Protein AF-0000000072578237 (afdb_homodimer)

Foldseek 3Di:
DDDDPDDDDDDDDDDDPPVVVVVVVVVVCVLCVPADAFLAFALDDDDPVLLVVLLVQLLVFDFFVSPSFKDKQKDQDLVLLVLLLVVLLVLQCCVQVVCVPPPVVNVVCVLFVDGSHRCVSNRFRMKMWMWGFQWDADPVGDTHGGPPRVVSNVRSVVSSQSSLSVVQKHKHFDCRPPPVVVCVSSVPDPRIHTDTMIRIHHRDPPTDGRPDDDDDPVVVDDDDDD/DDDDPDDDDDDDDDDDPPVVVVVVVVVVCVLCVPADAFLAFALDDDDPVLLVVLLVQLQVFDFFVSPSFKDKDKDQDLVLLVLLLVVLLVLQCCQQVVCVPPPVVNVVCVLFVDGSHSCVSNRFRMKMWMWGFQWDADPVGDTHGGPPRVVSNVRSVVSSQSSLSVVQKHKHFDCRPPPVVVCVSSVPDPRIHTDTMIRIHHRDPPTDGRPDDDDDPVVVDDDDDD

InterPro domains:
  IPR000415 Nitroreductase-like [G3DSA:3.40.109.10] (3-223)
  IPR000415 Nitroreductase-like [SSF55469] (27-223)
  IPR029479 Nitroreductase [PF00881] (33-202)
  IPR050627 Nitroreductase/BluB [PTHR23026] (18-221)

Sequence (452 aa):
MRQHTHPFVPYRPDRYDEAEMIRRGRDFVSFVDRRRSVRFFSDEPVPRECLDLAVAAANTAPSGAHFQPWKFAVIGDAATKHRIRVAAEEEERVNYEGGRIPPEWRAALARLETDSDKGFLDVVPWIVVCFAEKSTALPDGSLRKNYYVNESVGIACGLFITALHAMGLSTLTHTPNPMAFLTRICARPGNERPYILFPVGYAAPDCEVPDLARKPLAEAITEPPRMRQHTHPFVPYRPDRYDEAEMIRRGRDFVSFVDRRRSVRFFSDEPVPRECLDLAVAAANTAPSGAHFQPWKFAVIGDAATKHRIRVAAEEEERVNYEGGRIPPEWRAALARLETDSDKGFLDVVPWIVVCFAEKSTALPDGSLRKNYYVNESVGIACGLFITALHAMGLSTLTHTPNPMAFLTRICARPGNERPYILFPVGYAAPDCEVPDLARKPLAEAITEPPR

Organism: Streptomyces coelicolor (strain ATCC BAA-471 / A3(2) / M145) (NCBI:txid100226)

Structure (mmCIF, N/CA/C/O backbone):
data_AF-0000000072578237-model_v1
#
loop_
_entity.id
_entity.type
_entity.pdbx_description
1 polymer Oxidoreductase
#
loop_
_atom_site.group_PDB
_atom_site.id
_atom_site.type_symbol
_atom_site.label_atom_id
_atom_site.label_alt_id
_atom_site.label_comp_id
_atom_site.label_asym_id
_atom_site.label_entity_id
_atom_site.label_seq_id
_atom_site.pdbx_PDB_ins_code
_atom_site.Cartn_x
_atom_site.Cartn_y
_atom_site.Cartn_z
_atom_site.occupancy
_atom_site.B_iso_or_equiv
_atom_site.auth_seq_id
_atom_site.auth_comp_id
_atom_site.auth_asym_id
_atom_site.auth_atom_id
_atom_site.pdbx_PDB_model_num
ATOM 1 N N . MET A 1 1 ? 9.617 34.625 2.188 1 58.12 1 MET A N 1
ATOM 2 C CA . MET A 1 1 ? 10.305 33.375 1.835 1 58.12 1 MET A CA 1
ATOM 3 C C . MET A 1 1 ? 10.641 32.562 3.082 1 58.12 1 MET A C 1
ATOM 5 O O . MET A 1 1 ? 11.102 33.125 4.082 1 58.12 1 MET A O 1
ATOM 9 N N . ARG A 1 2 ? 10.125 31.297 3.109 1 78.94 2 ARG A N 1
ATOM 10 C CA . ARG A 1 2 ? 10.398 30.484 4.289 1 78.94 2 ARG A CA 1
ATOM 11 C C . ARG A 1 2 ? 11.883 30.125 4.375 1 78.94 2 ARG A C 1
ATOM 13 O O . ARG A 1 2 ? 12.531 29.922 3.35 1 78.94 2 ARG A O 1
ATOM 20 N N . GLN A 1 3 ? 12.43 30.281 5.523 1 88.75 3 GLN A N 1
ATOM 21 C CA . GLN A 1 3 ? 13.836 29.938 5.723 1 88.75 3 GLN A CA 1
ATOM 22 C C . GLN A 1 3 ? 13.984 28.453 6.047 1 88.75 3 GLN A C 1
ATOM 24 O O . GLN A 1 3 ? 13.273 27.922 6.902 1 88.75 3 GLN A O 1
ATOM 29 N N . HIS A 1 4 ? 14.75 27.75 5.211 1 92.62 4 HIS A N 1
ATOM 30 C CA . HIS A 1 4 ? 15.055 26.328 5.402 1 92.62 4 HIS A CA 1
ATOM 31 C C . HIS A 1 4 ? 16.531 26.125 5.68 1 92.62 4 HIS A C 1
ATOM 33 O O . HIS A 1 4 ? 17.375 26.859 5.168 1 92.62 4 HIS A O 1
ATOM 39 N N . THR A 1 5 ? 16.781 25.188 6.543 1 94.06 5 THR A N 1
ATOM 40 C CA . THR A 1 5 ? 18.156 24.812 6.816 1 94.06 5 THR A CA 1
ATOM 41 C C . THR A 1 5 ? 18.625 23.734 5.84 1 94.06 5 THR A C 1
ATOM 43 O O . THR A 1 5 ? 19.828 23.5 5.688 1 94.06 5 THR A O 1
ATOM 46 N N . HIS A 1 6 ? 17.688 23.109 5.281 1 95.25 6 HIS A N 1
ATOM 47 C CA . HIS A 1 6 ? 17.922 22.125 4.242 1 95.25 6 HIS A CA 1
ATOM 48 C C . HIS A 1 6 ? 17.25 22.531 2.932 1 95.25 6 HIS A C 1
ATOM 50 O O . HIS A 1 6 ? 16.375 23.391 2.918 1 95.25 6 HIS A O 1
ATOM 56 N N . PRO A 1 7 ? 17.703 21.922 1.865 1 96.19 7 PRO A N 1
ATOM 57 C CA . PRO A 1 7 ? 17.125 22.328 0.579 1 96.19 7 PRO A CA 1
ATOM 58 C C . PRO A 1 7 ? 15.641 21.969 0.466 1 96.19 7 PRO A C 1
ATOM 60 O O . PRO A 1 7 ? 15.242 20.844 0.77 1 96.19 7 PRO A O 1
ATOM 63 N N . PHE A 1 8 ? 14.859 22.844 0.064 1 97.75 8 PHE A N 1
ATOM 64 C CA . PHE A 1 8 ? 13.453 22.719 -0.28 1 97.75 8 PHE A CA 1
ATOM 65 C C . PHE A 1 8 ? 13.18 23.266 -1.678 1 97.75 8 PHE A C 1
ATOM 67 O O . PHE A 1 8 ? 13.945 24.078 -2.186 1 97.75 8 PHE A O 1
ATOM 74 N N . VAL A 1 9 ? 12.18 22.797 -2.299 1 97.75 9 VAL A N 1
ATOM 75 C CA . VAL A 1 9 ? 11.773 23.281 -3.613 1 97.75 9 VAL A CA 1
ATOM 76 C C . VAL A 1 9 ? 10.281 23.594 -3.611 1 97.75 9 VAL A C 1
ATOM 78 O O . VAL A 1 9 ? 9.516 22.984 -2.859 1 97.75 9 VAL A O 1
ATOM 81 N N . PRO A 1 10 ? 9.867 24.562 -4.41 1 97.69 10 PRO A N 1
ATOM 82 C CA . PRO A 1 10 ? 8.43 24.781 -4.555 1 97.69 10 PRO A CA 1
ATOM 83 C C . PRO A 1 10 ? 7.695 23.547 -5.082 1 97.69 10 PRO A C 1
ATOM 85 O O . PRO A 1 10 ? 8.227 22.828 -5.926 1 97.69 10 PRO A O 1
ATOM 88 N N . TYR A 1 11 ? 6.555 23.297 -4.586 1 98 11 TYR A N 1
ATOM 89 C CA . TYR A 1 11 ? 5.691 22.219 -5.035 1 98 11 TYR A CA 1
ATOM 90 C C . TYR A 1 11 ? 4.328 22.75 -5.465 1 98 11 TYR A C 1
ATOM 92 O O . TYR A 1 11 ? 3.594 23.312 -4.66 1 98 11 TYR A O 1
ATOM 100 N N . ARG A 1 12 ? 4.008 22.594 -6.758 1 96.5 12 ARG A N 1
ATOM 101 C CA . ARG A 1 12 ? 2.771 23.062 -7.375 1 96.5 12 ARG A CA 1
ATOM 102 C C . ARG A 1 12 ? 2.082 21.953 -8.148 1 96.5 12 ARG A C 1
ATOM 104 O O . ARG A 1 12 ? 2.137 21.906 -9.375 1 96.5 12 ARG A O 1
ATOM 111 N N . PRO A 1 13 ? 1.408 21.109 -7.434 1 96.5 13 PRO A N 1
ATOM 112 C CA . PRO A 1 13 ? 0.753 19.984 -8.125 1 96.5 13 PRO A CA 1
ATOM 113 C C . PRO A 1 13 ? -0.437 20.438 -8.969 1 96.5 13 PRO A C 1
ATOM 115 O O . PRO A 1 13 ? -0.955 21.547 -8.781 1 96.5 13 PRO A O 1
ATOM 118 N N . ASP A 1 14 ? -0.826 19.562 -9.883 1 94.44 14 ASP A N 1
ATOM 119 C CA . ASP A 1 14 ? -2.002 19.828 -10.703 1 94.44 14 ASP A CA 1
ATOM 120 C C . ASP A 1 14 ? -3.244 20.016 -9.836 1 94.44 14 ASP A C 1
ATOM 122 O O . ASP A 1 14 ? -3.424 19.328 -8.836 1 94.44 14 ASP A O 1
ATOM 126 N N . ARG A 1 15 ? -3.99 20.938 -10.219 1 95.81 15 ARG A N 1
ATOM 127 C CA . ARG A 1 15 ? -5.289 21.172 -9.594 1 95.81 15 ARG A CA 1
ATOM 128 C C . ARG A 1 15 ? -6.418 21.031 -10.609 1 95.81 15 ARG A C 1
ATOM 130 O O . ARG A 1 15 ? -6.242 21.344 -11.789 1 95.81 15 ARG A O 1
ATOM 137 N N . TYR A 1 16 ? -7.512 20.578 -10.094 1 97.94 16 TYR A N 1
ATOM 138 C CA . TYR A 1 16 ? -8.703 20.391 -10.914 1 97.94 16 TYR A CA 1
ATOM 139 C C . TYR A 1 16 ? -9.914 21.047 -10.25 1 97.94 16 TYR A C 1
ATOM 141 O O . TYR A 1 16 ? -9.961 21.203 -9.031 1 97.94 16 TYR A O 1
ATOM 149 N N . ASP A 1 17 ? -10.828 21.484 -11.086 1 97.38 17 ASP A N 1
ATOM 150 C CA . ASP A 1 17 ? -12.094 21.875 -10.484 1 97.38 17 ASP A CA 1
ATOM 151 C C . ASP A 1 17 ? -12.844 20.672 -9.914 1 97.38 17 ASP A C 1
ATOM 153 O O . ASP A 1 17 ? -12.477 19.531 -10.188 1 97.38 17 ASP A O 1
ATOM 157 N N . GLU A 1 18 ? -13.805 20.922 -9.141 1 97.56 18 GLU A N 1
ATOM 158 C CA . GLU A 1 18 ? -14.492 19.891 -8.391 1 97.56 18 GLU A CA 1
ATOM 159 C C . GLU A 1 18 ? -15.008 18.781 -9.312 1 97.56 18 GLU A C 1
ATOM 161 O O . GLU A 1 18 ? -14.828 17.594 -9.023 1 97.56 18 GLU A O 1
ATOM 166 N N . ALA A 1 19 ? -15.648 19.141 -10.398 1 98.38 19 ALA A N 1
ATOM 167 C CA . ALA A 1 19 ? -16.219 18.156 -11.32 1 98.38 19 ALA A CA 1
ATOM 168 C C . ALA A 1 19 ? -15.141 17.234 -11.883 1 98.38 19 ALA A C 1
ATOM 170 O O . ALA A 1 19 ? -15.328 16.016 -11.961 1 98.38 19 ALA A O 1
ATOM 171 N N . GLU A 1 20 ? -14.016 17.828 -12.32 1 98.56 20 GLU A N 1
ATOM 172 C CA . GLU A 1 20 ? -12.914 17.047 -12.867 1 98.56 20 GLU A CA 1
ATOM 173 C C . GLU A 1 20 ? -12.273 16.172 -11.797 1 98.56 20 GLU A C 1
ATOM 175 O O . GLU A 1 20 ? -11.891 15.031 -12.07 1 98.56 20 GLU A O 1
ATOM 180 N N . MET A 1 21 ? -12.164 16.672 -10.594 1 98.25 21 MET A N 1
ATOM 181 C CA . MET A 1 21 ? -11.641 15.906 -9.469 1 98.25 21 MET A CA 1
ATOM 182 C C . MET A 1 21 ? -12.461 14.641 -9.242 1 98.25 21 MET A C 1
ATOM 184 O O . MET A 1 21 ? -11.906 13.547 -9.125 1 98.25 21 MET A O 1
ATOM 188 N N . ILE A 1 22 ? -13.719 14.812 -9.219 1 98.69 22 ILE A N 1
ATOM 189 C CA . ILE A 1 22 ? -14.641 13.711 -8.953 1 98.69 22 ILE A CA 1
ATOM 190 C C . ILE A 1 22 ? -14.586 12.711 -10.109 1 98.69 22 ILE A C 1
ATOM 192 O O . ILE A 1 22 ? -14.555 11.5 -9.891 1 98.69 22 ILE A O 1
ATOM 196 N N . ARG A 1 23 ? -14.555 13.219 -11.328 1 98.88 23 ARG A N 1
ATOM 197 C CA . ARG A 1 23 ? -14.453 12.344 -12.484 1 98.88 23 ARG A CA 1
ATOM 198 C C . ARG A 1 23 ? -13.18 11.5 -12.43 1 98.88 23 ARG A C 1
ATOM 200 O O . ARG A 1 23 ? -13.211 10.297 -12.664 1 98.88 23 ARG A O 1
ATOM 207 N N . ARG A 1 24 ? -12.078 12.133 -12.133 1 98.81 24 ARG A N 1
ATOM 208 C CA . ARG A 1 24 ? -10.797 11.438 -12.039 1 98.81 24 ARG A CA 1
ATOM 209 C C . ARG A 1 24 ? -10.828 10.391 -10.93 1 98.81 24 ARG A C 1
ATOM 211 O O . ARG A 1 24 ? -10.297 9.289 -11.094 1 98.81 24 ARG A O 1
ATOM 218 N N . GLY A 1 25 ? -11.453 10.75 -9.773 1 98.88 25 GLY A N 1
ATOM 219 C CA . GLY A 1 25 ? -11.617 9.789 -8.703 1 98.88 25 GLY A CA 1
ATOM 220 C C . GLY A 1 25 ? -12.453 8.586 -9.102 1 98.88 25 GLY A C 1
ATOM 221 O O . GLY A 1 25 ? -12.078 7.441 -8.82 1 98.88 25 GLY A O 1
ATOM 222 N N . ARG A 1 26 ? -13.531 8.828 -9.766 1 98.88 26 ARG A N 1
ATOM 223 C CA . ARG A 1 26 ? -14.406 7.75 -10.227 1 98.88 26 ARG A CA 1
ATOM 224 C C . ARG A 1 26 ? -13.688 6.863 -11.242 1 98.88 26 ARG A C 1
ATOM 226 O O . ARG A 1 26 ? -13.82 5.637 -11.203 1 98.88 26 ARG A O 1
ATOM 233 N N . ASP A 1 27 ? -12.984 7.484 -12.141 1 98.88 27 ASP A N 1
ATOM 234 C CA . ASP A 1 27 ? -12.219 6.73 -13.133 1 98.88 27 ASP A CA 1
ATOM 235 C C . ASP A 1 27 ? -11.18 5.836 -12.461 1 98.88 27 ASP A C 1
ATOM 237 O O . ASP A 1 27 ? -10.992 4.688 -12.859 1 98.88 27 ASP A O 1
ATOM 241 N N . PHE A 1 28 ? -10.508 6.379 -11.477 1 98.94 28 PHE A N 1
ATOM 242 C CA . PHE A 1 28 ? -9.484 5.598 -10.789 1 98.94 28 PHE A CA 1
ATOM 243 C C . PHE A 1 28 ? -10.109 4.434 -10.031 1 98.94 28 PHE A C 1
ATOM 245 O O . PHE A 1 28 ? -9.594 3.314 -10.07 1 98.94 28 PHE A O 1
ATOM 252 N N . VAL A 1 29 ? -11.203 4.648 -9.344 1 98.88 29 VAL A N 1
ATOM 253 C CA . VAL A 1 29 ? -11.906 3.586 -8.633 1 98.88 29 VAL A CA 1
ATOM 254 C C . VAL A 1 29 ? -12.32 2.492 -9.617 1 98.88 29 VAL A C 1
ATOM 256 O O . VAL A 1 29 ? -12.102 1.306 -9.367 1 98.88 29 VAL A O 1
ATOM 259 N N . SER A 1 30 ? -12.922 2.904 -10.711 1 98.75 30 SER A N 1
ATOM 260 C CA . SER A 1 30 ? -13.328 1.948 -11.734 1 98.75 30 SER A CA 1
ATOM 261 C C . SER A 1 30 ? -12.148 1.128 -12.234 1 98.75 30 SER A C 1
ATOM 263 O O . SER A 1 30 ? -12.258 -0.083 -12.438 1 98.75 30 SER A O 1
ATOM 265 N N . PHE A 1 31 ? -11.039 1.777 -12.414 1 98.75 31 PHE A N 1
ATOM 266 C CA . PHE A 1 31 ? -9.82 1.155 -12.906 1 98.75 31 PHE A CA 1
ATOM 267 C C . PHE A 1 31 ? -9.32 0.09 -11.945 1 98.75 31 PHE A C 1
ATOM 269 O O . PHE A 1 31 ? -9.109 -1.062 -12.328 1 98.75 31 PHE A O 1
ATOM 276 N N . VAL A 1 32 ? -9.203 0.411 -10.672 1 98.69 32 VAL A N 1
ATOM 277 C CA . VAL A 1 32 ? -8.609 -0.528 -9.719 1 98.69 32 VAL A CA 1
ATOM 278 C C . VAL A 1 32 ? -9.656 -1.564 -9.305 1 98.69 32 VAL A C 1
ATOM 280 O O . VAL A 1 32 ? -9.305 -2.658 -8.852 1 98.69 32 VAL A O 1
ATOM 283 N N . ASP A 1 33 ? -10.906 -1.264 -9.461 1 98.25 33 ASP A N 1
ATOM 284 C CA . ASP A 1 33 ? -11.969 -2.195 -9.102 1 98.25 33 ASP A CA 1
ATOM 285 C C . ASP A 1 33 ? -11.992 -3.396 -10.047 1 98.25 33 ASP A C 1
ATOM 287 O O . ASP A 1 33 ? -12.562 -4.438 -9.719 1 98.25 33 ASP A O 1
ATOM 291 N N . ARG A 1 34 ? -11.367 -3.287 -11.188 1 97.94 34 ARG A N 1
ATOM 292 C CA . ARG A 1 34 ? -11.328 -4.379 -12.156 1 97.94 34 ARG A CA 1
ATOM 293 C C . ARG A 1 34 ? -10.211 -5.363 -11.828 1 97.94 34 ARG A C 1
ATOM 295 O O . ARG A 1 34 ? -10.164 -6.457 -12.391 1 97.94 34 ARG A O 1
ATOM 302 N N . ARG A 1 35 ? -9.359 -4.977 -10.969 1 98.38 35 ARG A N 1
ATOM 303 C CA . ARG A 1 35 ? -8.227 -5.84 -10.641 1 98.38 35 ARG A CA 1
ATOM 304 C C . ARG A 1 35 ? -8.68 -7.031 -9.797 1 98.38 35 ARG A C 1
ATOM 306 O O . ARG A 1 35 ? -9.461 -6.875 -8.859 1 98.38 35 ARG A O 1
ATOM 313 N N . ARG A 1 36 ? -8.188 -8.219 -10.102 1 98.25 36 ARG A N 1
ATOM 314 C CA . ARG A 1 36 ? -8.383 -9.438 -9.32 1 98.25 36 ARG A CA 1
ATOM 315 C C . ARG A 1 36 ? -7.051 -10.141 -9.078 1 98.25 36 ARG A C 1
ATOM 317 O O . ARG A 1 36 ? -6.148 -10.078 -9.914 1 98.25 36 ARG A O 1
ATOM 324 N N . SER A 1 37 ? -6.934 -10.797 -7.895 1 98.38 37 SER A N 1
ATOM 325 C CA . SER A 1 37 ? -5.828 -11.727 -7.703 1 98.38 37 SER A CA 1
ATOM 326 C C . SER A 1 37 ? -5.988 -12.961 -8.594 1 98.38 37 SER A C 1
ATOM 328 O O . SER A 1 37 ? -7.078 -13.531 -8.688 1 98.38 37 SER A O 1
ATOM 330 N N . VAL A 1 38 ? -4.941 -13.344 -9.227 1 98.12 38 VAL A N 1
ATOM 331 C CA . VAL A 1 38 ? -4.996 -14.391 -10.242 1 98.12 38 VAL A CA 1
ATOM 332 C C . VAL A 1 38 ? -4.105 -15.562 -9.828 1 98.12 38 VAL A C 1
ATOM 334 O O . VAL A 1 38 ? -2.994 -15.359 -9.336 1 98.12 38 VAL A O 1
ATOM 337 N N . ARG A 1 39 ? -4.59 -16.766 -10.039 1 97.38 39 ARG A N 1
ATOM 338 C CA . ARG A 1 39 ? -3.795 -17.969 -9.797 1 97.38 39 ARG A CA 1
ATOM 339 C C . ARG A 1 39 ? -3.682 -18.812 -11.062 1 97.38 39 ARG A C 1
ATOM 341 O O . ARG A 1 39 ? -2.951 -19.812 -11.094 1 97.38 39 ARG A O 1
ATOM 348 N N . PHE A 1 40 ? -4.438 -18.438 -12.086 1 97.62 40 PHE A N 1
ATOM 349 C CA . PHE A 1 40 ? -4.359 -19.047 -13.406 1 97.62 40 PHE A CA 1
ATOM 350 C C . PHE A 1 40 ? -3.623 -18.141 -14.383 1 97.62 40 PHE A C 1
ATOM 352 O O . PHE A 1 40 ? -4.203 -17.203 -14.922 1 97.62 40 PHE A O 1
ATOM 359 N N . PHE A 1 41 ? -2.412 -18.547 -14.695 1 98.44 41 PHE A N 1
ATOM 360 C CA . PHE A 1 41 ? -1.565 -17.656 -15.492 1 98.44 41 PHE A CA 1
ATOM 361 C C . PHE A 1 41 ? -1.263 -18.281 -16.844 1 98.44 41 PHE A C 1
ATOM 363 O O . PHE A 1 41 ? -1.309 -19.5 -17 1 98.44 41 PHE A O 1
ATOM 370 N N . SER A 1 42 ? -1.039 -17.406 -17.75 1 98.31 42 SER A N 1
ATOM 371 C CA . SER A 1 42 ? -0.414 -17.766 -19.016 1 98.31 42 SER A CA 1
ATOM 372 C C . SER A 1 42 ? 1.106 -17.797 -18.891 1 98.31 42 SER A C 1
ATOM 374 O O . SER A 1 42 ? 1.685 -17.031 -18.125 1 98.31 42 SER A O 1
ATOM 376 N N . ASP A 1 43 ? 1.75 -18.609 -19.688 1 98.19 43 ASP A N 1
ATOM 377 C CA . ASP A 1 43 ? 3.209 -18.641 -19.688 1 98.19 43 ASP A CA 1
ATOM 378 C C . ASP A 1 43 ? 3.773 -17.672 -20.719 1 98.19 43 ASP A C 1
ATOM 380 O O . ASP A 1 43 ? 4.98 -17.641 -20.969 1 98.19 43 ASP A O 1
ATOM 384 N N . GLU A 1 44 ? 2.922 -16.875 -21.359 1 98.06 44 GLU A N 1
ATOM 385 C CA . GLU A 1 44 ? 3.381 -15.891 -22.328 1 98.06 44 GLU A CA 1
ATOM 386 C C . GLU A 1 44 ? 4.414 -14.953 -21.719 1 98.06 44 GLU A C 1
ATOM 388 O O . GLU A 1 44 ? 4.262 -14.508 -20.578 1 98.06 44 GLU A O 1
ATOM 393 N N . PRO A 1 45 ? 5.484 -14.672 -22.469 1 98.12 45 PRO A N 1
ATOM 394 C CA . PRO A 1 45 ? 6.531 -13.812 -21.906 1 98.12 45 PRO A CA 1
ATOM 395 C C . PRO A 1 45 ? 6.043 -12.391 -21.641 1 98.12 45 PRO A C 1
ATOM 397 O O . PRO A 1 45 ? 5.148 -11.898 -22.328 1 98.12 45 PRO A O 1
ATOM 400 N N . VAL A 1 46 ? 6.539 -11.789 -20.672 1 98.62 46 VAL A N 1
ATOM 401 C CA . VAL A 1 46 ? 6.363 -10.391 -20.312 1 98.62 46 VAL A CA 1
ATOM 402 C C . VAL A 1 46 ? 7.711 -9.672 -20.344 1 98.62 46 VAL A C 1
ATOM 404 O O . VAL A 1 46 ? 8.695 -10.164 -19.766 1 98.62 46 VAL A O 1
ATOM 407 N N . PRO A 1 47 ? 7.77 -8.539 -21.016 1 98.44 47 PRO A N 1
ATOM 408 C CA . PRO A 1 47 ? 9.047 -7.82 -21.062 1 98.44 47 PRO A CA 1
ATOM 409 C C . PRO A 1 47 ? 9.594 -7.48 -19.672 1 98.44 47 PRO A C 1
ATOM 411 O O . PRO A 1 47 ? 8.844 -7 -18.812 1 98.44 47 PRO A O 1
ATOM 414 N N . ARG A 1 48 ? 10.875 -7.719 -19.516 1 98.38 48 ARG A N 1
ATOM 415 C CA . ARG A 1 48 ? 11.547 -7.406 -18.266 1 98.38 48 ARG A CA 1
ATOM 416 C C . ARG A 1 48 ? 11.336 -5.945 -17.875 1 98.38 48 ARG A C 1
ATOM 418 O O . ARG A 1 48 ? 11.242 -5.617 -16.688 1 98.38 48 ARG A O 1
ATOM 425 N N . GLU A 1 49 ? 11.25 -5.074 -18.828 1 98.75 49 GLU A N 1
ATOM 426 C CA . GLU A 1 49 ? 11.07 -3.645 -18.594 1 98.75 49 GLU A CA 1
ATOM 427 C C . GLU A 1 49 ? 9.805 -3.373 -17.797 1 98.75 49 GLU A C 1
ATOM 429 O O . GLU A 1 49 ? 9.734 -2.408 -17.031 1 98.75 49 GLU A O 1
ATOM 434 N N . CYS A 1 50 ? 8.758 -4.18 -17.969 1 98.88 50 CYS A N 1
ATOM 435 C CA . CYS A 1 50 ? 7.512 -4.012 -17.219 1 98.88 50 CYS A CA 1
ATOM 436 C C . CYS A 1 50 ? 7.75 -4.148 -15.727 1 98.88 50 CYS A C 1
ATOM 438 O O . CYS A 1 50 ? 7.148 -3.428 -14.93 1 98.88 50 CYS A O 1
ATOM 440 N N . LEU A 1 51 ? 8.648 -5.059 -15.352 1 98.94 51 LEU A N 1
ATOM 441 C CA . LEU A 1 51 ? 8.977 -5.234 -13.945 1 98.94 51 LEU A CA 1
ATOM 442 C C . LEU A 1 51 ? 9.758 -4.039 -13.414 1 98.94 51 LEU A C 1
ATOM 444 O O . LEU A 1 51 ? 9.531 -3.588 -12.289 1 98.94 51 LEU A O 1
ATOM 448 N N . ASP A 1 52 ? 10.656 -3.541 -14.234 1 98.88 52 ASP A N 1
ATOM 449 C CA . ASP A 1 52 ? 11.398 -2.342 -13.852 1 98.88 52 ASP A CA 1
ATOM 450 C C . ASP A 1 52 ? 10.453 -1.173 -13.594 1 98.88 52 ASP A C 1
ATOM 452 O O . ASP A 1 52 ? 10.609 -0.445 -12.609 1 98.88 52 ASP A O 1
ATOM 456 N N . LEU A 1 53 ? 9.5 -1.021 -14.484 1 98.94 53 LEU A N 1
ATOM 457 C CA . LEU A 1 53 ? 8.547 0.073 -14.367 1 98.94 53 LEU A CA 1
ATOM 458 C C . LEU A 1 53 ? 7.672 -0.101 -13.125 1 98.94 53 LEU A C 1
ATOM 460 O O . LEU A 1 53 ? 7.371 0.872 -12.43 1 98.94 53 LEU A O 1
ATOM 464 N N . ALA A 1 54 ? 7.246 -1.325 -12.867 1 98.94 54 ALA A N 1
ATOM 465 C CA . ALA A 1 54 ? 6.445 -1.572 -11.664 1 98.94 54 ALA A CA 1
ATOM 466 C C . ALA A 1 54 ? 7.23 -1.238 -10.406 1 98.94 54 ALA A C 1
ATOM 468 O O . ALA A 1 54 ? 6.695 -0.624 -9.477 1 98.94 54 ALA A O 1
ATOM 469 N N . VAL A 1 55 ? 8.508 -1.619 -10.344 1 98.94 55 VAL A N 1
ATOM 470 C CA . VAL A 1 55 ? 9.344 -1.319 -9.188 1 98.94 55 VAL A CA 1
ATOM 471 C C . VAL A 1 55 ? 9.609 0.183 -9.117 1 98.94 55 VAL A C 1
ATOM 473 O O . VAL A 1 55 ? 9.672 0.759 -8.031 1 98.94 55 VAL A O 1
ATOM 476 N N . ALA A 1 56 ? 9.82 0.807 -10.266 1 98.94 56 ALA A N 1
ATOM 477 C CA . ALA A 1 56 ? 9.992 2.258 -10.289 1 98.94 56 ALA A CA 1
ATOM 478 C C . ALA A 1 56 ? 8.789 2.957 -9.656 1 98.94 56 ALA A C 1
ATOM 480 O O . ALA A 1 56 ? 8.945 3.926 -8.914 1 98.94 56 ALA A O 1
ATOM 481 N N . ALA A 1 57 ? 7.586 2.48 -9.961 1 98.94 57 ALA A N 1
ATOM 482 C CA . ALA A 1 57 ? 6.383 3.035 -9.344 1 98.94 57 ALA A CA 1
ATOM 483 C C . ALA A 1 57 ? 6.391 2.816 -7.828 1 98.94 57 ALA A C 1
ATOM 485 O O . ALA A 1 57 ? 6.145 3.748 -7.059 1 98.94 57 ALA A O 1
ATOM 486 N N . ALA A 1 58 ? 6.699 1.598 -7.422 1 98.94 58 ALA A N 1
ATOM 487 C CA . ALA A 1 58 ? 6.789 1.286 -5.996 1 98.94 58 ALA A CA 1
ATOM 488 C C . ALA A 1 58 ? 7.797 2.197 -5.301 1 98.94 58 ALA A C 1
ATOM 490 O O . ALA A 1 58 ? 7.574 2.625 -4.164 1 98.94 58 ALA A O 1
ATOM 491 N N . ASN A 1 59 ? 8.812 2.541 -5.988 1 98.69 59 ASN A N 1
ATOM 492 C CA . ASN A 1 59 ? 9.945 3.309 -5.484 1 98.69 59 ASN A CA 1
ATOM 493 C C . ASN A 1 59 ? 9.562 4.762 -5.211 1 98.69 59 ASN A C 1
ATOM 495 O O . ASN A 1 59 ? 10.367 5.527 -4.672 1 98.69 59 ASN A O 1
ATOM 499 N N . THR A 1 60 ? 8.367 5.176 -5.562 1 98.75 60 THR A N 1
ATOM 500 C CA . THR A 1 60 ? 7.906 6.539 -5.316 1 98.75 60 THR A CA 1
ATOM 501 C C . THR A 1 60 ? 7.109 6.613 -4.016 1 98.75 60 THR A C 1
ATOM 503 O O . THR A 1 60 ? 6.703 7.699 -3.596 1 98.75 60 THR A O 1
ATOM 506 N N . ALA A 1 61 ? 6.898 5.477 -3.354 1 98.81 61 ALA A N 1
ATOM 507 C CA . ALA A 1 61 ? 6.078 5.43 -2.145 1 98.81 61 ALA A CA 1
ATOM 508 C C . ALA A 1 61 ? 6.684 6.293 -1.04 1 98.81 61 ALA A C 1
ATOM 510 O O . ALA A 1 61 ? 7.906 6.41 -0.936 1 98.81 61 ALA A O 1
ATOM 511 N N . PRO A 1 62 ? 5.82 6.992 -0.248 1 98.56 62 PRO A N 1
ATOM 512 C CA . PRO A 1 62 ? 6.363 7.594 0.973 1 98.56 62 PRO A CA 1
ATOM 513 C C . PRO A 1 62 ? 6.938 6.555 1.936 1 98.56 62 PRO A C 1
ATOM 515 O O . PRO A 1 62 ? 6.516 5.395 1.921 1 98.56 62 PRO A O 1
ATOM 518 N N . SER A 1 63 ? 7.906 6.941 2.719 1 98.19 63 SER A N 1
ATOM 519 C CA . SER A 1 63 ? 8.523 6.051 3.697 1 98.19 63 SER A CA 1
ATOM 520 C C . SER A 1 63 ? 9.078 6.832 4.883 1 98.19 63 SER A C 1
ATOM 522 O O . SER A 1 63 ? 9.305 8.039 4.789 1 98.19 63 SER A O 1
ATOM 524 N N . GLY A 1 64 ? 9.188 6.125 5.984 1 96.44 64 GLY A N 1
ATOM 525 C CA . GLY A 1 64 ? 9.805 6.75 7.145 1 96.44 64 GLY A CA 1
ATOM 526 C C . GLY A 1 64 ? 11.141 7.395 6.832 1 96.44 64 GLY A C 1
ATOM 527 O O . GLY A 1 64 ? 12.055 6.73 6.344 1 96.44 64 GLY A O 1
ATOM 528 N N . ALA A 1 65 ? 11.195 8.742 7.109 1 94.75 65 ALA A N 1
ATOM 529 C CA . ALA A 1 65 ? 12.398 9.539 6.926 1 94.75 65 ALA A CA 1
ATOM 530 C C . ALA A 1 65 ? 12.922 9.43 5.496 1 94.75 65 ALA A C 1
ATOM 532 O O . ALA A 1 65 ? 14.102 9.695 5.234 1 94.75 65 ALA A O 1
ATOM 533 N N . HIS A 1 66 ? 12.062 8.875 4.539 1 96.75 66 HIS A N 1
ATOM 534 C CA . HIS A 1 66 ? 12.43 8.688 3.141 1 96.75 66 HIS A CA 1
ATOM 535 C C . HIS A 1 66 ? 13.594 7.703 3.006 1 96.75 66 HIS A C 1
ATOM 537 O O . HIS A 1 66 ? 14.445 7.859 2.129 1 96.75 66 HIS A O 1
ATOM 543 N N . PHE A 1 67 ? 13.586 6.711 3.914 1 97 67 PHE A N 1
ATOM 544 C CA . PHE A 1 67 ? 14.656 5.727 3.875 1 97 67 PHE A CA 1
ATOM 545 C C . PHE A 1 67 ? 14.375 4.652 2.828 1 97 67 PHE A C 1
ATOM 547 O O . PHE A 1 67 ? 15.266 3.883 2.463 1 97 67 PHE A O 1
ATOM 554 N N . GLN A 1 68 ? 13.164 4.523 2.305 1 98.12 68 GLN A N 1
ATOM 555 C CA . GLN A 1 68 ? 12.812 3.643 1.196 1 98.12 68 GLN A CA 1
ATOM 556 C C . GLN A 1 68 ? 13.25 2.209 1.476 1 98.12 68 GLN A C 1
ATOM 558 O O . GLN A 1 68 ? 14.008 1.624 0.699 1 98.12 68 GLN A O 1
ATOM 563 N N . PRO A 1 69 ? 12.633 1.613 2.576 1 98.62 69 PRO A N 1
ATOM 564 C CA . PRO A 1 69 ? 13.125 0.346 3.125 1 98.62 69 PRO A CA 1
ATOM 565 C C . PRO A 1 69 ? 12.602 -0.869 2.361 1 98.62 69 PRO A C 1
ATOM 567 O O . PRO A 1 69 ? 12.039 -1.785 2.965 1 98.62 69 PRO A O 1
ATOM 570 N N . TRP A 1 70 ? 12.883 -0.996 1.094 1 98.81 70 TRP A N 1
ATOM 571 C CA . TRP A 1 70 ? 12.391 -2.105 0.288 1 98.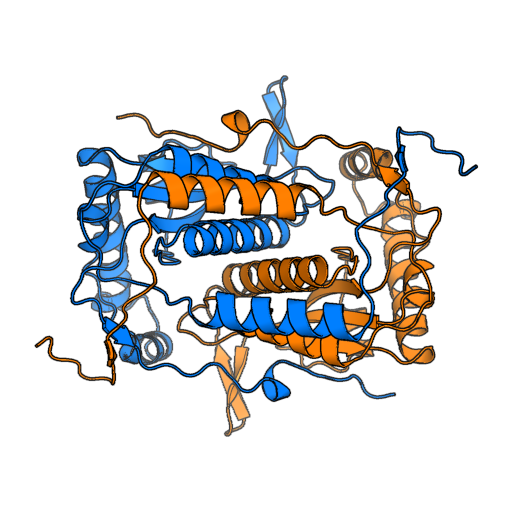81 70 TRP A CA 1
ATOM 572 C C . TRP A 1 70 ? 13.438 -2.568 -0.712 1 98.81 70 TRP A C 1
ATOM 574 O O . TRP A 1 70 ? 14.273 -1.773 -1.16 1 98.81 70 TRP A O 1
ATOM 584 N N . LYS A 1 71 ? 13.398 -3.855 -1.002 1 98.69 71 LYS A N 1
ATOM 585 C CA . LYS A 1 71 ? 14.062 -4.504 -2.131 1 98.69 71 LYS A CA 1
ATOM 586 C C . LYS A 1 71 ? 13.086 -5.398 -2.896 1 98.69 71 LYS A C 1
ATOM 588 O O . LYS A 1 71 ? 12.258 -6.082 -2.293 1 98.69 71 LYS A O 1
ATOM 593 N N . PHE A 1 72 ? 13.227 -5.383 -4.164 1 98.88 72 PHE A N 1
ATOM 594 C CA . PHE A 1 72 ? 12.438 -6.266 -5.016 1 98.88 72 PHE A CA 1
ATOM 595 C C . PHE A 1 72 ? 13.336 -7.223 -5.785 1 98.88 72 PHE A C 1
ATOM 597 O O . PHE A 1 72 ? 14.086 -6.805 -6.672 1 98.88 72 PHE A O 1
ATOM 604 N N . ALA A 1 73 ? 13.273 -8.477 -5.418 1 98.88 73 ALA A N 1
ATOM 605 C CA . ALA A 1 73 ? 13.984 -9.5 -6.18 1 98.88 73 ALA A CA 1
ATOM 606 C C . ALA A 1 73 ? 13.18 -9.93 -7.402 1 98.88 73 ALA A C 1
ATOM 608 O O . ALA A 1 73 ? 12.047 -10.391 -7.277 1 98.88 73 ALA A O 1
A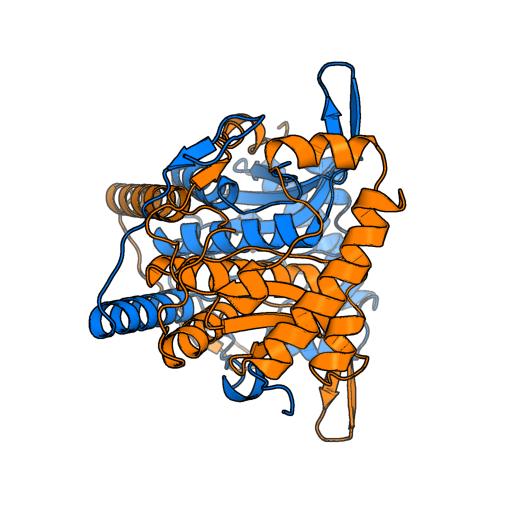TOM 609 N N . VAL A 1 74 ? 13.742 -9.789 -8.523 1 98.81 74 VAL A N 1
ATOM 610 C CA . VAL A 1 74 ? 13.07 -10.133 -9.773 1 98.81 74 VAL A CA 1
ATOM 611 C C . VAL A 1 74 ? 13.648 -11.438 -10.328 1 98.81 74 VAL A C 1
ATOM 613 O O . VAL A 1 74 ? 14.844 -11.531 -10.594 1 98.81 74 VAL A O 1
ATOM 616 N N . ILE A 1 75 ? 12.758 -12.406 -10.508 1 98.75 75 ILE A N 1
ATOM 617 C CA . ILE A 1 75 ? 13.18 -13.758 -10.859 1 98.75 75 ILE A CA 1
ATOM 618 C C . ILE A 1 75 ? 12.492 -14.195 -12.156 1 98.75 75 ILE A C 1
ATOM 620 O O . ILE A 1 75 ? 11.266 -14.266 -12.219 1 98.75 75 ILE A O 1
ATOM 624 N N . GLY A 1 76 ? 13.266 -14.594 -13.164 1 97.94 76 GLY A N 1
ATOM 625 C CA . GLY A 1 76 ? 12.695 -15.008 -14.43 1 97.94 76 GLY A CA 1
ATOM 626 C C . GLY A 1 76 ? 13.195 -16.359 -14.898 1 97.94 76 GLY A C 1
ATOM 627 O O . GLY A 1 76 ? 12.633 -16.969 -15.812 1 97.94 76 GLY A O 1
ATOM 628 N N . ASP A 1 77 ? 14.266 -16.859 -14.258 1 97.06 77 ASP A N 1
ATOM 629 C CA . ASP A 1 77 ? 14.828 -18.125 -14.719 1 97.06 77 ASP A CA 1
ATOM 630 C C . ASP A 1 77 ? 14.039 -19.297 -14.164 1 97.06 77 ASP A C 1
ATOM 632 O O . ASP A 1 77 ? 13.617 -19.281 -13.008 1 97.06 77 ASP A O 1
ATOM 636 N N . ALA A 1 78 ? 13.812 -20.328 -14.992 1 97.81 78 ALA A N 1
ATOM 637 C CA . ALA A 1 78 ? 12.922 -21.453 -14.711 1 97.81 78 ALA A CA 1
ATOM 638 C C . ALA A 1 78 ? 13.391 -22.234 -13.492 1 97.81 78 ALA A C 1
ATOM 640 O O . ALA A 1 78 ? 12.578 -22.688 -12.688 1 97.81 78 ALA A O 1
ATOM 641 N N . ALA A 1 79 ? 14.633 -22.422 -13.352 1 98.12 79 ALA A N 1
ATOM 642 C CA . ALA A 1 79 ? 15.172 -23.234 -12.258 1 98.12 79 ALA A CA 1
ATOM 643 C C . ALA A 1 79 ? 14.883 -22.594 -10.906 1 98.12 79 ALA A C 1
ATOM 645 O O . ALA A 1 79 ? 14.438 -23.266 -9.977 1 98.12 79 ALA A O 1
ATOM 646 N N . THR A 1 80 ? 15.188 -21.281 -10.742 1 98.44 80 THR A N 1
ATOM 647 C CA . THR A 1 80 ? 14.93 -20.578 -9.492 1 98.44 80 THR A CA 1
ATOM 648 C C . THR A 1 80 ? 13.438 -20.531 -9.188 1 98.44 80 THR A C 1
ATOM 650 O O . THR A 1 80 ? 13.016 -20.734 -8.047 1 98.44 80 THR A O 1
ATOM 653 N N . LYS A 1 81 ? 12.625 -20.234 -10.203 1 98.56 81 LYS A N 1
ATOM 654 C CA . LYS A 1 81 ? 11.172 -20.25 -10.008 1 98.56 81 LYS A CA 1
ATOM 655 C C . LYS A 1 81 ? 10.703 -21.609 -9.492 1 98.56 81 LYS A C 1
ATOM 657 O O . LYS A 1 81 ? 9.867 -21.688 -8.594 1 98.56 81 LYS A O 1
ATOM 662 N N . HIS A 1 82 ? 11.234 -22.656 -10.039 1 98.62 82 HIS A N 1
ATOM 663 C CA . HIS A 1 82 ? 10.875 -24 -9.609 1 98.62 82 HIS A CA 1
ATOM 664 C C . HIS A 1 82 ? 11.289 -24.25 -8.164 1 98.62 82 HIS A C 1
ATOM 666 O O . HIS A 1 82 ? 10.547 -24.859 -7.395 1 98.62 82 HIS A O 1
ATOM 672 N N . ARG A 1 83 ? 12.477 -23.828 -7.805 1 98.31 83 ARG A N 1
ATOM 673 C CA . ARG A 1 83 ? 12.922 -23.953 -6.422 1 98.31 83 ARG A CA 1
ATOM 674 C C . ARG A 1 83 ? 11.969 -23.234 -5.473 1 98.31 83 ARG A C 1
ATOM 676 O O . ARG A 1 83 ? 11.664 -23.75 -4.391 1 98.31 83 ARG A O 1
ATOM 683 N N . ILE A 1 84 ? 11.531 -22.047 -5.855 1 98.5 84 ILE A N 1
ATOM 684 C CA . ILE A 1 84 ? 10.586 -21.297 -5.047 1 98.5 84 ILE A CA 1
ATOM 685 C C . ILE A 1 84 ? 9.281 -22.062 -4.922 1 98.5 84 ILE A C 1
ATOM 687 O O . ILE A 1 84 ? 8.727 -22.188 -3.826 1 98.5 84 ILE A O 1
ATOM 691 N N . ARG A 1 85 ? 8.797 -22.625 -6.02 1 98.56 85 ARG A N 1
ATOM 692 C CA . ARG A 1 85 ? 7.562 -23.391 -5.992 1 98.56 85 ARG A CA 1
ATOM 693 C C . ARG A 1 85 ? 7.668 -24.562 -5.008 1 98.56 85 ARG A C 1
ATOM 695 O O . ARG A 1 85 ? 6.801 -24.734 -4.148 1 98.56 85 ARG A O 1
ATOM 702 N N . VAL A 1 86 ? 8.688 -25.297 -5.172 1 98.38 86 VAL A N 1
ATOM 703 C CA . VAL A 1 86 ? 8.875 -26.5 -4.355 1 98.38 86 VAL A CA 1
ATOM 704 C C . VAL A 1 86 ? 8.898 -26.109 -2.875 1 98.38 86 VAL A C 1
ATOM 706 O O . VAL A 1 86 ? 8.211 -26.734 -2.059 1 98.38 86 VAL A O 1
ATOM 709 N N . ALA A 1 87 ? 9.672 -25.156 -2.555 1 98.12 87 ALA A N 1
ATOM 710 C CA . ALA A 1 87 ? 9.781 -24.719 -1.165 1 98.12 87 ALA A CA 1
ATOM 711 C C . ALA A 1 87 ? 8.453 -24.188 -0.644 1 98.12 87 ALA A C 1
ATOM 713 O O . ALA A 1 87 ? 8.055 -24.484 0.486 1 98.12 87 ALA A O 1
ATOM 714 N N . ALA A 1 88 ? 7.805 -23.344 -1.47 1 97.5 88 ALA A N 1
ATOM 715 C CA . ALA A 1 88 ? 6.504 -22.812 -1.084 1 97.5 88 ALA A CA 1
ATOM 716 C C . ALA A 1 88 ? 5.5 -23.938 -0.822 1 97.5 88 ALA A C 1
ATOM 718 O O . ALA A 1 88 ? 4.762 -23.891 0.165 1 97.5 88 ALA A O 1
ATOM 719 N N . GLU A 1 89 ? 5.457 -24.906 -1.687 1 97.12 89 GLU A N 1
ATOM 720 C CA . GLU A 1 89 ? 4.512 -26.016 -1.56 1 97.12 89 GLU A CA 1
ATOM 721 C C . GLU A 1 89 ? 4.805 -26.844 -0.321 1 97.12 89 GLU A C 1
ATOM 723 O O . GLU A 1 89 ? 3.889 -27.375 0.312 1 97.12 89 GLU A O 1
ATOM 728 N N . GLU A 1 90 ? 6.055 -27.016 -0.028 1 95.69 90 GLU A N 1
ATOM 729 C CA . GLU A 1 90 ? 6.414 -27.719 1.2 1 95.69 90 GLU A CA 1
ATOM 730 C C . GLU A 1 90 ? 5.809 -27.047 2.424 1 95.69 90 GLU A C 1
ATOM 732 O O . GLU A 1 90 ? 5.191 -27.703 3.266 1 95.69 90 GLU A O 1
ATOM 737 N N . GLU A 1 91 ? 6 -25.719 2.463 1 92.75 91 GLU A N 1
ATOM 738 C CA . GLU A 1 91 ? 5.426 -24.969 3.576 1 92.75 91 GLU A CA 1
ATOM 739 C C . GLU A 1 91 ? 3.902 -25.062 3.572 1 92.75 91 GLU A C 1
ATOM 741 O O . GLU A 1 91 ? 3.283 -25.219 4.625 1 92.75 91 GLU A O 1
ATOM 746 N N . GLU A 1 92 ? 3.307 -24.953 2.387 1 91.94 92 GLU A N 1
ATOM 747 C CA . GLU A 1 92 ? 1.851 -24.953 2.264 1 91.94 92 GLU A CA 1
ATOM 748 C C . GLU A 1 92 ? 1.274 -26.328 2.625 1 91.94 92 GLU A C 1
ATOM 750 O O . GLU A 1 92 ? 0.169 -26.422 3.164 1 91.94 92 GLU A O 1
ATOM 755 N N . ARG A 1 93 ? 1.979 -27.391 2.314 1 92.12 93 ARG A N 1
ATOM 756 C CA . ARG A 1 93 ? 1.54 -28.719 2.723 1 92.12 93 ARG A CA 1
ATOM 757 C C . ARG A 1 93 ? 1.471 -28.828 4.242 1 92.12 93 ARG A C 1
ATOM 759 O O . ARG A 1 93 ? 0.517 -29.391 4.785 1 92.12 93 ARG A O 1
ATOM 766 N N . VAL A 1 94 ? 2.439 -28.312 4.887 1 89.69 94 VAL A N 1
ATOM 767 C CA . VAL A 1 94 ? 2.43 -28.297 6.348 1 89.69 94 VAL A CA 1
ATOM 768 C C . VAL A 1 94 ? 1.264 -27.438 6.848 1 89.69 94 VAL A C 1
ATOM 770 O O . VAL A 1 94 ? 0.59 -27.812 7.812 1 89.69 94 VAL A O 1
ATOM 773 N N . ASN A 1 95 ? 1.021 -26.312 6.203 1 86.44 95 ASN A N 1
ATOM 774 C CA . ASN A 1 95 ? -0.054 -25.391 6.582 1 86.44 95 ASN A CA 1
ATOM 775 C C . ASN A 1 95 ? -1.427 -26.031 6.371 1 86.44 95 ASN A C 1
ATOM 777 O O . ASN A 1 95 ? -2.246 -26.062 7.293 1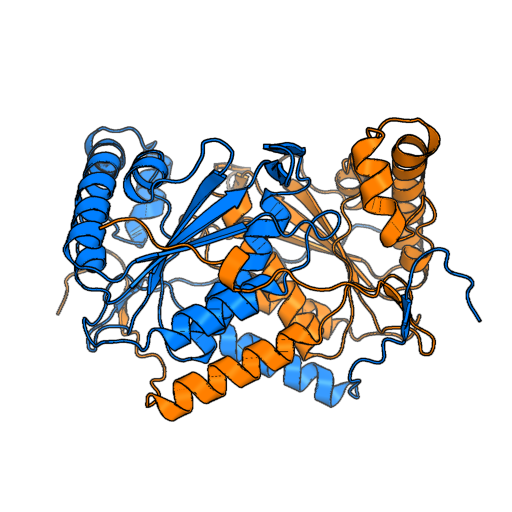 86.44 95 ASN A O 1
ATOM 781 N N . TYR A 1 96 ? -1.673 -26.562 5.211 1 82.44 96 TYR A N 1
ATOM 782 C CA . TYR A 1 96 ? -2.994 -27.031 4.812 1 82.44 96 TYR A CA 1
ATOM 783 C C . TYR A 1 96 ? -3.223 -28.469 5.266 1 82.44 96 TYR A C 1
ATOM 785 O O . TYR A 1 96 ? -4.305 -28.812 5.742 1 82.44 96 TYR A O 1
ATOM 793 N N . GLU A 1 97 ? -2.23 -29.25 5.156 1 81.88 97 GLU A N 1
ATOM 794 C CA . GLU A 1 97 ? -2.383 -30.688 5.41 1 81.88 97 GLU A CA 1
ATOM 795 C C . GLU A 1 97 ? -1.861 -31.062 6.793 1 81.88 97 GLU A C 1
ATOM 797 O O . GLU A 1 97 ? -2.34 -32.031 7.402 1 81.88 97 GLU A O 1
ATOM 802 N N . GLY A 1 98 ? -0.9 -30.359 7.289 1 82.06 98 GLY A N 1
ATOM 803 C CA . GLY A 1 98 ? -0.289 -30.656 8.57 1 82.06 98 GLY A CA 1
ATOM 804 C C . GLY A 1 98 ? -0.991 -30 9.742 1 82.06 98 GLY A C 1
ATOM 805 O O . GLY A 1 98 ? -0.653 -30.25 10.898 1 82.06 98 GLY A O 1
ATOM 806 N N . GLY A 1 99 ? -1.9 -29.109 9.453 1 76.38 99 GLY A N 1
ATOM 807 C CA . GLY A 1 99 ? -2.738 -28.516 10.492 1 76.38 99 GLY A CA 1
ATOM 808 C C . GLY A 1 99 ? -2.139 -27.281 11.117 1 76.38 99 GLY A C 1
ATOM 809 O O . GLY A 1 99 ? -2.486 -26.906 12.242 1 76.38 99 GLY A O 1
ATOM 810 N N . ARG A 1 100 ? -1.198 -26.734 10.492 1 81.44 100 ARG A N 1
ATOM 811 C CA . ARG A 1 100 ? -0.613 -25.516 11.047 1 81.44 100 ARG A CA 1
ATOM 812 C C . ARG A 1 100 ? -1.606 -24.359 10.992 1 81.44 100 ARG A C 1
ATOM 814 O O . ARG A 1 100 ? -1.672 -23.562 11.922 1 81.44 100 ARG A O 1
ATOM 821 N N . ILE A 1 101 ? -2.395 -24.312 9.953 1 83.31 101 ILE A N 1
ATOM 822 C CA . ILE A 1 101 ? -3.424 -23.281 9.859 1 83.31 101 ILE A CA 1
ATOM 823 C C . ILE A 1 101 ? -4.629 -23.672 10.711 1 83.31 101 ILE A C 1
ATOM 825 O O . ILE A 1 101 ? -5.137 -24.797 10.602 1 83.31 101 ILE A O 1
ATOM 829 N N . PRO A 1 102 ? -5.039 -22.797 11.617 1 84.44 102 PRO A N 1
ATOM 830 C CA . PRO A 1 102 ? -6.234 -23.094 12.406 1 84.44 102 PRO A CA 1
ATOM 831 C C . PRO A 1 102 ? -7.461 -23.375 11.547 1 84.44 102 PRO A C 1
ATOM 833 O O . PRO A 1 102 ? -7.562 -22.844 10.43 1 84.44 102 PRO A O 1
ATOM 836 N N . PRO A 1 103 ? -8.297 -24.172 12.062 1 84.88 103 PRO A N 1
ATOM 837 C CA . PRO A 1 103 ? -9.492 -24.562 11.305 1 84.88 103 PRO A CA 1
ATOM 838 C C . PRO A 1 103 ? -10.281 -23.359 10.797 1 84.88 103 PRO A C 1
ATOM 840 O O . PRO A 1 103 ? -10.797 -23.391 9.672 1 84.88 103 PRO A O 1
ATOM 843 N N . GLU A 1 104 ? -10.359 -22.375 11.562 1 83.25 104 GLU A N 1
ATOM 844 C CA . GLU A 1 104 ? -11.125 -21.203 11.172 1 83.25 104 GLU A CA 1
ATOM 845 C C . GLU A 1 104 ? -10.5 -20.516 9.961 1 83.25 104 GLU A C 1
ATOM 847 O O . GLU A 1 104 ? -11.219 -20.047 9.062 1 83.25 104 GLU A O 1
ATOM 852 N N . TRP A 1 105 ? -9.25 -20.453 9.961 1 83.38 105 TRP A N 1
ATOM 853 C CA . TRP A 1 105 ? -8.555 -19.844 8.828 1 83.38 105 TRP A CA 1
ATOM 854 C C . TRP A 1 105 ? -8.703 -20.703 7.578 1 83.38 105 TRP A C 1
ATOM 856 O O . TRP A 1 105 ? -8.914 -20.188 6.48 1 83.38 105 TRP A O 1
ATOM 866 N N . ARG A 1 106 ? -8.594 -21.922 7.805 1 85.06 106 ARG A N 1
ATOM 867 C CA . ARG A 1 106 ? -8.758 -22.844 6.684 1 85.06 106 ARG A CA 1
ATOM 868 C C . ARG A 1 106 ? -10.133 -22.703 6.051 1 85.06 106 ARG A C 1
ATOM 870 O O . ARG A 1 106 ? -10.266 -22.719 4.824 1 85.06 106 ARG A O 1
ATOM 877 N N . ALA A 1 107 ? -11.078 -22.625 6.871 1 86.56 107 ALA A N 1
ATOM 878 C CA . ALA A 1 107 ? -12.445 -22.469 6.383 1 86.56 107 ALA A CA 1
ATOM 879 C C . ALA A 1 107 ? -12.594 -21.172 5.59 1 86.56 107 ALA A C 1
ATOM 881 O O . ALA A 1 107 ? -13.297 -21.141 4.578 1 86.56 107 ALA A O 1
ATOM 882 N N . ALA A 1 108 ? -11.898 -20.188 6.066 1 86.25 108 ALA A N 1
ATOM 883 C CA . ALA A 1 108 ? -11.953 -18.875 5.414 1 86.25 108 ALA A CA 1
ATOM 884 C C . ALA A 1 108 ? -11.312 -18.922 4.031 1 86.25 108 ALA A C 1
ATOM 886 O O . ALA A 1 108 ? -11.734 -18.219 3.113 1 86.25 108 ALA A O 1
ATOM 887 N N . LEU A 1 109 ? -10.375 -19.812 3.9 1 90.75 109 LEU A N 1
ATOM 888 C CA . LEU A 1 109 ? -9.625 -19.922 2.654 1 90.75 109 LEU A CA 1
ATOM 889 C C . LEU A 1 109 ? -10.367 -20.812 1.653 1 90.75 109 LEU A C 1
ATOM 891 O O . LEU A 1 109 ? -10.055 -20.797 0.46 1 90.75 109 LEU A O 1
ATOM 895 N N . ALA A 1 110 ? -11.352 -21.531 2.105 1 90.06 110 ALA A N 1
ATOM 896 C CA . ALA A 1 110 ? -12.055 -22.5 1.282 1 90.06 110 ALA A CA 1
ATOM 897 C C . ALA A 1 110 ? -12.664 -21.844 0.047 1 90.06 110 ALA A C 1
ATOM 899 O O . ALA A 1 110 ? -12.594 -22.391 -1.055 1 90.06 110 ALA A O 1
ATOM 900 N N . ARG A 1 111 ? -13.227 -20.656 0.19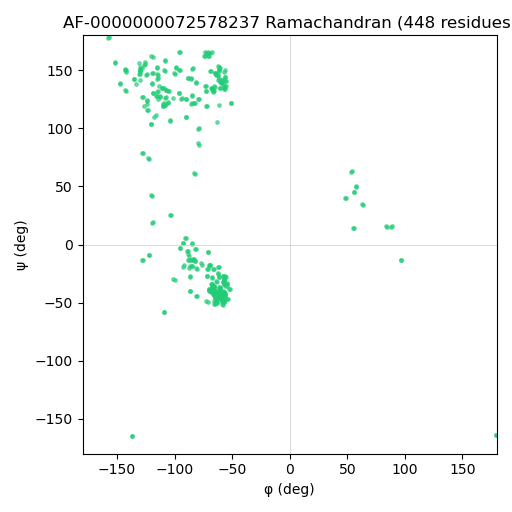4 1 92.25 111 ARG A N 1
ATOM 901 C CA . ARG A 1 111 ? -13.914 -20 -0.906 1 92.25 111 ARG A CA 1
ATOM 902 C C . ARG A 1 111 ? -12.93 -19.547 -1.979 1 92.25 111 ARG A C 1
ATOM 904 O O . ARG A 1 111 ? -13.328 -19.219 -3.098 1 92.25 111 ARG A O 1
ATOM 911 N N . LEU A 1 112 ? -11.648 -19.469 -1.592 1 94 112 LEU A N 1
ATOM 912 C CA . LEU A 1 112 ? -10.609 -19.094 -2.543 1 94 112 LEU A CA 1
ATOM 913 C C . LEU A 1 112 ? -10.078 -20.312 -3.281 1 94 112 LEU A C 1
ATOM 915 O O . LEU A 1 112 ? -9.383 -20.172 -4.289 1 94 112 LEU A O 1
ATOM 919 N N . GLU A 1 113 ? -10.406 -21.5 -2.773 1 92.44 113 GLU A N 1
ATOM 920 C CA . GLU A 1 113 ? -10.016 -22.797 -3.305 1 92.44 113 GLU A CA 1
ATOM 921 C C . GLU A 1 113 ? -8.523 -22.859 -3.598 1 92.44 113 GLU A C 1
ATOM 923 O O . GLU A 1 113 ? -8.109 -23.297 -4.668 1 92.44 113 GLU A O 1
ATOM 928 N N . THR A 1 114 ? -7.777 -22.25 -2.676 1 89.12 114 THR A N 1
ATOM 929 C CA . THR A 1 114 ? -6.324 -22.375 -2.744 1 89.12 114 THR A CA 1
ATOM 930 C C . THR A 1 114 ? -5.859 -23.609 -1.975 1 89.12 114 THR A C 1
ATOM 932 O O . THR A 1 114 ? -6.496 -24.016 -1.002 1 89.12 114 THR A O 1
ATOM 935 N N . ASP A 1 115 ? -4.906 -24.266 -2.434 1 89.31 115 ASP A N 1
ATOM 936 C CA . ASP A 1 115 ? -4.324 -25.453 -1.791 1 89.31 115 ASP A CA 1
ATOM 937 C C . ASP A 1 115 ? -2.799 -25.406 -1.862 1 89.31 115 ASP A C 1
ATOM 939 O O . ASP A 1 115 ? -2.205 -24.344 -2.031 1 89.31 115 ASP A O 1
ATOM 943 N N . SER A 1 116 ? -2.191 -26.516 -1.609 1 92.19 116 SER A N 1
ATOM 944 C CA . SER A 1 116 ? -0.736 -26.562 -1.523 1 92.19 116 SER A CA 1
ATOM 945 C C . SER A 1 116 ? -0.099 -26.516 -2.908 1 92.19 116 SER A C 1
ATOM 947 O O . SER A 1 116 ? 1.105 -26.297 -3.037 1 92.19 116 SER A O 1
ATOM 949 N N . ASP A 1 117 ? -0.89 -26.797 -3.863 1 93.5 117 ASP A N 1
ATOM 950 C CA . ASP A 1 117 ? -0.369 -26.719 -5.227 1 93.5 117 ASP A CA 1
ATOM 951 C C . ASP A 1 117 ? -0.153 -25.281 -5.656 1 93.5 117 ASP A C 1
ATOM 953 O O . ASP A 1 117 ? -1.094 -24.484 -5.668 1 93.5 117 ASP A O 1
ATOM 957 N N . LYS A 1 118 ? 1.084 -24.922 -5.973 1 97.06 118 LYS A N 1
ATOM 958 C CA . LYS A 1 118 ? 1.444 -23.594 -6.445 1 97.06 118 LYS A CA 1
ATOM 959 C C . LYS A 1 118 ? 2.07 -23.656 -7.836 1 97.06 118 LYS A C 1
ATOM 961 O O . LYS A 1 118 ? 3.09 -23.016 -8.094 1 97.06 118 LYS A O 1
ATOM 966 N N . GLY A 1 119 ? 1.479 -24.469 -8.672 1 97.56 119 GLY A N 1
ATOM 967 C CA . GLY A 1 119 ? 2.006 -24.703 -10.008 1 97.56 119 GLY A CA 1
ATOM 968 C C . GLY A 1 119 ? 2.16 -23.438 -10.82 1 97.56 119 GLY A C 1
ATOM 969 O O . GLY A 1 119 ? 3.021 -23.359 -11.695 1 97.56 119 GLY A O 1
ATOM 970 N N . PHE A 1 120 ? 1.352 -22.422 -10.523 1 97.75 120 PHE A N 1
ATOM 971 C CA . PHE A 1 120 ? 1.41 -21.172 -11.266 1 97.75 120 PHE A CA 1
ATOM 972 C C . PHE A 1 120 ? 2.775 -20.516 -11.109 1 97.75 120 PHE A C 1
ATOM 974 O O . PHE A 1 120 ? 3.162 -19.672 -11.93 1 97.75 120 PHE A O 1
ATOM 981 N N . LEU A 1 121 ? 3.57 -20.859 -10.102 1 98.62 121 LEU A N 1
ATOM 982 C CA . LEU A 1 121 ? 4.891 -20.281 -9.891 1 98.62 121 LEU A CA 1
ATOM 983 C C . LEU A 1 121 ? 5.875 -20.781 -10.945 1 98.62 121 LEU A C 1
ATOM 985 O O . LEU A 1 121 ? 6.898 -20.141 -11.195 1 98.62 121 LEU A O 1
ATOM 989 N N . ASP A 1 122 ? 5.531 -21.922 -11.562 1 98.62 122 ASP A N 1
ATOM 990 C CA . ASP A 1 122 ? 6.328 -22.406 -12.688 1 98.62 122 ASP A CA 1
ATOM 991 C C . ASP A 1 122 ? 5.855 -21.781 -14.008 1 98.62 122 ASP A C 1
ATOM 993 O O . ASP A 1 122 ? 6.629 -21.688 -14.961 1 98.62 122 ASP A O 1
ATOM 997 N N . VAL A 1 123 ? 4.629 -21.438 -14.055 1 98.69 123 VAL A N 1
ATOM 998 C CA . VAL A 1 123 ? 3.977 -21.016 -15.289 1 98.69 123 VAL A CA 1
ATOM 999 C C . VAL A 1 123 ? 4.305 -19.562 -15.578 1 98.69 123 VAL A C 1
ATOM 1001 O O . VAL A 1 123 ? 4.641 -19.203 -16.719 1 98.69 123 VAL A O 1
ATOM 1004 N N . VAL A 1 124 ? 4.238 -18.703 -14.547 1 98.81 124 VAL A N 1
ATOM 1005 C CA . VAL A 1 124 ? 4.402 -17.266 -14.734 1 98.81 124 VAL A CA 1
ATOM 1006 C C . VAL A 1 124 ? 5.797 -16.969 -15.281 1 98.81 124 VAL A C 1
ATOM 1008 O O . VAL A 1 124 ? 6.766 -17.641 -14.922 1 98.81 124 VAL A O 1
ATOM 1011 N N . PRO A 1 125 ? 5.879 -15.969 -16.109 1 98.81 125 PRO A N 1
ATOM 1012 C CA . PRO A 1 125 ? 7.203 -15.617 -16.625 1 98.81 125 PRO A CA 1
ATOM 1013 C C . PRO A 1 125 ? 8.094 -14.969 -15.562 1 98.81 125 PRO A C 1
ATOM 1015 O O . PRO A 1 125 ? 9.32 -15.031 -15.664 1 98.81 125 PRO A O 1
ATOM 1018 N N . TRP A 1 126 ? 7.461 -14.312 -14.578 1 98.88 126 TRP A N 1
ATOM 1019 C CA . TRP A 1 126 ? 8.242 -13.617 -13.562 1 98.88 126 TRP A CA 1
ATOM 1020 C C . TRP A 1 126 ? 7.691 -13.883 -12.172 1 98.88 126 TRP A C 1
ATOM 1022 O O . TRP A 1 126 ? 6.473 -13.984 -11.984 1 98.88 126 TRP A O 1
ATOM 1032 N N . ILE A 1 127 ? 8.547 -14.016 -11.219 1 98.88 127 ILE A N 1
ATOM 1033 C CA . ILE A 1 127 ? 8.242 -13.891 -9.797 1 98.88 127 ILE A CA 1
ATOM 1034 C C . ILE A 1 127 ? 8.992 -12.695 -9.211 1 98.88 127 ILE A C 1
ATOM 1036 O O . ILE A 1 127 ? 10.18 -12.508 -9.469 1 98.88 127 ILE A O 1
ATOM 1040 N N . VAL A 1 128 ? 8.297 -11.844 -8.555 1 98.94 128 VAL A N 1
ATOM 1041 C CA . VAL A 1 128 ? 8.922 -10.758 -7.812 1 98.94 128 VAL A CA 1
ATOM 1042 C C . VAL A 1 128 ? 8.711 -10.961 -6.312 1 98.94 128 VAL A C 1
ATOM 1044 O O . VAL A 1 128 ? 7.582 -11.211 -5.871 1 98.94 128 VAL A O 1
ATOM 1047 N N . VAL A 1 129 ? 9.75 -10.93 -5.555 1 98.88 129 VAL A N 1
ATOM 1048 C CA . VAL A 1 129 ? 9.641 -10.984 -4.102 1 98.88 129 VAL A CA 1
ATOM 1049 C C . VAL A 1 129 ? 10.023 -9.641 -3.498 1 98.88 129 VAL A C 1
ATOM 1051 O O . VAL A 1 129 ? 11.141 -9.156 -3.703 1 98.88 129 VAL A O 1
ATOM 1054 N N . CYS A 1 130 ? 9.102 -9.07 -2.822 1 98.88 130 CYS A N 1
ATOM 1055 C CA . CYS A 1 130 ? 9.391 -7.852 -2.074 1 98.88 130 CYS A CA 1
ATOM 1056 C C . CYS A 1 130 ? 9.977 -8.18 -0.705 1 98.88 130 CYS A C 1
ATOM 1058 O O . CYS A 1 130 ? 9.43 -9.008 0.024 1 98.88 130 CYS A O 1
ATOM 1060 N N . PHE A 1 131 ? 11.062 -7.594 -0.385 1 98.81 131 PHE A N 1
ATOM 1061 C CA . PHE A 1 131 ? 11.695 -7.703 0.926 1 98.81 131 PHE A CA 1
ATOM 1062 C C . PHE A 1 131 ? 11.602 -6.383 1.682 1 98.81 131 PHE A C 1
ATOM 1064 O O . PHE A 1 131 ? 11.805 -5.316 1.1 1 98.81 131 PHE A O 1
ATOM 1071 N N . ALA A 1 132 ? 11.25 -6.461 2.926 1 98.75 132 ALA A N 1
ATOM 1072 C CA . ALA A 1 132 ? 11.281 -5.316 3.832 1 98.75 132 ALA A CA 1
ATOM 1073 C C . ALA A 1 132 ? 12.625 -5.207 4.539 1 98.75 132 ALA A C 1
ATOM 1075 O O . ALA A 1 132 ? 13.07 -6.152 5.199 1 98.75 132 ALA A O 1
ATOM 1076 N N . GLU A 1 133 ? 13.227 -4.059 4.414 1 98.44 133 GLU A N 1
ATOM 1077 C CA . GLU A 1 133 ? 14.508 -3.822 5.07 1 98.44 133 GLU A CA 1
ATOM 1078 C C . GLU A 1 133 ? 14.32 -3.248 6.469 1 98.44 133 GLU A C 1
ATOM 1080 O O . GLU A 1 133 ? 14.016 -2.062 6.625 1 98.44 133 GLU A O 1
ATOM 1085 N N . LYS A 1 134 ? 14.617 -4.051 7.41 1 97.69 134 LYS A N 1
ATOM 1086 C CA . LYS A 1 134 ? 14.531 -3.561 8.781 1 97.69 134 LYS A CA 1
ATOM 1087 C C . LYS A 1 134 ? 15.602 -2.51 9.062 1 97.69 134 LYS A C 1
ATOM 1089 O O . LYS A 1 134 ? 15.406 -1.614 9.883 1 97.69 134 LYS A O 1
ATOM 1094 N N . SER A 1 135 ? 16.688 -2.717 8.453 1 97.5 135 SER A N 1
ATOM 1095 C CA . SER A 1 135 ? 17.812 -1.793 8.516 1 97.5 135 SER A CA 1
ATOM 1096 C C . SER A 1 135 ? 18.531 -1.721 7.172 1 97.5 135 SER A C 1
ATOM 1098 O O . SER A 1 135 ? 18.453 -2.652 6.367 1 97.5 135 SER A O 1
ATOM 1100 N N . THR A 1 136 ? 19.094 -0.597 6.926 1 94.94 136 THR A N 1
ATOM 1101 C CA . THR A 1 136 ? 19.828 -0.388 5.684 1 94.94 136 THR A CA 1
ATOM 1102 C C . THR A 1 136 ? 21.328 -0.358 5.941 1 94.94 136 THR A C 1
ATOM 1104 O O . THR A 1 136 ? 21.797 0.292 6.879 1 94.94 136 THR A O 1
ATOM 1107 N N . ALA A 1 137 ? 22.031 -1.076 5.145 1 91.5 137 ALA A N 1
ATOM 1108 C CA . ALA A 1 137 ? 23.5 -1.062 5.242 1 91.5 137 ALA A CA 1
ATOM 1109 C C . ALA A 1 137 ? 24.062 0.253 4.719 1 91.5 137 ALA A C 1
ATOM 1111 O O . ALA A 1 137 ? 23.703 0.712 3.637 1 91.5 137 ALA A O 1
ATOM 1112 N N . LEU A 1 138 ? 24.938 0.814 5.492 1 89.75 138 LEU A N 1
ATOM 1113 C CA . LEU A 1 138 ? 25.625 2.041 5.105 1 89.75 138 LEU A CA 1
ATOM 1114 C C . LEU A 1 138 ? 26.969 1.728 4.473 1 89.75 138 LEU A C 1
ATOM 1116 O O . LEU A 1 138 ? 27.438 0.59 4.535 1 89.75 138 LEU A O 1
ATOM 1120 N N . PRO A 1 139 ? 27.531 2.697 3.834 1 89.81 139 PRO A N 1
ATOM 1121 C CA . PRO A 1 139 ? 28.812 2.461 3.141 1 89.81 139 PRO A CA 1
ATOM 1122 C C . PRO A 1 139 ? 29.906 1.945 4.074 1 89.81 139 PRO A C 1
ATOM 1124 O O . PRO A 1 139 ? 30.766 1.186 3.646 1 89.81 139 PRO A O 1
ATOM 1127 N N . ASP A 1 140 ? 29.891 2.291 5.348 1 91.94 140 ASP A N 1
ATOM 1128 C CA . ASP A 1 140 ? 30.922 1.867 6.293 1 91.94 140 ASP A CA 1
ATOM 1129 C C . ASP A 1 140 ? 30.609 0.487 6.863 1 91.94 140 ASP A C 1
ATOM 1131 O O . ASP A 1 140 ? 31.328 -0.009 7.734 1 91.94 140 ASP A O 1
ATOM 1135 N N . GLY A 1 141 ? 29.531 -0.062 6.43 1 89.06 141 GLY A N 1
ATOM 1136 C CA . GLY A 1 141 ? 29.172 -1.41 6.844 1 89.06 141 GLY A CA 1
ATOM 1137 C C . GLY A 1 141 ? 28.188 -1.44 8 1 89.06 141 GLY A C 1
ATOM 1138 O O . GLY A 1 141 ? 27.625 -2.492 8.32 1 89.06 141 GLY A O 1
ATOM 1139 N N . SER A 1 142 ? 28.016 -0.341 8.625 1 91.69 142 SER A N 1
ATOM 1140 C CA . SER A 1 142 ? 27.062 -0.293 9.727 1 91.69 142 SER A CA 1
ATOM 1141 C C . SER A 1 142 ? 25.625 -0.318 9.203 1 91.69 142 SER A C 1
ATOM 1143 O O . SER A 1 142 ? 25.391 -0.11 8.016 1 91.69 142 SER A O 1
ATOM 1145 N N . LEU A 1 143 ? 24.688 -0.652 10.125 1 92.81 143 LEU A N 1
ATOM 1146 C CA . LEU A 1 143 ? 23.266 -0.724 9.773 1 92.81 143 LEU A CA 1
ATOM 1147 C C . LEU A 1 143 ? 22.5 0.441 10.375 1 92.81 143 LEU A C 1
ATOM 1149 O O . LEU A 1 143 ? 22.641 0.738 11.562 1 92.81 143 LEU A O 1
ATOM 1153 N N . ARG A 1 144 ? 21.828 1.087 9.547 1 93.56 144 ARG A N 1
ATOM 1154 C CA . ARG A 1 144 ? 20.906 2.119 10.008 1 93.56 144 ARG A CA 1
ATOM 1155 C C . ARG A 1 144 ? 19.5 1.563 10.156 1 93.56 144 ARG A C 1
ATOM 1157 O O . ARG A 1 144 ? 18.922 1.05 9.195 1 93.56 144 ARG A O 1
ATOM 1164 N N . LYS A 1 145 ? 18.969 1.735 11.305 1 94.25 145 LYS A N 1
ATOM 1165 C CA . LYS A 1 145 ? 17.609 1.256 11.555 1 94.25 145 LYS A CA 1
ATOM 1166 C C . LYS A 1 145 ? 16.594 2.012 10.695 1 94.25 145 LYS A C 1
ATOM 1168 O O . LYS A 1 145 ? 16.688 3.23 10.539 1 94.25 145 LYS A O 1
ATOM 1173 N N . ASN A 1 146 ? 15.656 1.294 10.102 1 96.5 146 ASN A N 1
ATOM 1174 C CA . ASN A 1 146 ? 14.547 1.905 9.383 1 96.5 146 ASN A CA 1
ATOM 1175 C C . ASN A 1 146 ? 13.273 1.932 10.234 1 96.5 146 ASN A C 1
ATOM 1177 O O . ASN A 1 146 ? 13.055 1.034 11.047 1 96.5 146 ASN A O 1
ATOM 1181 N N . TYR A 1 147 ? 12.523 2.98 10.008 1 91.56 147 TYR A N 1
ATOM 1182 C CA . TYR A 1 147 ? 11.312 3.178 10.797 1 91.56 147 TYR A CA 1
ATOM 1183 C C . TYR A 1 147 ? 10.062 3.072 9.93 1 91.56 147 TYR A C 1
ATOM 1185 O O . TYR A 1 147 ? 10.094 3.428 8.75 1 91.56 147 TYR A O 1
ATOM 1193 N N . TYR A 1 148 ? 8.984 2.516 10.602 1 95.75 148 TYR A N 1
ATOM 1194 C CA . TYR A 1 148 ? 7.703 2.35 9.93 1 95.75 148 TYR A CA 1
ATOM 1195 C C . TYR A 1 148 ? 7.863 1.531 8.656 1 95.75 148 TYR A C 1
ATOM 1197 O O . TYR A 1 148 ? 7.359 1.918 7.598 1 95.75 148 TYR A O 1
ATOM 1205 N N . VAL A 1 149 ? 8.602 0.475 8.797 1 98.19 149 VAL A N 1
ATOM 1206 C CA . VAL A 1 149 ? 8.992 -0.362 7.66 1 98.19 149 VAL A CA 1
ATOM 1207 C C . VAL A 1 149 ? 7.746 -1.012 7.055 1 98.19 149 VAL A C 1
ATOM 1209 O O . VAL A 1 149 ? 7.547 -0.964 5.84 1 98.19 149 VAL A O 1
ATOM 1212 N N . ASN A 1 150 ? 6.832 -1.521 7.883 1 98.12 150 ASN A N 1
ATOM 1213 C CA . ASN A 1 150 ? 5.645 -2.199 7.375 1 98.12 150 ASN A CA 1
ATOM 1214 C C . ASN A 1 150 ? 4.738 -1.245 6.605 1 98.12 150 ASN A C 1
ATOM 1216 O O . ASN A 1 150 ? 4.27 -1.572 5.516 1 98.12 150 ASN A O 1
ATOM 1220 N N . GLU A 1 151 ? 4.531 -0.074 7.223 1 98.5 151 GLU A N 1
ATOM 1221 C CA . GLU A 1 151 ? 3.719 0.936 6.551 1 98.5 151 GLU A CA 1
ATOM 1222 C C . GLU A 1 151 ? 4.324 1.326 5.207 1 98.5 151 GLU A C 1
ATOM 1224 O O . GLU A 1 151 ? 3.629 1.347 4.188 1 98.5 151 GLU A O 1
ATOM 1229 N N . SER A 1 152 ? 5.633 1.564 5.207 1 98.81 152 SER A N 1
ATOM 1230 C CA . SER A 1 152 ? 6.344 2.012 4.016 1 98.81 152 SER A CA 1
ATOM 1231 C C . SER A 1 152 ? 6.297 0.955 2.916 1 98.81 152 SER A C 1
ATOM 1233 O O . SER A 1 152 ? 5.93 1.252 1.776 1 98.81 152 SER A O 1
ATOM 1235 N N . VAL A 1 153 ? 6.625 -0.255 3.254 1 98.94 153 VAL A N 1
ATOM 1236 C CA . VAL A 1 153 ? 6.73 -1.338 2.281 1 98.94 153 VAL A CA 1
ATOM 1237 C C . VAL A 1 153 ? 5.336 -1.712 1.773 1 98.94 153 VAL A C 1
ATOM 1239 O O . VAL A 1 153 ? 5.16 -2.006 0.589 1 98.94 153 VAL A O 1
ATOM 1242 N N . GLY A 1 154 ? 4.348 -1.694 2.674 1 98.88 154 GLY A N 1
ATOM 1243 C CA . GLY A 1 154 ? 2.982 -1.962 2.25 1 98.88 154 GLY A CA 1
ATOM 1244 C C . GLY A 1 154 ? 2.479 -0.982 1.208 1 98.88 154 GLY A C 1
ATOM 1245 O O . GLY A 1 154 ? 1.896 -1.387 0.199 1 98.88 154 GLY A O 1
ATOM 1246 N N . ILE A 1 155 ? 2.715 0.297 1.438 1 98.94 155 ILE A N 1
ATOM 1247 C CA . ILE A 1 155 ? 2.312 1.329 0.488 1 98.94 155 ILE A CA 1
ATOM 1248 C C . ILE A 1 155 ? 3.025 1.108 -0.845 1 98.94 155 ILE A C 1
ATOM 1250 O O . ILE A 1 155 ? 2.404 1.187 -1.908 1 98.94 155 ILE A O 1
ATOM 1254 N N . ALA A 1 156 ? 4.305 0.773 -0.811 1 98.94 156 ALA A N 1
ATOM 1255 C CA . ALA A 1 156 ? 5.078 0.506 -2.021 1 98.94 156 ALA A CA 1
ATOM 1256 C C . ALA A 1 156 ? 4.48 -0.657 -2.809 1 98.94 156 ALA A C 1
ATOM 1258 O O . ALA A 1 156 ? 4.387 -0.599 -4.035 1 98.94 156 ALA A O 1
ATOM 1259 N N . CYS A 1 157 ? 4.066 -1.663 -2.123 1 98.94 157 CYS A N 1
ATOM 1260 C CA . CYS A 1 157 ? 3.467 -2.82 -2.777 1 98.94 157 CYS A CA 1
ATOM 1261 C C . CYS A 1 157 ? 2.145 -2.449 -3.439 1 98.94 157 CYS A C 1
ATOM 1263 O O . CYS A 1 157 ? 1.797 -2.994 -4.488 1 98.94 157 CYS A O 1
ATOM 1265 N N . GLY A 1 158 ? 1.4 -1.537 -2.797 1 98.94 158 GLY A N 1
ATOM 1266 C CA . GLY A 1 158 ? 0.194 -1.047 -3.443 1 98.94 158 GLY A CA 1
ATOM 1267 C C . GLY A 1 158 ? 0.464 -0.37 -4.773 1 98.94 158 GLY A C 1
ATOM 1268 O O . GLY A 1 158 ? -0.259 -0.592 -5.746 1 98.94 158 GLY A O 1
ATOM 1269 N N . LEU A 1 159 ? 1.466 0.433 -4.84 1 98.94 159 LEU A N 1
ATOM 1270 C CA . LEU A 1 159 ? 1.852 1.105 -6.074 1 98.94 159 LEU A CA 1
ATOM 1271 C C . LEU A 1 159 ? 2.363 0.102 -7.102 1 98.94 159 LEU A C 1
ATOM 1273 O O . LEU A 1 159 ? 2.061 0.219 -8.297 1 98.94 159 LEU A O 1
ATOM 1277 N N . PHE A 1 160 ? 3.146 -0.909 -6.633 1 99 160 PHE A N 1
ATOM 1278 C CA . PHE A 1 160 ? 3.654 -1.975 -7.488 1 99 160 PHE A CA 1
ATOM 1279 C C . PHE A 1 160 ? 2.512 -2.703 -8.188 1 99 160 PHE A C 1
ATOM 1281 O O . PHE A 1 160 ? 2.5 -2.818 -9.414 1 99 160 PHE A O 1
ATOM 1288 N N . ILE A 1 161 ? 1.509 -3.092 -7.426 1 98.94 161 ILE A N 1
ATOM 1289 C CA . ILE A 1 161 ? 0.355 -3.838 -7.918 1 98.94 161 ILE A CA 1
ATOM 1290 C C . ILE A 1 161 ? -0.43 -2.979 -8.906 1 98.94 161 ILE A C 1
ATOM 1292 O O . ILE A 1 161 ? -0.856 -3.461 -9.961 1 98.94 161 ILE A O 1
ATOM 1296 N N . THR A 1 162 ? -0.582 -1.731 -8.594 1 98.94 162 THR A N 1
ATOM 1297 C CA . THR A 1 162 ? -1.343 -0.829 -9.453 1 98.94 162 THR A CA 1
ATOM 1298 C C . THR A 1 162 ? -0.624 -0.609 -10.781 1 98.94 162 THR A C 1
ATOM 1300 O O . THR A 1 162 ? -1.262 -0.536 -11.828 1 98.94 162 THR A O 1
ATOM 1303 N N . ALA A 1 163 ? 0.687 -0.508 -10.719 1 98.94 163 ALA A N 1
ATOM 1304 C CA . ALA A 1 163 ? 1.472 -0.357 -11.938 1 98.94 163 ALA A CA 1
ATOM 1305 C C . ALA A 1 163 ? 1.325 -1.58 -12.844 1 98.94 163 ALA A C 1
ATOM 1307 O O . ALA A 1 163 ? 1.152 -1.448 -14.055 1 98.94 163 ALA A O 1
ATOM 1308 N N . LEU A 1 164 ? 1.431 -2.785 -12.25 1 98.94 164 LEU A N 1
ATOM 1309 C CA . LEU A 1 164 ? 1.217 -4 -13.023 1 98.94 164 LEU A CA 1
ATOM 1310 C C . LEU A 1 164 ? -0.16 -3.992 -13.688 1 98.94 164 LEU A C 1
ATOM 1312 O O . LEU A 1 164 ? -0.286 -4.293 -14.875 1 98.94 164 LEU A O 1
ATOM 1316 N N . HIS A 1 165 ? -1.156 -3.605 -12.953 1 98.88 165 HIS A N 1
ATOM 1317 C CA . HIS A 1 165 ? -2.525 -3.541 -13.453 1 98.88 165 HIS A CA 1
ATOM 1318 C C . HIS A 1 165 ? -2.646 -2.551 -14.602 1 98.88 165 HIS A C 1
ATOM 1320 O O . HIS A 1 165 ? -3.326 -2.824 -15.594 1 98.88 165 HIS A O 1
ATOM 1326 N N . ALA A 1 166 ? -1.982 -1.423 -14.477 1 98.88 166 ALA A N 1
ATOM 1327 C CA . ALA A 1 166 ? -2.008 -0.404 -15.523 1 98.88 166 ALA A CA 1
ATOM 1328 C C . ALA A 1 166 ? -1.427 -0.943 -16.828 1 98.88 166 ALA A C 1
ATOM 1330 O O . ALA A 1 166 ? -1.842 -0.535 -17.922 1 98.88 166 ALA A O 1
ATOM 1331 N N . MET A 1 167 ? -0.561 -1.869 -16.703 1 98.88 167 MET A N 1
ATOM 1332 C CA . MET A 1 167 ? 0.121 -2.41 -17.875 1 98.88 167 MET A CA 1
ATOM 1333 C C . MET A 1 167 ? -0.616 -3.631 -18.422 1 98.88 167 MET A C 1
ATOM 1335 O O . MET A 1 167 ? -0.159 -4.266 -19.375 1 98.88 167 MET A O 1
ATOM 1339 N N . GLY A 1 168 ? -1.742 -4.012 -17.812 1 98.62 168 GLY A N 1
ATOM 1340 C CA . GLY A 1 168 ? -2.539 -5.141 -18.266 1 98.62 168 GLY A CA 1
ATOM 1341 C C . GLY A 1 168 ? -2.037 -6.473 -17.734 1 98.62 168 GLY A C 1
ATOM 1342 O O . GLY A 1 168 ? -2.375 -7.527 -18.281 1 98.62 168 GLY A O 1
ATOM 1343 N N . LEU A 1 169 ? -1.191 -6.422 -16.719 1 98.88 169 LEU A N 1
ATOM 1344 C CA . LEU A 1 169 ? -0.629 -7.633 -16.141 1 98.88 169 LEU A CA 1
ATOM 1345 C C . LEU A 1 169 ? -1.39 -8.031 -14.875 1 98.88 169 LEU A C 1
ATOM 1347 O O . LEU A 1 169 ? -2.033 -7.191 -14.242 1 98.88 169 LEU A O 1
ATOM 1351 N N . SER A 1 170 ? -1.372 -9.297 -14.602 1 98.81 170 SER A N 1
ATOM 1352 C CA . SER A 1 170 ? -2.008 -9.859 -13.414 1 98.81 170 SER A CA 1
ATOM 1353 C C . SER A 1 170 ? -0.97 -10.32 -12.398 1 98.81 170 SER A C 1
ATOM 1355 O O . SER A 1 170 ? 0.184 -10.57 -12.758 1 98.81 170 SER A O 1
ATOM 1357 N N . THR A 1 171 ? -1.394 -10.422 -11.195 1 98.88 171 THR A N 1
ATOM 1358 C CA . THR A 1 171 ? -0.54 -10.867 -10.094 1 98.88 171 THR A CA 1
ATOM 1359 C C . THR A 1 171 ? -1.378 -11.406 -8.945 1 98.88 171 THR A C 1
ATOM 1361 O O . THR A 1 171 ? -2.59 -11.586 -9.078 1 98.88 171 THR A O 1
ATOM 1364 N N . LEU A 1 172 ? -0.676 -11.867 -7.93 1 98.31 172 LEU A N 1
ATOM 1365 C CA . LEU A 1 172 ? -1.199 -12.391 -6.676 1 98.31 172 LEU A CA 1
ATOM 1366 C C . LEU A 1 172 ? -0.315 -11.984 -5.504 1 98.31 172 LEU A C 1
ATOM 1368 O O . LEU A 1 172 ? 0.913 -12.008 -5.609 1 98.31 172 LEU A O 1
ATOM 1372 N N . THR A 1 173 ? -0.954 -11.484 -4.438 1 98.31 173 THR A N 1
ATOM 1373 C CA . THR A 1 173 ? -0.211 -11.352 -3.188 1 98.31 173 THR A CA 1
ATOM 1374 C C . THR A 1 173 ? -0.097 -12.703 -2.48 1 98.31 173 THR A C 1
ATOM 1376 O O . THR A 1 173 ? -1.039 -13.141 -1.819 1 98.31 173 THR A O 1
ATOM 1379 N N . HIS A 1 174 ? 1.024 -13.328 -2.615 1 97.19 174 HIS A N 1
ATOM 1380 C CA . HIS A 1 174 ? 1.247 -14.656 -2.062 1 97.19 174 HIS A CA 1
ATOM 1381 C C . HIS A 1 174 ? 2.221 -14.617 -0.889 1 97.19 174 HIS A C 1
ATOM 1383 O O . HIS A 1 174 ? 3.35 -14.141 -1.031 1 97.19 174 HIS A O 1
ATOM 1389 N N . THR A 1 175 ? 1.801 -15.047 0.249 1 93.62 175 THR A N 1
ATOM 1390 C CA . THR A 1 175 ? 2.604 -15.016 1.467 1 93.62 175 THR A CA 1
ATOM 1391 C C . THR A 1 175 ? 2.738 -16.422 2.059 1 93.62 175 THR A C 1
ATOM 1393 O O . THR A 1 175 ? 2.156 -16.719 3.104 1 93.62 175 THR A O 1
ATOM 1396 N N . PRO A 1 176 ? 3.535 -17.234 1.442 1 89.75 176 PRO A N 1
ATOM 1397 C CA . PRO A 1 176 ? 3.746 -18.562 1.998 1 89.75 176 PRO A CA 1
ATOM 1398 C C . PRO A 1 176 ? 4.402 -18.547 3.377 1 89.75 176 PRO A C 1
ATOM 1400 O O . PRO A 1 176 ? 5.535 -18.078 3.516 1 89.75 176 PRO A O 1
ATOM 1403 N N . ASN A 1 177 ? 3.719 -18.797 4.398 1 85 177 ASN A N 1
ATOM 1404 C CA . ASN A 1 177 ? 4.203 -18.672 5.77 1 85 177 ASN A CA 1
ATOM 1405 C C . ASN A 1 177 ? 4.578 -20.031 6.355 1 85 177 ASN A C 1
ATOM 1407 O O . ASN A 1 177 ? 3.748 -20.938 6.418 1 85 177 ASN A O 1
ATOM 1411 N N . PRO A 1 178 ? 5.938 -20.125 6.898 1 91.69 178 PRO A N 1
ATOM 1412 C CA . PRO A 1 178 ? 6.988 -19.109 6.926 1 91.69 178 PRO A CA 1
ATOM 1413 C C . PRO A 1 178 ? 7.621 -18.875 5.555 1 91.69 178 PRO A C 1
ATOM 1415 O O . PRO A 1 178 ? 7.371 -19.641 4.617 1 91.69 178 PRO A O 1
ATOM 1418 N N . MET A 1 179 ? 8.359 -17.781 5.453 1 94.94 179 MET A N 1
ATOM 1419 C CA . MET A 1 179 ? 8.875 -17.359 4.152 1 94.94 179 MET A CA 1
ATOM 1420 C C . MET A 1 179 ? 10.398 -17.328 4.16 1 94.94 179 MET A C 1
ATOM 1422 O O . MET A 1 179 ? 11.016 -16.781 3.244 1 94.94 179 MET A O 1
ATOM 1426 N N . ALA A 1 180 ? 11.008 -18 5.102 1 94.62 180 ALA A N 1
ATOM 1427 C CA . ALA A 1 180 ? 12.461 -17.953 5.254 1 94.62 180 ALA A CA 1
ATOM 1428 C C . ALA A 1 180 ? 13.156 -18.547 4.027 1 94.62 180 ALA A C 1
ATOM 1430 O O . ALA A 1 180 ? 14.273 -18.141 3.691 1 94.62 180 ALA A O 1
ATOM 1431 N N . PHE A 1 181 ? 12.5 -19.547 3.387 1 97.25 181 PHE A N 1
ATOM 1432 C CA . PHE A 1 181 ? 13.094 -20.156 2.201 1 97.25 181 PHE A CA 1
ATOM 1433 C C . PHE A 1 181 ? 13.344 -19.109 1.123 1 97.25 181 PHE A C 1
ATOM 1435 O O . PHE A 1 181 ? 14.281 -19.25 0.326 1 97.25 181 PHE A O 1
ATOM 1442 N N . LEU A 1 182 ? 12.586 -18 1.064 1 98.31 182 LEU A N 1
ATOM 1443 C CA . LEU A 1 182 ? 12.781 -16.938 0.08 1 98.31 182 LEU A CA 1
ATOM 1444 C C . LEU A 1 182 ? 14.078 -16.188 0.343 1 98.31 182 LEU A C 1
ATOM 1446 O O . LEU A 1 182 ? 14.766 -15.766 -0.597 1 98.31 182 LEU A O 1
ATOM 1450 N N . THR A 1 183 ? 14.375 -15.945 1.646 1 98.12 183 THR A N 1
ATOM 1451 C CA . THR A 1 183 ? 15.641 -15.305 2.002 1 98.12 183 THR A CA 1
ATOM 1452 C C . THR A 1 183 ? 16.828 -16.125 1.476 1 98.12 183 THR A C 1
ATOM 1454 O O . THR A 1 183 ? 17.766 -15.555 0.907 1 98.12 183 THR A O 1
ATOM 1457 N N . ARG A 1 184 ? 16.672 -17.422 1.592 1 97.5 184 ARG A N 1
ATOM 1458 C CA . ARG A 1 184 ? 17.75 -18.312 1.165 1 97.5 184 ARG A CA 1
ATOM 1459 C C . ARG A 1 184 ? 17.859 -18.359 -0.356 1 97.5 184 ARG A C 1
ATOM 1461 O O . ARG A 1 184 ? 18.938 -18.141 -0.912 1 97.5 184 ARG A O 1
ATOM 1468 N N . ILE A 1 185 ? 16.781 -18.547 -1.023 1 98.12 185 ILE A N 1
ATOM 1469 C CA . ILE A 1 185 ? 16.766 -18.734 -2.471 1 98.12 185 ILE A CA 1
ATOM 1470 C C . ILE A 1 185 ? 17.188 -17.438 -3.158 1 98.12 185 ILE A C 1
ATOM 1472 O O . ILE A 1 185 ? 17.938 -17.469 -4.141 1 98.12 185 ILE A O 1
ATOM 1476 N N . CYS A 1 186 ? 16.766 -16.297 -2.594 1 98.25 186 CYS A N 1
ATOM 1477 C CA . CYS A 1 186 ? 17.062 -15.008 -3.203 1 98.25 186 CYS A CA 1
ATOM 1478 C C . CYS A 1 186 ? 18.406 -14.461 -2.699 1 98.25 186 CYS A C 1
ATOM 1480 O O . CYS A 1 186 ? 18.844 -13.398 -3.137 1 98.25 186 CYS A O 1
ATOM 1482 N N . ALA A 1 187 ? 19.016 -15.117 -1.753 1 97.69 187 ALA A N 1
ATOM 1483 C CA . ALA A 1 187 ? 20.312 -14.75 -1.191 1 97.69 187 ALA A CA 1
ATOM 1484 C C . ALA A 1 187 ? 20.281 -13.336 -0.627 1 97.69 187 ALA A C 1
ATOM 1486 O O . ALA A 1 187 ? 21.141 -12.516 -0.959 1 97.69 187 ALA A O 1
ATOM 1487 N N . ARG A 1 188 ? 19.312 -13.094 0.154 1 97.44 188 ARG A N 1
ATOM 1488 C CA . ARG A 1 188 ? 19.203 -11.773 0.765 1 97.44 188 ARG A CA 1
ATOM 1489 C C . ARG A 1 188 ? 19.797 -11.758 2.166 1 97.44 188 ARG A C 1
ATOM 1491 O O . ARG A 1 188 ? 19.812 -12.781 2.852 1 97.44 188 ARG A O 1
ATOM 1498 N N . PRO A 1 189 ? 20.312 -10.609 2.594 1 96.12 189 PRO A N 1
ATOM 1499 C CA . PRO A 1 189 ? 20.891 -10.523 3.934 1 96.12 189 PRO A CA 1
ATOM 1500 C C . PRO A 1 189 ? 19.844 -10.57 5.039 1 96.12 189 PRO A C 1
ATOM 1502 O O . PRO A 1 189 ? 18.641 -10.391 4.773 1 96.12 189 PRO A O 1
ATOM 1505 N N . GLY A 1 190 ? 20.266 -10.812 6.289 1 95.38 190 GLY A N 1
ATOM 1506 C CA . GLY A 1 190 ? 19.406 -11.047 7.434 1 95.38 190 GLY A CA 1
ATOM 1507 C C . GLY A 1 190 ? 18.578 -9.844 7.809 1 95.38 190 GLY A C 1
ATOM 1508 O O . GLY A 1 190 ? 17.547 -9.977 8.477 1 95.38 190 GLY A O 1
ATOM 1509 N N . ASN A 1 191 ? 19 -8.648 7.398 1 96.75 191 ASN A N 1
ATOM 1510 C CA . ASN A 1 191 ? 18.25 -7.438 7.727 1 96.75 191 ASN A CA 1
ATOM 1511 C C . ASN A 1 191 ? 17.078 -7.223 6.773 1 96.75 191 ASN A C 1
ATOM 1513 O O . ASN A 1 191 ? 16.328 -6.262 6.918 1 96.75 191 ASN A O 1
ATOM 1517 N N . GLU A 1 192 ? 16.953 -8.086 5.762 1 97.69 192 GLU A N 1
ATOM 1518 C CA . GLU A 1 192 ? 15.836 -8.047 4.824 1 97.69 192 GLU A CA 1
ATOM 1519 C C . GLU A 1 192 ? 14.891 -9.227 5.039 1 97.69 192 GLU A C 1
ATOM 1521 O O . GLU A 1 192 ? 15.312 -10.383 4.977 1 97.69 192 GLU A O 1
ATOM 1526 N N . ARG A 1 193 ? 13.688 -8.906 5.309 1 97.75 193 ARG A N 1
ATOM 1527 C CA . ARG A 1 193 ? 12.672 -9.938 5.539 1 97.75 193 ARG A CA 1
ATOM 1528 C C . ARG A 1 193 ? 11.727 -10.047 4.352 1 97.75 193 ARG A C 1
ATOM 1530 O O . ARG A 1 193 ? 11.242 -9.031 3.838 1 97.75 193 ARG A O 1
ATOM 1537 N N . PRO A 1 194 ? 11.508 -11.328 3.914 1 98.38 194 PRO A N 1
ATOM 1538 C CA . PRO A 1 194 ? 10.484 -11.43 2.873 1 98.38 194 PRO A CA 1
ATOM 1539 C C . PRO A 1 194 ? 9.141 -10.844 3.305 1 98.38 194 PRO A C 1
ATOM 1541 O O . PRO A 1 194 ? 8.703 -11.07 4.434 1 98.38 194 PRO A O 1
ATOM 1544 N N . TYR A 1 195 ? 8.547 -10.07 2.467 1 98.56 195 TYR A N 1
ATOM 1545 C CA . TYR A 1 195 ? 7.297 -9.375 2.764 1 98.56 195 TYR A CA 1
ATOM 1546 C C . TYR A 1 195 ? 6.141 -9.977 1.977 1 98.56 195 TYR A C 1
ATOM 1548 O O . TYR A 1 195 ? 5.211 -10.539 2.561 1 98.56 195 TYR A O 1
ATOM 1556 N N . ILE A 1 196 ? 6.234 -9.992 0.612 1 98.75 196 ILE A N 1
ATOM 1557 C CA . ILE A 1 196 ? 5.227 -10.586 -0.256 1 98.75 196 ILE A CA 1
ATOM 1558 C C . ILE A 1 196 ? 5.898 -11.164 -1.504 1 98.75 196 ILE A C 1
ATOM 1560 O O . ILE A 1 196 ? 6.816 -10.555 -2.057 1 98.75 196 ILE A O 1
ATOM 1564 N N . LEU A 1 197 ? 5.453 -12.344 -1.915 1 98.81 197 LEU A N 1
ATOM 1565 C CA . LEU A 1 197 ? 5.805 -12.938 -3.199 1 98.81 197 LEU A CA 1
ATOM 1566 C C . LEU A 1 197 ? 4.734 -12.648 -4.246 1 98.81 197 LEU A C 1
ATOM 1568 O O . LEU A 1 197 ? 3.547 -12.867 -4.004 1 98.81 197 LEU A O 1
ATOM 1572 N N . PHE A 1 198 ? 5.168 -12.133 -5.473 1 98.94 198 PHE A N 1
ATOM 1573 C CA . PHE A 1 198 ? 4.258 -11.766 -6.551 1 98.94 198 PHE A CA 1
ATOM 1574 C C . PHE A 1 198 ? 4.555 -12.57 -7.809 1 98.94 198 PHE A C 1
ATOM 1576 O O . PHE A 1 198 ? 5.523 -12.297 -8.516 1 98.94 198 PHE A O 1
ATOM 1583 N N . PRO A 1 199 ? 3.74 -13.594 -8.133 1 98.94 199 PRO A N 1
ATOM 1584 C CA . PRO A 1 199 ? 3.771 -14.039 -9.523 1 98.94 199 PRO A CA 1
ATOM 1585 C C . PRO A 1 199 ? 3.223 -12.992 -10.492 1 98.94 199 PRO A C 1
ATOM 1587 O O . PRO A 1 199 ? 2.193 -12.375 -10.219 1 98.94 199 PRO A O 1
ATOM 1590 N N . VAL A 1 200 ? 3.924 -12.75 -11.57 1 98.94 200 VAL A N 1
ATOM 1591 C CA . VAL A 1 200 ? 3.537 -11.68 -12.492 1 98.94 200 VAL A CA 1
ATOM 1592 C C . VAL A 1 200 ? 3.459 -12.234 -13.914 1 98.94 200 VAL A C 1
ATOM 1594 O O . VAL A 1 200 ? 4.418 -12.836 -14.414 1 98.94 200 VAL A O 1
ATOM 1597 N N . GLY A 1 201 ? 2.361 -12.023 -14.531 1 98.81 201 GLY A N 1
ATOM 1598 C CA . GLY A 1 201 ? 2.148 -12.414 -15.914 1 98.81 201 GLY A CA 1
ATOM 1599 C C . GLY A 1 201 ? 0.759 -12.086 -16.422 1 98.81 201 GLY A C 1
ATOM 1600 O O . GLY A 1 201 ? 0.06 -11.258 -15.836 1 98.81 201 GLY A O 1
ATOM 1601 N N . TYR A 1 202 ? 0.432 -12.703 -17.516 1 98.69 202 TYR A N 1
ATOM 1602 C CA . TYR A 1 202 ? -0.922 -12.586 -18.047 1 98.69 202 TYR A CA 1
ATOM 1603 C C . TYR A 1 202 ? -1.844 -13.625 -17.406 1 98.69 202 TYR A C 1
ATOM 1605 O O . TYR A 1 202 ? -1.429 -14.75 -17.141 1 98.69 202 TYR A O 1
ATOM 1613 N N . ALA A 1 203 ? -3.105 -13.172 -17.172 1 98.5 203 ALA A N 1
ATOM 1614 C CA . ALA A 1 203 ? -4.117 -14.18 -16.875 1 98.5 203 ALA A CA 1
ATOM 1615 C C . ALA A 1 203 ? -4.262 -15.164 -18.031 1 98.5 203 ALA A C 1
ATOM 1617 O O . ALA A 1 203 ? -4.211 -14.773 -19.203 1 98.5 203 ALA A O 1
ATOM 1618 N N . ALA A 1 204 ? -4.414 -16.406 -17.734 1 98.12 204 ALA A N 1
ATOM 1619 C CA . ALA A 1 204 ? -4.664 -17.406 -18.766 1 98.12 204 ALA A CA 1
ATOM 1620 C C . ALA A 1 204 ? -5.969 -17.125 -19.5 1 98.12 204 ALA A C 1
ATOM 1622 O O . ALA A 1 204 ? -6.875 -16.5 -18.938 1 98.12 204 ALA A O 1
ATOM 1623 N N . PRO A 1 205 ? -6.078 -17.547 -20.734 1 96.31 205 PRO A N 1
ATOM 1624 C CA . PRO A 1 205 ? -7.32 -17.297 -21.484 1 96.31 205 PRO A CA 1
ATOM 1625 C C . PRO A 1 205 ? -8.547 -17.875 -20.766 1 96.31 205 PRO A C 1
ATOM 1627 O O . PRO A 1 205 ? -9.648 -17.344 -20.906 1 96.31 205 PRO A O 1
ATOM 1630 N N . ASP A 1 206 ? -8.367 -18.938 -20.047 1 96.69 206 ASP A N 1
ATOM 1631 C CA . ASP A 1 206 ? -9.477 -19.578 -19.344 1 96.69 206 ASP A CA 1
ATOM 1632 C C . ASP A 1 206 ? -9.438 -19.266 -17.844 1 96.69 206 ASP A C 1
ATOM 1634 O O . ASP A 1 206 ? -9.883 -20.062 -17.031 1 96.69 206 ASP A O 1
ATOM 1638 N N . CYS A 1 207 ? -8.812 -18.141 -17.531 1 97.75 207 CYS A N 1
ATOM 1639 C CA . CYS A 1 207 ? -8.656 -17.766 -16.125 1 97.75 207 CYS A CA 1
ATOM 1640 C C . CYS A 1 207 ? -10.016 -17.594 -15.461 1 97.75 207 CYS A C 1
ATOM 1642 O O . CYS A 1 207 ? -10.93 -17 -16.047 1 97.75 207 CYS A O 1
ATOM 1644 N N . GLU A 1 208 ? -10.141 -18.141 -14.281 1 98.06 208 GLU A N 1
ATOM 1645 C CA . GLU A 1 208 ? -11.273 -17.906 -13.383 1 98.06 208 GLU A CA 1
ATOM 1646 C C . GLU A 1 208 ? -10.812 -17.406 -12.023 1 98.06 208 GLU A C 1
ATOM 1648 O O . GLU A 1 208 ? -9.703 -17.719 -11.578 1 98.06 208 GLU A O 1
ATOM 1653 N N . VAL A 1 209 ? -11.594 -16.578 -11.414 1 97.88 209 VAL A N 1
ATOM 1654 C CA . VAL A 1 209 ? -11.312 -16.047 -10.078 1 97.88 209 VAL A CA 1
ATOM 1655 C C . VAL A 1 209 ? -12.531 -16.219 -9.18 1 97.88 209 VAL A C 1
ATOM 1657 O O . VAL A 1 209 ? -13.664 -16.312 -9.672 1 97.88 209 VAL A O 1
ATOM 1660 N N . PRO A 1 210 ? -12.312 -16.328 -7.895 1 97.62 210 PRO A N 1
ATOM 1661 C CA . PRO A 1 210 ? -13.461 -16.422 -6.992 1 97.62 210 PRO A CA 1
ATOM 1662 C C . PRO A 1 210 ? -14.438 -15.25 -7.156 1 97.62 210 PRO A C 1
ATOM 1664 O O . PRO A 1 210 ? -14.016 -14.117 -7.363 1 97.62 210 PRO A O 1
ATOM 1667 N N . ASP A 1 211 ? -15.75 -15.578 -7.082 1 97.31 211 ASP A N 1
ATOM 1668 C CA . ASP A 1 211 ? -16.781 -14.555 -7.121 1 97.31 211 ASP A CA 1
ATOM 1669 C C . ASP A 1 211 ? -16.938 -13.867 -5.766 1 97.31 211 ASP A C 1
ATOM 1671 O O . ASP A 1 211 ? -17.781 -14.25 -4.961 1 97.31 211 ASP A O 1
ATOM 1675 N N . LEU A 1 212 ? -16.156 -12.883 -5.539 1 96.25 212 LEU A N 1
ATOM 1676 C CA . LEU A 1 212 ? -16.078 -12.188 -4.258 1 96.25 212 LEU A CA 1
ATOM 1677 C C . LEU A 1 212 ? -16.703 -10.797 -4.359 1 96.25 212 LEU A C 1
ATOM 1679 O O . LEU A 1 212 ? -16.672 -10.18 -5.426 1 96.25 212 LEU A O 1
ATOM 1683 N N . ALA A 1 213 ? -17.219 -10.383 -3.289 1 94.75 213 ALA A N 1
ATOM 1684 C CA . ALA A 1 213 ? -17.734 -9.016 -3.189 1 94.75 213 ALA A CA 1
ATOM 1685 C C . ALA A 1 213 ? -16.922 -8.203 -2.178 1 94.75 213 ALA A C 1
ATOM 1687 O O . ALA A 1 213 ? -16.625 -8.688 -1.081 1 94.75 213 ALA A O 1
ATOM 1688 N N . ARG A 1 214 ? -16.531 -7.059 -2.539 1 96.19 214 ARG A N 1
ATOM 1689 C CA . ARG A 1 214 ? -15.883 -6.156 -1.592 1 96.19 214 ARG A CA 1
ATOM 1690 C C . ARG A 1 214 ? -16.875 -5.656 -0.548 1 96.19 214 ARG A C 1
ATOM 1692 O O . ARG A 1 214 ? -18.062 -5.523 -0.833 1 96.19 214 ARG A O 1
ATOM 1699 N N . LYS A 1 215 ? -16.391 -5.383 0.635 1 95.81 215 LYS A N 1
ATOM 1700 C CA . LYS A 1 215 ? -17.312 -4.895 1.653 1 95.81 215 LYS A CA 1
ATOM 1701 C C . LYS A 1 215 ? -17.891 -3.539 1.264 1 95.81 215 LYS A C 1
ATOM 1703 O O . LYS A 1 215 ? -17.219 -2.74 0.6 1 95.81 215 LYS A O 1
ATOM 1708 N N . PRO A 1 216 ? -19.141 -3.305 1.688 1 97.25 216 PRO A N 1
ATOM 1709 C CA . PRO A 1 216 ? -19.75 -1.998 1.407 1 97.25 216 PRO A CA 1
ATOM 1710 C C . PRO A 1 216 ? -18.906 -0.837 1.942 1 97.25 216 PRO A C 1
ATOM 1712 O O . PRO A 1 216 ? -18.312 -0.948 3.012 1 97.25 216 PRO A O 1
ATOM 1715 N N . LEU A 1 217 ? -18.922 0.208 1.188 1 97.94 217 LEU A N 1
ATOM 1716 C CA . LEU A 1 217 ? -18.125 1.378 1.553 1 97.94 217 LEU A CA 1
ATOM 1717 C C . LEU A 1 217 ? -18.484 1.861 2.953 1 97.94 217 LEU A C 1
ATOM 1719 O O . LEU A 1 217 ? -17.609 2.305 3.705 1 97.94 217 LEU A O 1
ATOM 1723 N N . ALA A 1 218 ? -19.75 1.771 3.344 1 97.06 218 ALA A N 1
ATOM 1724 C CA . ALA A 1 218 ? -20.219 2.209 4.652 1 97.06 218 ALA A CA 1
ATOM 1725 C C . ALA A 1 218 ? -19.562 1.416 5.773 1 97.06 218 ALA A C 1
ATOM 1727 O O . ALA A 1 218 ? -19.469 1.89 6.91 1 97.06 218 ALA A O 1
ATOM 1728 N N . GLU A 1 219 ? -19.109 0.191 5.461 1 96.5 219 GLU A N 1
ATOM 1729 C CA . GLU A 1 219 ? -18.422 -0.631 6.453 1 96.5 219 GLU A CA 1
ATOM 1730 C C . GLU A 1 219 ? -16.938 -0.286 6.527 1 96.5 219 GLU A C 1
ATOM 1732 O O . GLU A 1 219 ? -16.25 -0.648 7.488 1 96.5 219 GLU A O 1
ATOM 1737 N N . ALA A 1 220 ? -16.422 0.374 5.473 1 98.19 220 ALA A N 1
ATOM 1738 C CA . ALA A 1 220 ? -15.016 0.744 5.438 1 98.19 220 ALA A CA 1
ATOM 1739 C C . ALA A 1 220 ? -14.797 2.141 6.012 1 98.19 220 ALA A C 1
ATOM 1741 O O . ALA A 1 220 ? -13.68 2.502 6.375 1 98.19 220 ALA A O 1
ATOM 1742 N N . ILE A 1 221 ? -15.852 2.953 6.117 1 98.62 221 ILE A N 1
ATOM 1743 C CA . ILE A 1 221 ? -15.742 4.344 6.539 1 98.62 221 ILE A CA 1
ATOM 1744 C C . ILE A 1 221 ? -16.422 4.527 7.891 1 98.62 221 ILE A C 1
ATOM 1746 O O . ILE A 1 221 ? -17.5 3.98 8.125 1 98.62 221 ILE A O 1
ATOM 1750 N N . THR A 1 222 ? -15.742 5.262 8.727 1 97.5 222 THR A N 1
ATOM 1751 C CA . THR A 1 222 ? -16.375 5.676 9.977 1 97.5 222 THR A CA 1
ATOM 1752 C C . THR A 1 222 ? -16.203 7.176 10.195 1 97.5 222 THR A C 1
ATOM 1754 O O . THR A 1 222 ? -15.266 7.785 9.664 1 97.5 222 THR A O 1
ATOM 1757 N N . GLU A 1 223 ? -17.078 7.738 10.961 1 94.69 223 GLU A N 1
ATOM 1758 C CA . GLU A 1 223 ? -17 9.133 11.391 1 94.69 223 GLU A CA 1
ATOM 1759 C C . GLU A 1 223 ? -17.031 9.242 12.914 1 94.69 223 GLU A C 1
ATOM 1761 O O . GLU A 1 223 ? -17.969 8.758 13.562 1 94.69 223 GLU A O 1
ATOM 1766 N N . PRO A 1 224 ? -15.984 9.828 13.398 1 91 224 PRO A N 1
ATOM 1767 C CA . PRO A 1 224 ? -15.969 9.961 14.852 1 91 224 PRO A CA 1
ATOM 1768 C C . PRO A 1 224 ? -17.125 10.805 15.383 1 91 224 PRO A C 1
ATOM 1770 O O . PRO A 1 224 ? -17.625 11.68 14.68 1 91 224 PRO A O 1
ATOM 1773 N N . PRO A 1 225 ? -17.484 10.43 16.578 1 85.94 225 PRO A N 1
ATOM 1774 C CA . PRO A 1 225 ? -18.5 11.281 17.188 1 85.94 225 PRO A CA 1
ATOM 1775 C C . PRO A 1 225 ? -18.016 12.703 17.438 1 85.94 225 PRO A C 1
ATOM 1777 O O . PRO A 1 225 ? -16.812 12.922 17.672 1 85.94 225 PRO A O 1
ATOM 1780 N N . ARG A 1 226 ? -18.859 13.734 17.344 1 80.62 226 ARG A N 1
ATOM 1781 C CA . ARG A 1 226 ? -18.531 15.141 17.562 1 80.62 226 ARG A CA 1
ATOM 1782 C C . ARG A 1 226 ? -18.484 15.477 19.047 1 80.62 226 ARG A C 1
ATOM 1784 O O . ARG A 1 226 ? -19.234 14.891 19.828 1 80.62 226 ARG A O 1
ATOM 1791 N N . MET B 1 1 ? -14.305 -27.438 -18.453 1 58.75 1 MET B N 1
ATOM 1792 C CA . MET B 1 1 ? -14.781 -26.531 -17.406 1 58.75 1 MET B CA 1
ATOM 1793 C C . MET B 1 1 ? -14.258 -26.953 -16.047 1 58.75 1 MET B C 1
ATOM 1795 O O . MET B 1 1 ? -14.273 -28.141 -15.703 1 58.75 1 MET B O 1
ATOM 1799 N N . ARG B 1 2 ? -13.523 -26.016 -15.383 1 79.12 2 ARG B N 1
ATOM 1800 C CA . ARG B 1 2 ? -12.984 -26.359 -14.078 1 79.12 2 ARG B CA 1
ATOM 1801 C C . ARG B 1 2 ? -14.102 -26.531 -13.047 1 79.12 2 ARG B C 1
ATOM 1803 O O . ARG B 1 2 ? -15.117 -25.828 -13.109 1 79.12 2 ARG B O 1
ATOM 1810 N N . GLN B 1 3 ? -14.031 -27.562 -12.297 1 88.75 3 GLN B N 1
ATOM 1811 C CA . GLN B 1 3 ? -15.023 -27.781 -11.25 1 88.75 3 GLN B CA 1
ATOM 1812 C C . GLN B 1 3 ? -14.656 -27.031 -9.969 1 88.75 3 GLN B C 1
ATOM 1814 O O . GLN B 1 3 ? -13.523 -27.109 -9.5 1 88.75 3 GLN B O 1
ATOM 1819 N N . HIS B 1 4 ? -15.562 -26.156 -9.539 1 92.56 4 HIS B N 1
ATOM 1820 C CA . HIS B 1 4 ? -15.391 -25.391 -8.305 1 92.56 4 HIS B CA 1
ATOM 1821 C C . HIS B 1 4 ? -16.453 -25.766 -7.277 1 92.56 4 HIS B C 1
ATOM 1823 O O . HIS B 1 4 ? -17.578 -26.094 -7.641 1 92.56 4 HIS B O 1
ATOM 1829 N N . THR B 1 5 ? -16.031 -25.797 -6.062 1 94 5 THR B N 1
ATOM 1830 C CA . THR B 1 5 ? -16.969 -26.031 -4.973 1 94 5 THR B CA 1
ATOM 1831 C C . THR B 1 5 ? -17.594 -24.719 -4.504 1 94 5 THR B C 1
ATOM 1833 O O . THR B 1 5 ? -18.609 -24.719 -3.812 1 94 5 THR B O 1
ATOM 1836 N N . HIS B 1 6 ? -16.953 -23.688 -4.848 1 95.12 6 HIS B N 1
ATOM 1837 C CA . HIS B 1 6 ? -17.438 -22.344 -4.582 1 95.12 6 HIS B CA 1
ATOM 1838 C C . HIS B 1 6 ? -17.609 -21.562 -5.879 1 95.12 6 HIS B C 1
ATOM 1840 O O . HIS B 1 6 ? -17.078 -21.938 -6.918 1 95.12 6 HIS B O 1
ATOM 1846 N N . PRO B 1 7 ? -18.359 -20.5 -5.801 1 96.12 7 PRO B N 1
ATOM 1847 C CA . PRO B 1 7 ? -18.594 -19.75 -7.031 1 96.12 7 PRO B CA 1
ATOM 1848 C C . PRO B 1 7 ? -17.328 -19.094 -7.578 1 96.12 7 PRO B C 1
ATOM 1850 O O . PRO B 1 7 ? -16.594 -18.453 -6.828 1 96.12 7 PRO B O 1
ATOM 1853 N N . PHE B 1 8 ? -17.062 -19.25 -8.781 1 97.75 8 PHE B N 1
ATOM 1854 C CA . PHE B 1 8 ? -16.016 -18.609 -9.562 1 97.75 8 PHE B CA 1
ATOM 1855 C C . PHE B 1 8 ? -16.609 -17.938 -10.805 1 97.75 8 PHE B C 1
ATOM 1857 O O . PHE B 1 8 ? -17.688 -18.312 -11.266 1 97.75 8 PHE B O 1
ATOM 1864 N N . VAL B 1 9 ? -15.969 -16.969 -11.305 1 97.69 9 VAL B N 1
ATOM 1865 C CA . VAL B 1 9 ? -16.375 -16.297 -12.531 1 97.69 9 VAL B CA 1
ATOM 1866 C C . VAL B 1 9 ? -15.188 -16.188 -13.484 1 97.69 9 VAL B C 1
ATOM 1868 O O . VAL B 1 9 ? -14.039 -16.125 -13.039 1 97.69 9 VAL B O 1
ATOM 1871 N N . PRO B 1 10 ? -15.453 -16.203 -14.781 1 97.69 10 PRO B N 1
ATOM 1872 C CA . PRO B 1 10 ? -14.359 -15.93 -15.719 1 97.69 10 PRO B CA 1
ATOM 1873 C C . PRO B 1 10 ? -13.727 -14.562 -15.5 1 97.69 10 PRO B C 1
ATOM 1875 O O . PRO B 1 10 ? -14.422 -13.594 -15.18 1 97.69 10 PRO B O 1
ATOM 1878 N N . TYR B 1 11 ? -12.461 -14.477 -15.633 1 97.94 11 TYR B N 1
ATOM 1879 C CA . TYR B 1 11 ? -11.711 -13.227 -15.539 1 97.94 11 TYR B CA 1
ATOM 1880 C C . TYR B 1 11 ? -10.898 -12.992 -16.797 1 97.94 11 TYR B C 1
ATOM 1882 O O . TYR B 1 11 ? -10.008 -13.781 -17.125 1 97.94 11 TYR B O 1
ATOM 1890 N N . ARG B 1 12 ? -11.227 -11.922 -17.547 1 96.5 12 ARG B N 1
ATOM 1891 C CA . ARG B 1 12 ? -10.594 -11.539 -18.797 1 96.5 12 ARG B CA 1
ATOM 1892 C C . ARG B 1 12 ? -10.141 -10.086 -18.766 1 96.5 12 ARG B C 1
ATOM 1894 O O . ARG B 1 12 ? -10.781 -9.219 -19.375 1 96.5 12 ARG B O 1
ATOM 1901 N N . PRO B 1 13 ? -9.047 -9.844 -18.141 1 96.44 13 PRO B N 1
ATOM 1902 C CA . PRO B 1 13 ? -8.586 -8.453 -18.062 1 96.44 13 PRO B CA 1
ATOM 1903 C C . PRO B 1 13 ? -8.102 -7.91 -19.406 1 96.44 13 PRO B C 1
ATOM 1905 O O . PRO B 1 13 ? -7.812 -8.688 -20.328 1 96.44 13 PRO B O 1
ATOM 1908 N N . ASP B 1 14 ? -8.031 -6.594 -19.469 1 94.44 14 ASP B N 1
ATOM 1909 C CA . ASP B 1 14 ? -7.512 -5.949 -20.672 1 94.44 14 ASP B CA 1
ATOM 1910 C C . ASP B 1 14 ? -6.082 -6.398 -20.953 1 94.44 14 ASP B C 1
ATOM 1912 O O . ASP B 1 14 ? -5.281 -6.57 -20.031 1 94.44 14 ASP B O 1
ATOM 1916 N N . ARG B 1 15 ? -5.836 -6.605 -22.156 1 95.81 15 ARG B N 1
ATOM 1917 C CA . ARG B 1 15 ? -4.488 -6.91 -22.641 1 95.81 15 ARG B CA 1
ATOM 1918 C C . ARG B 1 15 ? -4.012 -5.852 -23.625 1 95.81 15 ARG B C 1
ATOM 1920 O O . ARG B 1 15 ? -4.809 -5.289 -24.375 1 95.81 15 ARG B O 1
ATOM 1927 N N . TYR B 1 16 ? -2.742 -5.652 -23.578 1 97.94 16 TYR B N 1
ATOM 1928 C CA . TYR B 1 16 ? -2.102 -4.691 -24.469 1 97.94 16 TYR B CA 1
ATOM 1929 C C . TYR B 1 16 ? -0.902 -5.316 -25.172 1 97.94 16 TYR B C 1
ATOM 1931 O O . TYR B 1 16 ? -0.301 -6.266 -24.672 1 97.94 16 TYR B O 1
ATOM 1939 N N . ASP B 1 17 ? -0.644 -4.82 -26.344 1 97.38 17 ASP B N 1
ATOM 1940 C CA . ASP B 1 17 ? 0.628 -5.234 -26.938 1 97.38 17 ASP B CA 1
ATOM 1941 C C . ASP B 1 17 ? 1.805 -4.633 -26.172 1 97.38 17 ASP B C 1
ATOM 1943 O O . ASP B 1 17 ? 1.621 -3.744 -25.328 1 97.38 17 ASP B O 1
ATOM 1947 N N . GLU B 1 18 ? 2.941 -5.145 -26.406 1 97.56 18 GLU B N 1
ATOM 1948 C CA . GLU B 1 18 ? 4.129 -4.805 -25.625 1 97.56 18 GLU B CA 1
ATOM 1949 C C . GLU B 1 18 ? 4.352 -3.293 -25.594 1 97.56 18 GLU B C 1
ATOM 1951 O O . GLU B 1 18 ? 4.609 -2.723 -24.531 1 97.56 18 GLU B O 1
ATOM 1956 N N . ALA B 1 19 ? 4.273 -2.623 -26.734 1 98.38 19 ALA B N 1
ATOM 1957 C CA . ALA B 1 19 ? 4.523 -1.185 -26.812 1 98.38 19 ALA B CA 1
ATOM 1958 C C . ALA B 1 19 ? 3.537 -0.41 -25.938 1 98.38 19 ALA B C 1
ATOM 1960 O O . ALA B 1 19 ? 3.93 0.514 -25.219 1 98.38 19 ALA B O 1
ATOM 1961 N N . GLU B 1 20 ? 2.248 -0.771 -26.031 1 98.56 20 GLU B N 1
ATOM 1962 C CA . GLU B 1 20 ? 1.222 -0.106 -25.234 1 98.56 20 GLU B CA 1
ATOM 1963 C C . GLU B 1 20 ? 1.406 -0.393 -23.734 1 98.56 20 GLU B C 1
ATOM 1965 O O . GLU B 1 20 ? 1.207 0.489 -22.906 1 98.56 20 GLU B O 1
ATOM 1970 N N . MET B 1 21 ? 1.8 -1.589 -23.406 1 98.31 21 MET B N 1
ATOM 1971 C CA . MET B 1 21 ? 2.084 -1.964 -22.031 1 98.31 21 MET B CA 1
ATOM 1972 C C . MET B 1 21 ? 3.168 -1.071 -21.438 1 98.31 21 MET B C 1
ATOM 1974 O O . MET B 1 21 ? 3.004 -0.533 -20.328 1 98.31 21 MET B O 1
ATOM 1978 N N . ILE B 1 22 ? 4.207 -0.922 -22.141 1 98.69 22 ILE B N 1
ATOM 1979 C CA . ILE B 1 22 ? 5.355 -0.144 -21.688 1 98.69 22 ILE B CA 1
ATOM 1980 C C . ILE B 1 22 ? 4.969 1.329 -21.578 1 98.69 22 ILE B C 1
ATOM 1982 O O . ILE B 1 22 ? 5.32 1.999 -20.609 1 98.69 22 ILE B O 1
ATOM 1986 N N . ARG B 1 23 ? 4.219 1.819 -22.562 1 98.88 23 ARG B N 1
ATOM 1987 C CA . ARG B 1 23 ? 3.758 3.203 -22.516 1 98.88 23 ARG B CA 1
ATOM 1988 C C . ARG B 1 23 ? 2.902 3.451 -21.281 1 98.88 23 ARG B C 1
ATOM 1990 O O . ARG B 1 23 ? 3.086 4.449 -20.578 1 98.88 23 ARG B O 1
ATOM 1997 N N . ARG B 1 24 ? 1.984 2.566 -21.031 1 98.81 24 ARG B N 1
ATOM 1998 C CA . ARG B 1 24 ? 1.11 2.691 -19.859 1 98.81 24 ARG B CA 1
ATOM 1999 C C . ARG B 1 24 ? 1.914 2.646 -18.562 1 98.81 24 ARG B C 1
ATOM 2001 O O . ARG B 1 24 ? 1.629 3.393 -17.625 1 98.81 24 ARG B O 1
ATOM 2008 N N . GLY B 1 25 ? 2.926 1.745 -18.516 1 98.88 25 GLY B N 1
ATOM 2009 C CA . GLY B 1 25 ? 3.812 1.695 -17.359 1 98.88 25 GLY B CA 1
ATOM 2010 C C . GLY B 1 25 ? 4.586 2.984 -17.141 1 98.88 25 GLY B C 1
ATOM 2011 O O . GLY B 1 25 ? 4.668 3.484 -16.016 1 98.88 25 GLY B O 1
ATOM 2012 N N . ARG B 1 26 ? 5.109 3.523 -18.203 1 98.88 26 ARG B N 1
ATOM 2013 C CA . ARG B 1 26 ? 5.855 4.777 -18.125 1 98.88 26 ARG B CA 1
ATOM 2014 C C . ARG B 1 26 ? 4.949 5.926 -17.688 1 98.88 26 ARG B C 1
ATOM 2016 O O . ARG B 1 26 ? 5.352 6.766 -16.875 1 98.88 26 ARG B O 1
ATOM 2023 N N . ASP B 1 27 ? 3.777 5.969 -18.234 1 98.88 27 ASP B N 1
ATOM 2024 C CA . ASP B 1 27 ? 2.816 7 -17.859 1 98.88 27 ASP B CA 1
ATOM 2025 C C . ASP B 1 27 ? 2.471 6.91 -16.375 1 98.88 27 ASP B C 1
ATOM 2027 O O . ASP B 1 27 ? 2.371 7.934 -15.695 1 98.88 27 ASP B O 1
ATOM 2031 N N . PHE B 1 28 ? 2.27 5.703 -15.914 1 98.94 28 PHE B N 1
ATOM 2032 C CA . PHE B 1 28 ? 1.92 5.531 -14.508 1 98.94 28 PHE B CA 1
ATOM 2033 C C . PHE B 1 28 ? 3.076 5.945 -13.602 1 98.94 28 PHE B C 1
ATOM 2035 O O . PHE B 1 28 ? 2.873 6.617 -12.594 1 98.94 28 PHE B O 1
ATOM 2042 N N . VAL B 1 29 ? 4.281 5.562 -13.93 1 98.88 29 VAL B N 1
ATOM 2043 C CA . VAL B 1 29 ? 5.461 5.957 -13.164 1 98.88 29 VAL B CA 1
ATOM 2044 C C . VAL B 1 29 ? 5.57 7.48 -13.125 1 98.88 29 VAL B C 1
ATOM 2046 O O . VAL B 1 29 ? 5.777 8.07 -12.062 1 98.88 29 VAL B O 1
ATOM 2049 N N . SER B 1 30 ? 5.445 8.094 -14.281 1 98.75 30 SER B N 1
ATOM 2050 C CA . SER B 1 30 ? 5.5 9.547 -14.359 1 98.75 30 SER B CA 1
ATOM 2051 C C . SER B 1 30 ? 4.441 10.188 -13.469 1 98.75 30 SER B C 1
ATOM 2053 O O . SER B 1 30 ? 4.711 11.18 -12.789 1 98.75 30 SER B O 1
ATOM 2055 N N . PHE B 1 31 ? 3.275 9.617 -13.461 1 98.75 31 PHE B N 1
ATOM 2056 C CA . PHE B 1 31 ? 2.143 10.117 -12.688 1 98.75 31 PHE B CA 1
ATOM 2057 C C . PHE B 1 31 ? 2.439 10.062 -11.195 1 98.75 31 PHE B C 1
ATOM 2059 O O . PHE B 1 31 ? 2.332 11.07 -10.5 1 98.75 31 PHE B O 1
ATOM 2066 N N . VAL B 1 32 ? 2.906 8.93 -10.703 1 98.69 32 VAL B N 1
ATOM 2067 C CA . VAL B 1 32 ? 3.086 8.781 -9.258 1 98.69 32 VAL B CA 1
ATOM 2068 C C . VAL B 1 32 ? 4.398 9.43 -8.836 1 98.69 32 VAL B C 1
ATOM 2070 O O . VAL B 1 32 ? 4.574 9.789 -7.664 1 98.69 32 VAL B O 1
ATOM 2073 N N . ASP B 1 33 ? 5.297 9.625 -9.742 1 98.25 33 ASP B N 1
ATOM 2074 C CA . ASP B 1 33 ? 6.578 10.25 -9.422 1 98.25 33 ASP B CA 1
ATOM 2075 C C . ASP B 1 33 ? 6.402 11.727 -9.102 1 98.25 33 ASP B C 1
ATOM 2077 O O . ASP B 1 33 ? 7.277 12.344 -8.484 1 98.25 33 ASP B O 1
ATOM 2081 N N . ARG B 1 34 ? 5.293 12.312 -9.477 1 97.94 34 ARG B N 1
ATOM 2082 C CA . ARG B 1 34 ? 5.027 13.719 -9.211 1 97.94 34 ARG B CA 1
ATOM 2083 C C . ARG B 1 34 ? 4.469 13.914 -7.805 1 97.94 34 ARG B C 1
ATOM 2085 O O . ARG B 1 34 ? 4.395 15.047 -7.309 1 97.94 34 ARG B O 1
ATOM 2092 N N . ARG B 1 35 ? 4.094 12.867 -7.195 1 98.38 35 ARG B N 1
ATOM 2093 C CA . ARG B 1 35 ? 3.5 12.977 -5.867 1 98.38 35 ARG B CA 1
ATOM 2094 C C . ARG B 1 35 ? 4.562 13.305 -4.82 1 98.38 35 ARG B C 1
ATOM 2096 O O . ARG B 1 35 ? 5.645 12.719 -4.82 1 98.38 35 ARG B O 1
ATOM 2103 N N . ARG B 1 36 ? 4.277 14.227 -3.922 1 98.25 36 ARG B N 1
ATOM 2104 C CA . ARG B 1 36 ? 5.094 14.555 -2.758 1 98.25 36 ARG B CA 1
ATOM 2105 C C . ARG B 1 36 ? 4.254 14.578 -1.486 1 98.25 36 ARG B C 1
ATOM 2107 O O . ARG B 1 36 ? 3.068 14.914 -1.525 1 98.25 36 ARG B O 1
ATOM 2114 N N . SER B 1 37 ? 4.879 14.18 -0.355 1 98.38 37 SER B N 1
ATOM 2115 C CA . SER B 1 37 ? 4.258 14.438 0.938 1 98.38 37 SER B CA 1
ATOM 2116 C C . SER B 1 37 ? 4.227 15.93 1.247 1 98.38 37 SER B C 1
ATOM 2118 O O . SER B 1 37 ? 5.219 16.625 1.047 1 98.38 37 SER B O 1
ATOM 2120 N N . VAL B 1 38 ? 3.117 16.391 1.707 1 98.19 38 VAL B N 1
ATOM 2121 C CA . VAL B 1 38 ? 2.895 17.828 1.867 1 98.19 38 VAL B CA 1
ATOM 2122 C C . VAL B 1 38 ? 2.611 18.141 3.334 1 98.19 38 VAL B C 1
ATOM 2124 O O . VAL B 1 38 ? 1.873 17.422 4 1 98.19 38 VAL B O 1
ATOM 2127 N N . ARG B 1 39 ? 3.186 19.234 3.818 1 97.44 39 ARG B N 1
ATOM 2128 C CA . ARG B 1 39 ? 2.906 19.719 5.168 1 97.44 39 ARG B CA 1
ATOM 2129 C C . ARG B 1 39 ? 2.377 21.141 5.141 1 97.44 39 ARG B C 1
ATOM 2131 O O . ARG B 1 39 ? 1.973 21.672 6.172 1 97.44 39 ARG B O 1
ATOM 2138 N N . PHE B 1 40 ? 2.43 21.75 3.965 1 97.62 40 PHE B N 1
ATOM 2139 C CA . PHE B 1 40 ? 1.859 23.078 3.734 1 97.62 40 PHE B CA 1
ATOM 2140 C C . PHE B 1 40 ? 0.551 22.969 2.961 1 97.62 40 PHE B C 1
ATOM 2142 O O . PHE B 1 40 ? 0.558 22.828 1.735 1 97.62 40 PHE B O 1
ATOM 2149 N N . PHE B 1 41 ? -0.535 23.188 3.676 1 98.44 41 PHE B N 1
ATOM 2150 C CA . PHE B 1 41 ? -1.836 22.938 3.064 1 98.44 41 PHE B CA 1
ATOM 2151 C C . PHE B 1 41 ? -2.623 24.25 2.93 1 98.44 41 PHE B C 1
ATOM 2153 O O . PHE B 1 41 ? -2.387 25.203 3.672 1 98.44 41 PHE B O 1
ATOM 2160 N N . SER B 1 42 ? -3.445 24.219 1.959 1 98.31 42 SER B N 1
ATOM 2161 C CA . SER B 1 42 ? -4.516 25.219 1.852 1 98.31 42 SER B CA 1
ATOM 2162 C C . SER B 1 42 ? -5.727 24.797 2.68 1 98.31 42 SER B C 1
ATOM 2164 O O . SER B 1 42 ? -6 23.609 2.844 1 98.31 42 SER B O 1
ATOM 2166 N N . ASP B 1 43 ? -6.469 25.766 3.154 1 98.19 43 ASP B N 1
ATOM 2167 C CA . ASP B 1 43 ? -7.691 25.469 3.891 1 98.19 43 ASP B CA 1
ATOM 2168 C C . ASP B 1 43 ? -8.891 25.391 2.951 1 98.19 43 ASP B C 1
ATOM 2170 O O . ASP B 1 43 ? -10.031 25.266 3.404 1 98.19 43 ASP B O 1
ATOM 2174 N N . GLU B 1 44 ? -8.68 25.469 1.646 1 98.06 44 GLU B N 1
ATOM 2175 C CA . GLU B 1 44 ? -9.766 25.375 0.678 1 98.06 44 GLU B CA 1
ATOM 2176 C C . GLU B 1 44 ? -10.539 24.062 0.859 1 98.06 44 GLU B C 1
ATO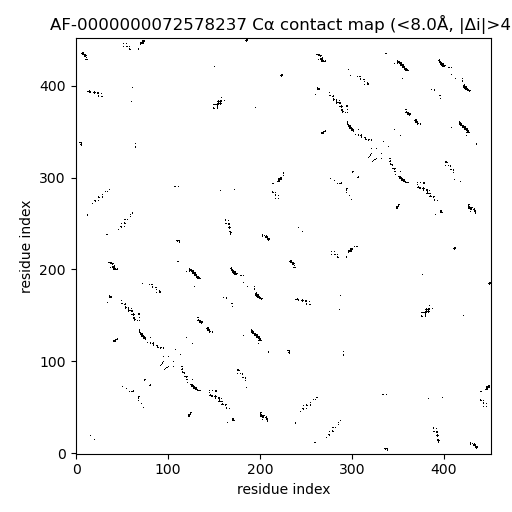M 2178 O O . GLU B 1 44 ? -9.953 23.016 1.085 1 98.06 44 GLU B O 1
ATOM 2183 N N . PRO B 1 45 ? -11.875 24.156 0.797 1 98.12 45 PRO B N 1
ATOM 2184 C CA . PRO B 1 45 ? -12.68 22.953 1.002 1 98.12 45 PRO B CA 1
ATOM 2185 C C . PRO B 1 45 ? -12.445 21.906 -0.082 1 98.12 45 PRO B C 1
ATOM 2187 O O . PRO B 1 45 ? -12.141 22.25 -1.227 1 98.12 45 PRO B O 1
ATOM 2190 N N . VAL B 1 46 ? -12.523 20.703 0.262 1 98.62 46 VAL B N 1
ATOM 2191 C CA . VAL B 1 46 ? -12.516 19.531 -0.608 1 98.62 46 VAL B CA 1
ATOM 2192 C C . VAL B 1 46 ? -13.82 18.766 -0.456 1 98.62 46 VAL B C 1
ATOM 2194 O O . VAL B 1 46 ? -14.266 18.484 0.663 1 98.62 46 VAL B O 1
ATOM 2197 N N . PRO B 1 47 ? -14.461 18.438 -1.573 1 98.5 47 PRO B N 1
ATOM 2198 C CA . PRO B 1 47 ? -15.719 17.688 -1.466 1 98.5 47 PRO B CA 1
ATOM 2199 C C . PRO B 1 47 ? -15.57 16.375 -0.706 1 98.5 47 PRO B C 1
ATOM 2201 O O . PRO B 1 47 ? -14.625 15.617 -0.955 1 98.5 47 PRO B O 1
ATOM 2204 N N . ARG B 1 48 ? -16.516 16.141 0.176 1 98.38 48 ARG B N 1
ATOM 2205 C CA . ARG B 1 48 ? -16.531 14.898 0.949 1 98.38 48 ARG B CA 1
ATOM 2206 C C . ARG B 1 48 ? -16.5 13.68 0.032 1 98.38 48 ARG B C 1
ATOM 2208 O O . ARG B 1 48 ? -15.906 12.656 0.379 1 98.38 48 ARG B O 1
ATOM 2215 N N . GLU B 1 49 ? -17.094 13.773 -1.113 1 98.81 49 GLU B N 1
ATOM 2216 C CA . GLU B 1 49 ? -17.141 12.672 -2.07 1 98.81 49 GLU B CA 1
ATOM 2217 C C . GLU B 1 49 ? -15.742 12.219 -2.467 1 98.81 49 GLU B C 1
ATOM 2219 O O . GLU B 1 49 ? -15.531 11.039 -2.766 1 98.81 49 GLU B O 1
ATOM 2224 N N . CYS B 1 50 ? -14.773 13.125 -2.508 1 98.88 50 CYS B N 1
ATOM 2225 C CA . CYS B 1 50 ? -13.398 12.766 -2.848 1 98.88 50 CYS B CA 1
ATOM 2226 C C . CYS B 1 50 ? -12.828 11.766 -1.849 1 98.88 50 CYS B C 1
ATOM 2228 O O . CYS B 1 50 ? -12.094 10.859 -2.229 1 98.88 50 CYS B O 1
ATOM 2230 N N . LEU B 1 51 ? -13.188 11.93 -0.581 1 98.94 51 LEU B N 1
ATOM 2231 C CA . LEU B 1 51 ? -12.727 11 0.441 1 98.94 51 LEU B CA 1
ATOM 2232 C C . LEU B 1 51 ? -13.391 9.641 0.279 1 98.94 51 LEU B C 1
ATOM 2234 O O . LEU B 1 51 ? -12.742 8.602 0.442 1 98.94 51 LEU B O 1
ATOM 2238 N N . ASP B 1 52 ? -14.672 9.68 -0.056 1 98.88 52 ASP B N 1
ATOM 2239 C CA . ASP B 1 52 ? -15.375 8.43 -0.318 1 98.88 52 ASP B CA 1
ATOM 2240 C C . ASP B 1 52 ? -14.711 7.66 -1.46 1 98.88 52 ASP B C 1
ATOM 2242 O O . ASP B 1 52 ? -14.531 6.441 -1.37 1 98.88 52 ASP B O 1
ATOM 2246 N N . LEU B 1 53 ? -14.391 8.375 -2.496 1 98.94 53 LEU B N 1
ATOM 2247 C CA . LEU B 1 53 ? -13.773 7.758 -3.666 1 98.94 53 LEU B CA 1
ATOM 2248 C C . LEU B 1 53 ? -12.391 7.211 -3.328 1 98.94 53 LEU B C 1
ATOM 2250 O O . LEU B 1 53 ? -12.023 6.129 -3.781 1 98.94 53 LEU B O 1
ATOM 2254 N N . ALA B 1 54 ? -11.625 7.965 -2.551 1 98.94 54 ALA B N 1
ATOM 2255 C CA . ALA B 1 54 ? -10.305 7.48 -2.148 1 98.94 54 ALA B CA 1
ATOM 2256 C C . ALA B 1 54 ? -10.414 6.199 -1.327 1 98.94 54 ALA B C 1
ATOM 2258 O O . ALA B 1 54 ? -9.648 5.258 -1.531 1 98.94 54 ALA B O 1
ATOM 2259 N N . VAL B 1 55 ? -11.375 6.133 -0.41 1 98.94 55 VAL B N 1
ATOM 2260 C CA . VAL B 1 55 ? -11.57 4.938 0.404 1 98.94 55 VAL B CA 1
ATOM 2261 C C . VAL B 1 55 ? -12.102 3.803 -0.468 1 98.94 55 VAL B C 1
ATOM 2263 O O . VAL B 1 55 ? -11.75 2.639 -0.265 1 98.94 55 VAL B O 1
ATOM 2266 N N . ALA B 1 56 ? -12.984 4.129 -1.395 1 98.94 56 ALA B N 1
ATOM 2267 C CA . ALA B 1 56 ? -13.469 3.109 -2.326 1 98.94 56 ALA B CA 1
ATOM 2268 C C . ALA B 1 56 ? -12.305 2.463 -3.076 1 98.94 56 ALA B C 1
ATOM 2270 O O . ALA B 1 56 ? -12.289 1.246 -3.275 1 98.94 56 ALA B O 1
ATOM 2271 N N . ALA B 1 57 ? -11.336 3.268 -3.498 1 98.94 57 ALA B N 1
ATOM 2272 C CA . ALA B 1 57 ? -10.148 2.73 -4.152 1 98.94 57 ALA B CA 1
ATOM 2273 C C . ALA B 1 57 ? -9.359 1.832 -3.203 1 98.94 57 ALA B C 1
ATOM 2275 O O . ALA B 1 57 ? -8.977 0.716 -3.566 1 98.94 57 ALA B O 1
ATOM 2276 N N . ALA B 1 58 ? -9.141 2.309 -1.992 1 98.94 58 ALA B N 1
ATOM 2277 C CA . ALA B 1 58 ? -8.445 1.515 -0.983 1 98.94 58 ALA B CA 1
ATOM 2278 C C . ALA B 1 58 ? -9.156 0.182 -0.752 1 98.94 58 ALA B C 1
ATOM 2280 O O . ALA B 1 58 ? -8.5 -0.849 -0.564 1 98.94 58 ALA B O 1
ATOM 2281 N N . ASN B 1 59 ? -10.414 0.201 -0.857 1 98.69 59 ASN B N 1
ATOM 2282 C CA . ASN B 1 59 ? -11.289 -0.926 -0.563 1 98.69 59 ASN B CA 1
ATOM 2283 C C . ASN B 1 59 ? -11.164 -2.025 -1.614 1 98.69 59 ASN B C 1
ATOM 2285 O O . ASN B 1 59 ? -11.75 -3.1 -1.47 1 98.69 59 ASN B O 1
ATOM 2289 N N . THR B 1 60 ? -10.438 -1.805 -2.67 1 98.75 60 THR B N 1
ATOM 2290 C CA . THR B 1 60 ? -10.234 -2.805 -3.713 1 98.75 60 THR B CA 1
ATOM 2291 C C . THR B 1 60 ? -8.938 -3.582 -3.473 1 98.75 60 THR B C 1
ATOM 2293 O O . THR B 1 60 ? -8.633 -4.527 -4.203 1 98.75 60 THR B O 1
ATOM 2296 N N . ALA B 1 61 ? -8.18 -3.217 -2.439 1 98.81 61 ALA B N 1
ATOM 2297 C CA . ALA B 1 61 ? -6.883 -3.84 -2.176 1 98.81 61 ALA B CA 1
ATOM 2298 C C . ALA B 1 61 ? -7.039 -5.332 -1.893 1 98.81 61 ALA B C 1
ATOM 2300 O O . ALA B 1 61 ? -8.039 -5.758 -1.31 1 98.81 61 ALA B O 1
ATOM 2301 N N . PRO B 1 62 ? -6.086 -6.164 -2.391 1 98.56 62 PRO B N 1
ATOM 2302 C CA . PRO B 1 62 ? -6.07 -7.543 -1.898 1 98.56 62 PRO B CA 1
ATOM 2303 C C . PRO B 1 62 ? -5.832 -7.629 -0.393 1 98.56 62 PRO B C 1
ATOM 2305 O O . PRO B 1 62 ? -5.219 -6.73 0.191 1 98.56 62 PRO B O 1
ATOM 2308 N N . SER B 1 63 ? -6.352 -8.656 0.23 1 98.19 63 SER B N 1
ATOM 2309 C CA . SER B 1 63 ? -6.176 -8.867 1.664 1 98.19 63 SER B CA 1
ATOM 2310 C C . SER B 1 63 ? -6.238 -10.344 2.021 1 98.19 63 SER B C 1
ATOM 2312 O O . SER B 1 63 ? -6.746 -11.156 1.245 1 98.19 63 SER B O 1
ATOM 2314 N N . GLY B 1 64 ? -5.633 -10.656 3.146 1 96.44 64 GLY B N 1
ATOM 2315 C CA . GLY B 1 64 ? -5.723 -12.023 3.623 1 96.44 64 GLY B CA 1
ATOM 2316 C C . GLY B 1 64 ? -7.145 -12.547 3.672 1 96.44 64 GLY B C 1
ATOM 2317 O O . GLY B 1 64 ? -8.008 -11.953 4.324 1 96.44 64 GLY B O 1
ATOM 2318 N N . ALA B 1 65 ? -7.355 -13.68 2.916 1 94.81 65 ALA B N 1
ATOM 2319 C CA . ALA B 1 65 ? -8.641 -14.367 2.859 1 94.81 65 ALA B CA 1
ATOM 2320 C C . ALA B 1 65 ? -9.758 -13.414 2.441 1 94.81 65 ALA B C 1
ATOM 2322 O O . ALA B 1 65 ? -10.93 -13.672 2.703 1 94.81 65 ALA B O 1
ATOM 2323 N N . HIS B 1 66 ? -9.375 -12.18 1.896 1 96.75 66 HIS B N 1
ATOM 2324 C CA . HIS B 1 66 ? -10.328 -11.164 1.476 1 96.75 66 HIS B CA 1
ATOM 2325 C C . HIS B 1 66 ? -11.156 -10.656 2.656 1 96.75 66 HIS B C 1
ATOM 2327 O O . HIS B 1 66 ? -12.344 -10.352 2.506 1 96.75 66 HIS B O 1
ATOM 2333 N N . PHE B 1 67 ? -10.484 -10.594 3.814 1 97 67 PHE B N 1
ATOM 2334 C CA . PHE B 1 67 ? -11.188 -10.133 5.004 1 97 67 PHE B CA 1
ATOM 2335 C C . PHE B 1 67 ? -11.227 -8.609 5.055 1 97 67 PHE B C 1
ATOM 2337 O O . PHE B 1 67 ? -11.984 -8.023 5.832 1 97 67 PHE B O 1
ATOM 2344 N N . GLN B 1 68 ? -10.438 -7.891 4.266 1 98.12 68 GLN B N 1
ATOM 2345 C CA . GLN B 1 68 ? -10.492 -6.438 4.125 1 98.12 68 GLN B CA 1
ATOM 2346 C C . GLN B 1 68 ? -10.398 -5.75 5.484 1 98.12 68 GLN B C 1
ATOM 2348 O O . GLN B 1 68 ? -11.289 -4.98 5.852 1 98.12 68 GLN B O 1
ATOM 2353 N N . PRO B 1 69 ? -9.203 -5.969 6.172 1 98.56 69 PRO B N 1
ATOM 2354 C CA . PRO B 1 69 ? -9.07 -5.59 7.578 1 98.56 69 PRO B CA 1
ATOM 2355 C C . PRO B 1 69 ? -8.727 -4.113 7.762 1 98.56 69 PRO B C 1
ATOM 2357 O O . PRO B 1 69 ? -7.75 -3.779 8.438 1 98.56 69 PRO B O 1
ATOM 2360 N N . TRP B 1 70 ? -9.562 -3.217 7.328 1 98.75 70 TRP B N 1
ATOM 2361 C CA . TRP B 1 70 ? -9.297 -1.787 7.434 1 98.75 70 TRP B CA 1
ATOM 2362 C C . TRP B 1 70 ? -10.57 -1.018 7.758 1 98.75 70 TRP B C 1
ATOM 2364 O O . TRP B 1 70 ? -11.672 -1.445 7.395 1 98.75 70 TRP B O 1
ATOM 2374 N N . LYS B 1 71 ? -10.383 0.091 8.453 1 98.62 71 LYS B N 1
ATOM 2375 C CA . LYS B 1 71 ? -11.359 1.157 8.664 1 98.62 71 LYS B CA 1
ATOM 2376 C C . LYS B 1 71 ? -10.734 2.527 8.422 1 98.62 71 LYS B C 1
ATOM 2378 O O . LYS B 1 71 ? -9.594 2.771 8.82 1 98.62 71 LYS B O 1
ATOM 2383 N N . PHE B 1 72 ? -11.477 3.352 7.781 1 98.88 72 PHE B N 1
ATOM 2384 C CA . PHE B 1 72 ? -11.031 4.727 7.566 1 98.88 72 PHE B CA 1
ATOM 2385 C C . PHE B 1 72 ? -11.953 5.707 8.273 1 98.88 72 PHE B C 1
ATOM 2387 O O . PHE B 1 72 ? -13.117 5.855 7.906 1 98.88 72 PHE B O 1
ATOM 2394 N N . ALA B 1 73 ? -11.438 6.344 9.289 1 98.88 73 ALA B N 1
ATOM 2395 C CA . ALA B 1 73 ? -12.172 7.414 9.953 1 98.88 73 ALA B CA 1
ATOM 2396 C C . ALA B 1 73 ? -12 8.734 9.211 1 98.88 73 ALA B C 1
ATOM 2398 O O . ALA B 1 73 ? -10.883 9.219 9.039 1 98.88 73 ALA B O 1
ATOM 2399 N N . VAL B 1 74 ? -13.062 9.281 8.805 1 98.81 74 VAL B N 1
ATOM 2400 C CA . VAL B 1 74 ? -13.031 10.539 8.062 1 98.81 74 VAL B CA 1
ATOM 2401 C C . VAL B 1 74 ? -13.492 11.688 8.953 1 98.81 74 VAL B C 1
ATOM 2403 O O . VAL B 1 74 ? -14.617 11.664 9.469 1 98.81 74 VAL B O 1
ATOM 2406 N N . ILE B 1 75 ? -12.617 12.688 9.102 1 98.75 75 ILE B N 1
ATOM 2407 C CA . ILE B 1 75 ? -12.844 13.758 10.062 1 98.75 75 ILE B CA 1
ATOM 2408 C C . ILE B 1 75 ? -12.797 15.109 9.352 1 98.75 75 ILE B C 1
ATOM 2410 O O . ILE B 1 75 ? -11.781 15.477 8.766 1 98.75 75 ILE B O 1
ATOM 2414 N N . GLY B 1 76 ? -13.859 15.906 9.469 1 97.94 76 GLY B N 1
ATOM 2415 C CA . GLY B 1 76 ? -13.914 17.203 8.812 1 97.94 76 GLY B CA 1
ATOM 2416 C C . GLY B 1 76 ? -14.258 18.328 9.758 1 97.94 76 GLY B C 1
ATOM 2417 O O . GLY B 1 76 ? -14.102 19.5 9.414 1 97.94 76 GLY B O 1
ATOM 2418 N N . ASP B 1 77 ? -14.727 18 10.953 1 97.06 77 ASP B N 1
ATOM 2419 C CA . ASP B 1 77 ? -15.141 19.047 11.867 1 97.06 77 ASP B CA 1
ATOM 2420 C C . ASP B 1 77 ? -13.945 19.656 12.594 1 97.06 77 ASP B C 1
ATOM 2422 O O . ASP B 1 77 ? -13.023 18.938 12.984 1 97.06 77 ASP B O 1
ATOM 2426 N N . ALA B 1 78 ? -13.938 20.984 12.75 1 97.81 78 ALA B N 1
ATOM 2427 C CA . ALA B 1 78 ? -12.797 21.766 13.242 1 97.81 78 ALA B CA 1
ATOM 2428 C C . ALA B 1 78 ? -12.414 21.344 14.656 1 97.81 78 ALA B C 1
ATOM 2430 O O . ALA B 1 78 ? -11.234 21.281 14.992 1 97.81 78 ALA B O 1
ATOM 2431 N N . ALA B 1 79 ? -13.344 21.078 15.469 1 98.12 79 ALA B N 1
ATOM 2432 C CA . ALA B 1 79 ? -13.078 20.766 16.875 1 98.12 79 ALA B CA 1
ATOM 2433 C C . ALA B 1 79 ? -12.312 19.453 17 1 98.12 79 ALA B C 1
ATOM 2435 O O . ALA B 1 79 ? -11.336 19.359 17.734 1 98.12 79 ALA B O 1
ATOM 2436 N N . THR B 1 80 ? -12.781 18.375 16.312 1 98.44 80 THR B N 1
ATOM 2437 C CA . THR B 1 80 ? -12.109 17.094 16.375 1 98.44 80 THR B CA 1
ATOM 2438 C C . THR B 1 80 ? -10.711 17.188 15.758 1 98.44 80 THR B C 1
ATOM 2440 O O . THR B 1 80 ? -9.75 16.625 16.297 1 98.44 80 THR B O 1
ATOM 2443 N N . LYS B 1 81 ? -10.594 17.859 14.625 1 98.56 81 LYS B N 1
ATOM 2444 C CA . LYS B 1 81 ? -9.273 18.062 14.023 1 98.56 81 LYS B CA 1
ATOM 2445 C C . LYS B 1 81 ? -8.32 18.734 15 1 98.56 81 LYS B C 1
ATOM 2447 O O . LYS B 1 81 ? -7.156 18.359 15.109 1 98.56 81 LYS B O 1
ATOM 2452 N N . HIS B 1 82 ? -8.805 19.719 15.703 1 98.62 82 HIS B N 1
ATOM 2453 C CA . HIS B 1 82 ? -7.984 20.422 16.672 1 98.62 82 HIS B CA 1
ATOM 2454 C C . HIS B 1 82 ? -7.566 19.5 17.812 1 98.62 82 HIS B C 1
ATOM 2456 O O . HIS B 1 82 ? -6.422 19.547 18.266 1 98.62 82 HIS B O 1
ATOM 2462 N N . ARG B 1 83 ? -8.484 18.688 18.297 1 98.31 83 ARG B N 1
ATOM 2463 C CA . ARG B 1 83 ? -8.148 17.719 19.328 1 98.31 83 ARG B CA 1
ATOM 2464 C C . ARG B 1 83 ? -7.035 16.781 18.859 1 98.31 83 ARG B C 1
ATOM 2466 O O . ARG B 1 83 ? -6.133 16.453 19.625 1 98.31 83 ARG B O 1
ATOM 2473 N N . ILE B 1 84 ? -7.133 16.344 17.625 1 98.5 84 ILE B N 1
ATOM 2474 C CA . ILE B 1 84 ? -6.109 15.469 17.062 1 98.5 84 ILE B CA 1
ATOM 2475 C C . ILE B 1 84 ? -4.77 16.203 17.016 1 98.5 84 ILE B C 1
ATOM 2477 O O . ILE B 1 84 ? -3.738 15.656 17.406 1 98.5 84 ILE B O 1
ATOM 2481 N N . ARG B 1 85 ? -4.785 17.438 16.59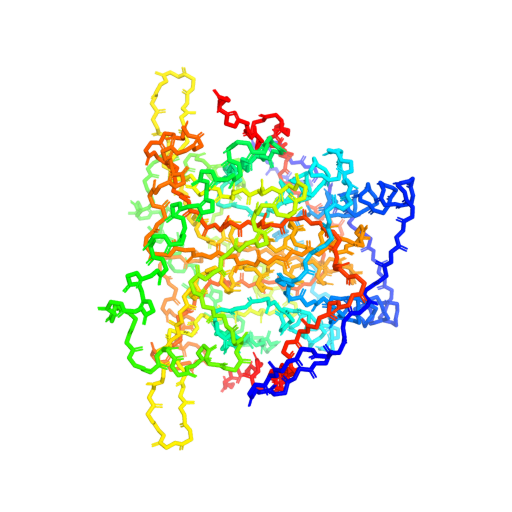4 1 98.56 85 ARG B N 1
ATOM 2482 C CA . ARG B 1 85 ? -3.559 18.234 16.531 1 98.56 85 ARG B CA 1
ATOM 2483 C C . ARG B 1 85 ? -2.9 18.328 17.906 1 98.56 85 ARG B C 1
ATOM 2485 O O . ARG B 1 85 ? -1.709 18.031 18.047 1 98.56 85 ARG B O 1
ATOM 2492 N N . VAL B 1 86 ? -3.668 18.719 18.844 1 98.38 86 VAL B N 1
ATOM 2493 C CA . VAL B 1 86 ? -3.152 18.938 20.188 1 98.38 86 VAL B CA 1
ATOM 2494 C C . VAL B 1 86 ? -2.531 17.641 20.719 1 98.38 86 VAL B C 1
ATOM 2496 O O . VAL B 1 86 ? -1.412 17.641 21.234 1 98.38 86 VAL B O 1
ATOM 2499 N N . ALA B 1 87 ? -3.236 16.578 20.594 1 98.06 87 ALA B N 1
ATOM 2500 C CA . ALA B 1 87 ? -2.748 15.297 21.078 1 98.06 87 ALA B CA 1
ATOM 2501 C C . ALA B 1 87 ? -1.492 14.859 20.328 1 98.06 87 ALA B C 1
ATOM 2503 O O . ALA B 1 87 ? -0.538 14.367 20.938 1 98.06 87 ALA B O 1
ATOM 2504 N N . ALA B 1 88 ? -1.541 15.008 19 1 97.5 88 ALA B N 1
ATOM 2505 C CA . ALA B 1 88 ? -0.376 14.664 18.188 1 97.5 88 ALA B CA 1
ATOM 2506 C C . ALA B 1 88 ? 0.847 15.477 18.609 1 97.5 88 ALA B C 1
ATOM 2508 O O . ALA B 1 88 ? 1.944 14.93 18.75 1 97.5 88 ALA B O 1
ATOM 2509 N N . GLU B 1 89 ? 0.673 16.75 18.812 1 97.06 89 GLU B N 1
ATOM 2510 C CA . GLU B 1 89 ? 1.779 17.625 19.172 1 97.06 89 GLU B CA 1
ATOM 2511 C C . GLU B 1 89 ? 2.328 17.281 20.562 1 97.06 89 GLU B C 1
ATOM 2513 O O . GLU B 1 89 ? 3.529 17.406 20.797 1 97.06 89 GLU B O 1
ATOM 2518 N N . GLU B 1 90 ? 1.464 16.922 21.438 1 95.62 90 GLU B N 1
ATOM 2519 C CA . GLU B 1 90 ? 1.924 16.469 22.75 1 95.62 90 GLU B CA 1
ATOM 2520 C C . GLU B 1 90 ? 2.879 15.281 22.625 1 95.62 90 GLU B C 1
ATOM 2522 O O . GLU B 1 90 ? 3.953 15.281 23.234 1 95.62 90 GLU B O 1
ATOM 2527 N N . GLU B 1 91 ? 2.445 14.32 21.828 1 92.62 91 GLU B N 1
ATOM 2528 C CA . GLU B 1 91 ? 3.305 13.156 21.609 1 92.62 91 GLU B CA 1
ATOM 2529 C C . GLU B 1 91 ? 4.605 13.555 20.922 1 92.62 91 GLU B C 1
ATOM 2531 O O . GLU B 1 91 ? 5.68 13.078 21.281 1 92.62 91 GLU B O 1
ATOM 2536 N N . GLU B 1 92 ? 4.496 14.438 19.922 1 91.69 92 GLU B N 1
ATOM 2537 C CA . GLU B 1 92 ? 5.664 14.852 19.156 1 91.69 92 GLU B CA 1
ATOM 2538 C C . GLU B 1 92 ? 6.633 15.664 20 1 91.69 92 GLU B C 1
ATOM 2540 O O . GLU B 1 92 ? 7.848 15.602 19.812 1 91.69 92 GLU B O 1
ATOM 2545 N N . ARG B 1 93 ? 6.125 16.453 20.922 1 91.81 93 ARG B N 1
ATOM 2546 C CA . ARG B 1 93 ? 6.992 17.188 21.844 1 91.81 93 ARG B CA 1
ATOM 2547 C C . ARG B 1 93 ? 7.824 16.219 22.688 1 91.81 93 ARG B C 1
ATOM 2549 O O . ARG B 1 93 ? 9.023 16.438 22.891 1 91.81 93 ARG B O 1
ATOM 2556 N N . VAL B 1 94 ? 7.199 15.195 23.141 1 89.25 94 VAL B N 1
ATOM 2557 C CA . VAL B 1 94 ? 7.922 14.18 23.906 1 89.25 94 VAL B CA 1
ATOM 2558 C C . VAL B 1 94 ? 8.961 13.508 23 1 89.25 94 VAL B C 1
ATOM 2560 O O . VAL B 1 94 ? 10.078 13.234 23.438 1 89.25 94 VAL B O 1
ATOM 2563 N N . ASN B 1 95 ? 8.602 13.234 21.766 1 85.75 95 ASN B N 1
ATOM 2564 C CA . ASN B 1 95 ? 9.484 12.586 20.797 1 85.75 95 ASN B CA 1
ATOM 2565 C C . ASN B 1 95 ? 10.68 13.469 20.453 1 85.75 95 ASN B C 1
ATOM 2567 O O . ASN B 1 95 ? 11.828 13.031 20.562 1 85.75 95 ASN B O 1
ATOM 2571 N N . TYR B 1 96 ? 10.445 14.695 20.094 1 81.38 96 TYR B N 1
ATOM 2572 C CA . TYR B 1 96 ? 11.461 15.586 19.562 1 81.38 96 TYR B CA 1
ATOM 2573 C C . TYR B 1 96 ? 12.203 16.312 20.688 1 81.38 96 TYR B C 1
ATOM 2575 O O . TYR B 1 96 ? 13.43 16.453 20.641 1 81.38 96 TYR B O 1
ATOM 2583 N N . GLU B 1 97 ? 11.492 16.703 21.656 1 80.5 97 GLU B N 1
ATOM 2584 C CA . GLU B 1 97 ? 12.07 17.531 22.719 1 80.5 97 GLU B CA 1
ATOM 2585 C C . GLU B 1 97 ? 12.406 16.688 23.953 1 80.5 97 GLU B C 1
ATOM 2587 O O . GLU B 1 97 ? 13.336 17.016 24.688 1 80.5 97 GLU B O 1
ATOM 2592 N N . GLY B 1 98 ? 11.68 15.648 24.203 1 81 98 GLY B N 1
ATOM 2593 C CA . GLY B 1 98 ? 11.875 14.82 25.391 1 81 98 GLY B CA 1
ATOM 2594 C C . GLY B 1 98 ? 12.883 13.711 25.172 1 81 98 GLY B C 1
ATOM 2595 O O . GLY B 1 98 ? 13.227 13 26.125 1 81 98 GLY B O 1
ATOM 2596 N N . GLY B 1 99 ? 13.305 13.531 23.953 1 75.5 99 GLY B N 1
ATOM 2597 C CA . GLY B 1 99 ? 14.391 12.602 23.672 1 75.5 99 GLY B CA 1
ATOM 2598 C C . GLY B 1 99 ? 13.914 11.18 23.438 1 75.5 99 GLY B C 1
ATOM 2599 O O . GLY B 1 99 ? 14.68 10.227 23.594 1 75.5 99 GLY B O 1
ATOM 2600 N N . ARG B 1 100 ? 12.68 11.039 23.219 1 80.94 100 ARG B N 1
ATOM 2601 C CA . ARG B 1 100 ? 12.188 9.688 22.969 1 80.94 100 ARG B CA 1
ATOM 2602 C C . ARG B 1 100 ? 12.734 9.148 21.641 1 80.94 100 ARG B C 1
ATOM 2604 O O . ARG B 1 100 ? 13.062 7.965 21.547 1 80.94 100 ARG B O 1
ATOM 2611 N N . ILE B 1 101 ? 12.867 10 20.672 1 82.81 101 ILE B N 1
ATOM 2612 C CA . ILE B 1 101 ? 13.445 9.594 19.391 1 82.81 101 ILE B CA 1
ATOM 2613 C C . ILE B 1 101 ? 14.961 9.523 19.5 1 82.81 101 ILE B C 1
ATOM 2615 O O . ILE B 1 101 ? 15.602 10.469 19.969 1 82.81 101 ILE B O 1
ATOM 2619 N N . PRO B 1 102 ? 15.555 8.391 19.156 1 84.31 102 PRO B N 1
ATOM 2620 C CA . PRO B 1 102 ? 17.016 8.312 19.188 1 84.31 102 PRO B CA 1
ATOM 2621 C C . PRO B 1 102 ? 17.688 9.375 18.312 1 84.31 102 PRO B C 1
ATOM 2623 O O . PRO B 1 102 ? 17.109 9.82 17.328 1 84.31 102 PRO B O 1
ATOM 2626 N N . PRO B 1 103 ? 18.828 9.766 18.75 1 84.69 103 PRO B N 1
ATOM 2627 C CA . PRO B 1 103 ? 19.547 10.828 18.031 1 84.69 103 PRO B CA 1
ATOM 2628 C C . PRO B 1 103 ? 19.688 10.539 16.547 1 84.69 103 PRO B C 1
ATOM 2630 O O . PRO B 1 103 ? 19.578 11.461 15.719 1 84.69 103 PRO B O 1
ATOM 2633 N N . GLU B 1 104 ? 19.906 9.352 16.219 1 83.12 104 GLU B N 1
ATOM 2634 C CA . GLU B 1 104 ? 20.094 8.992 14.82 1 83.12 104 GLU B CA 1
ATOM 2635 C C . GLU B 1 104 ? 18.828 9.227 14.008 1 83.12 104 GLU B C 1
ATOM 2637 O O . GLU B 1 104 ? 18.875 9.703 12.875 1 83.12 104 GLU B O 1
ATOM 2642 N N . TRP B 1 105 ? 17.766 8.898 14.578 1 83.5 105 TRP B N 1
ATOM 2643 C CA . TRP B 1 105 ? 16.484 9.117 13.906 1 83.5 105 TRP B CA 1
ATOM 2644 C C . TRP B 1 105 ? 16.188 10.602 13.781 1 83.5 105 TRP B C 1
ATOM 2646 O O . TRP B 1 105 ? 15.711 11.062 12.734 1 83.5 105 TRP B O 1
ATOM 2656 N N . ARG B 1 106 ? 16.484 11.258 14.797 1 85.25 106 ARG B N 1
ATOM 2657 C CA . ARG B 1 106 ? 16.266 12.695 14.773 1 85.25 106 ARG B CA 1
ATOM 2658 C C . ARG B 1 106 ? 17.094 13.352 13.664 1 85.25 106 ARG B C 1
ATOM 2660 O O . ARG B 1 106 ? 16.594 14.242 12.969 1 85.25 106 ARG B O 1
ATOM 2667 N N . ALA B 1 107 ? 18.266 12.953 13.586 1 86.62 107 ALA B N 1
ATOM 2668 C CA . ALA B 1 107 ? 19.141 13.484 12.547 1 86.62 107 ALA B CA 1
ATOM 2669 C C . ALA B 1 107 ? 18.594 13.188 11.156 1 86.62 107 ALA B C 1
ATOM 2671 O O . ALA B 1 107 ? 18.672 14.023 10.25 1 86.62 107 ALA B O 1
ATOM 2672 N N . ALA B 1 108 ? 18.016 12.023 11.055 1 86.44 108 ALA B N 1
ATOM 2673 C CA . ALA B 1 108 ? 17.453 11.602 9.773 1 86.44 108 ALA B CA 1
ATOM 2674 C C . ALA B 1 108 ? 16.25 12.445 9.398 1 86.44 108 ALA B C 1
ATOM 2676 O O . ALA B 1 108 ? 15.992 12.695 8.219 1 86.44 108 ALA B O 1
ATOM 2677 N N . LEU B 1 109 ? 15.594 12.93 10.406 1 90.81 109 LEU B N 1
ATOM 2678 C CA . LEU B 1 109 ? 14.375 13.703 10.203 1 90.81 109 LEU B CA 1
ATOM 2679 C C . LEU B 1 109 ? 14.703 15.164 9.93 1 90.81 109 LEU B C 1
ATOM 2681 O O . LEU B 1 109 ? 13.852 15.914 9.445 1 90.81 109 LEU B O 1
ATOM 2685 N N . ALA B 1 110 ? 15.914 15.57 10.18 1 90.06 110 ALA B N 1
ATOM 2686 C CA . ALA B 1 110 ? 16.328 16.969 10.07 1 90.06 110 ALA B CA 1
ATOM 2687 C C . ALA B 1 110 ? 16.078 17.516 8.664 1 90.06 110 ALA B C 1
ATOM 2689 O O . ALA B 1 110 ? 15.602 18.641 8.5 1 90.06 110 ALA B O 1
ATOM 2690 N N . ARG B 1 111 ? 16.359 16.719 7.637 1 92.44 111 ARG B N 1
ATOM 2691 C CA . ARG B 1 111 ? 16.25 17.172 6.258 1 92.44 111 ARG B CA 1
ATOM 2692 C C . ARG B 1 111 ? 14.797 17.391 5.863 1 92.44 111 ARG B C 1
ATOM 2694 O O . ARG B 1 111 ? 14.516 18.031 4.848 1 92.44 111 ARG B O 1
ATOM 2701 N N . LEU B 1 112 ? 13.898 16.797 6.656 1 94 112 LEU B N 1
ATOM 2702 C CA . LEU B 1 112 ? 12.469 16.953 6.402 1 94 112 LEU B CA 1
ATOM 2703 C C . LEU B 1 112 ? 11.93 18.188 7.129 1 94 112 LEU B C 1
ATOM 2705 O O . LEU B 1 112 ? 10.82 18.641 6.848 1 94 112 LEU B O 1
ATOM 2709 N N . GLU B 1 113 ? 12.727 18.734 8.055 1 92.5 113 GLU B N 1
ATOM 2710 C CA . GLU B 1 113 ? 12.43 19.906 8.875 1 92.5 113 GLU B CA 1
ATOM 2711 C C . GLU B 1 113 ? 11.039 19.812 9.492 1 92.5 113 GLU B C 1
ATOM 2713 O O . GLU B 1 113 ? 10.266 20.766 9.445 1 92.5 113 GLU B O 1
ATOM 2718 N N . THR B 1 114 ? 10.727 18.578 9.922 1 89 114 THR B N 1
ATOM 2719 C CA . THR B 1 114 ? 9.5 18.391 10.688 1 89 114 THR B CA 1
ATOM 2720 C C . THR B 1 114 ? 9.758 18.609 12.18 1 89 114 THR B C 1
ATOM 2722 O O . THR B 1 114 ? 10.859 18.344 12.664 1 89 114 THR B O 1
ATOM 2725 N N . ASP B 1 115 ? 8.883 19.156 12.852 1 89.12 115 ASP B N 1
ATOM 2726 C CA . ASP B 1 115 ? 8.977 19.391 14.297 1 89.12 115 ASP B CA 1
ATOM 2727 C C . ASP B 1 115 ? 7.652 19.062 14.984 1 89.12 115 ASP B C 1
ATOM 2729 O O . ASP B 1 115 ? 6.828 18.328 14.445 1 89.12 115 ASP B O 1
ATOM 2733 N N . SER B 1 116 ? 7.508 19.516 16.188 1 91.94 116 SER B N 1
ATOM 2734 C CA . SER B 1 116 ? 6.336 19.156 16.984 1 91.94 116 SER B CA 1
ATOM 2735 C C . SER B 1 116 ? 5.109 19.953 16.547 1 91.94 116 SER B C 1
ATOM 2737 O O . SER B 1 116 ? 3.984 19.609 16.922 1 91.94 116 SER B O 1
ATOM 2739 N N . ASP B 1 117 ? 5.363 20.969 15.844 1 93.38 117 ASP B N 1
ATOM 2740 C CA . ASP B 1 117 ? 4.238 21.75 15.344 1 93.38 117 ASP B CA 1
ATOM 2741 C C . ASP B 1 117 ? 3.518 21.016 14.219 1 93.38 117 ASP B C 1
ATOM 2743 O O . ASP B 1 117 ? 4.121 20.703 13.188 1 93.38 117 ASP B O 1
ATOM 2747 N N . LYS B 1 118 ? 2.246 20.719 14.422 1 97.06 118 LYS B N 1
ATOM 2748 C CA . LYS B 1 118 ? 1.41 20.047 13.422 1 97.06 118 LYS B CA 1
ATOM 2749 C C . LYS B 1 118 ? 0.214 20.922 13.039 1 97.06 118 LYS B C 1
ATOM 2751 O O . LYS B 1 118 ? -0.912 20.422 12.953 1 97.06 118 LYS B O 1
ATOM 2756 N N . GLY B 1 119 ? 0.497 22.188 12.883 1 97.56 119 GLY B N 1
ATOM 2757 C CA . GLY B 1 119 ? -0.548 23.172 12.602 1 97.56 119 GLY B CA 1
ATOM 2758 C C . GLY B 1 119 ? -1.365 22.828 11.375 1 97.56 119 GLY B C 1
ATOM 2759 O O . GLY B 1 119 ? -2.539 23.188 11.281 1 97.56 119 GLY B O 1
ATOM 2760 N N . PHE B 1 120 ? -0.777 22.109 10.422 1 97.81 120 PHE B N 1
ATOM 2761 C CA . PHE B 1 120 ? -1.475 21.75 9.195 1 97.81 120 PHE B CA 1
ATOM 2762 C C . PHE B 1 120 ? -2.693 20.891 9.492 1 97.81 120 PHE B C 1
ATOM 2764 O O . PHE B 1 120 ? -3.609 20.797 8.664 1 97.81 120 PHE B O 1
ATOM 2771 N N . LEU B 1 121 ? -2.785 20.25 10.664 1 98.62 121 LEU B N 1
ATOM 2772 C CA . LEU B 1 121 ? -3.926 19.422 11.023 1 98.62 121 LEU B CA 1
ATOM 2773 C C . LEU B 1 121 ? -5.16 20.266 11.289 1 98.62 121 LEU B C 1
ATOM 2775 O O . LEU B 1 121 ? -6.289 19.781 11.219 1 98.62 121 LEU B O 1
ATOM 2779 N N . ASP B 1 122 ? -4.922 21.547 11.578 1 98.62 122 ASP B N 1
ATOM 2780 C CA . ASP B 1 122 ? -6.031 22.484 11.719 1 98.62 122 ASP B CA 1
ATOM 2781 C C . ASP B 1 122 ? -6.418 23.078 10.367 1 98.62 122 ASP B C 1
ATOM 2783 O O . ASP B 1 122 ? -7.559 23.5 10.18 1 98.62 122 ASP B O 1
ATOM 2787 N N . VAL B 1 123 ? -5.496 23.141 9.484 1 98.69 123 VAL B N 1
ATOM 2788 C CA . VAL B 1 123 ? -5.648 23.859 8.227 1 98.69 123 VAL B CA 1
ATOM 2789 C C . VAL B 1 123 ? -6.398 22.984 7.223 1 98.69 123 VAL B C 1
ATOM 2791 O O . VAL B 1 123 ? -7.316 23.453 6.547 1 98.69 123 VAL B O 1
ATOM 2794 N N . VAL B 1 124 ? -6.031 21.703 7.137 1 98.81 124 VAL B N 1
ATOM 2795 C CA . VAL B 1 124 ? -6.586 20.812 6.121 1 98.81 124 VAL B CA 1
ATOM 2796 C C . VAL B 1 124 ? -8.094 20.672 6.32 1 98.81 124 VAL B C 1
ATOM 2798 O O . VAL B 1 124 ? -8.578 20.672 7.453 1 98.81 124 VAL B O 1
ATOM 2801 N N . PRO B 1 125 ? -8.797 20.547 5.234 1 98.81 125 PRO B N 1
ATOM 2802 C CA . PRO B 1 125 ? -10.242 20.375 5.371 1 98.81 125 PRO B CA 1
ATOM 2803 C C . PRO B 1 125 ? -10.617 18.984 5.918 1 98.81 125 PRO B C 1
ATOM 2805 O O . PRO B 1 125 ? -11.68 18.828 6.512 1 98.81 125 PRO B O 1
ATOM 2808 N N . TRP B 1 126 ? -9.742 18 5.664 1 98.88 126 TRP B N 1
ATOM 2809 C CA . TRP B 1 126 ? -10.055 16.641 6.102 1 98.88 126 TRP B CA 1
ATOM 2810 C C . TRP B 1 126 ? -8.844 15.984 6.75 1 98.88 126 TRP B C 1
ATOM 2812 O O . TRP B 1 126 ? -7.707 16.203 6.312 1 98.88 126 TRP B O 1
ATOM 2822 N N . ILE B 1 127 ? -9.062 15.219 7.766 1 98.88 127 ILE B N 1
ATOM 2823 C CA . ILE B 1 127 ? -8.133 14.219 8.281 1 98.88 127 ILE B CA 1
ATOM 2824 C C . ILE B 1 127 ? -8.742 12.828 8.125 1 98.88 127 ILE B C 1
ATOM 2826 O O . ILE B 1 127 ? -9.906 12.609 8.453 1 98.88 127 ILE B O 1
ATOM 2830 N N . VAL B 1 128 ? -8.023 11.938 7.531 1 98.94 128 VAL B N 1
ATOM 2831 C CA . VAL B 1 128 ? -8.43 10.539 7.48 1 98.94 128 VAL B CA 1
ATOM 2832 C C . VAL B 1 128 ? -7.465 9.68 8.297 1 98.94 128 VAL B C 1
ATOM 2834 O O . VAL B 1 128 ? -6.246 9.797 8.148 1 98.94 128 VAL B O 1
ATOM 2837 N N . VAL B 1 129 ? -7.973 8.906 9.188 1 98.88 129 VAL B N 1
ATOM 2838 C CA . VAL B 1 129 ? -7.152 7.961 9.938 1 98.88 129 VAL B CA 1
ATOM 2839 C C . VAL B 1 129 ? -7.48 6.535 9.508 1 98.88 129 VAL B C 1
ATOM 2841 O O . VAL B 1 129 ? -8.633 6.098 9.602 1 98.88 129 VAL B O 1
ATOM 2844 N N . CYS B 1 130 ? -6.496 5.887 9.016 1 98.88 130 CYS B N 1
ATOM 2845 C CA . CYS B 1 130 ? -6.648 4.469 8.703 1 98.88 130 CYS B CA 1
ATOM 2846 C C . CYS B 1 130 ? -6.387 3.607 9.938 1 98.88 130 CYS B C 1
ATOM 2848 O O . CYS B 1 130 ? -5.375 3.785 10.617 1 98.88 130 CYS B O 1
ATOM 2850 N N . PHE B 1 131 ? -7.281 2.756 10.242 1 98.75 131 PHE B N 1
ATOM 2851 C CA . PHE B 1 131 ? -7.137 1.778 11.312 1 98.75 131 PHE B CA 1
ATOM 2852 C C . PHE B 1 131 ? -6.984 0.372 10.75 1 98.75 131 PHE B C 1
ATOM 2854 O O . PHE B 1 131 ? -7.684 -0 9.805 1 98.75 131 PHE B O 1
ATOM 2861 N N . ALA B 1 132 ? -6.055 -0.361 11.281 1 98.75 132 ALA B N 1
ATOM 2862 C CA . ALA B 1 132 ? -5.891 -1.78 10.977 1 98.75 132 ALA B CA 1
ATOM 2863 C C . ALA B 1 132 ? -6.707 -2.645 11.93 1 98.75 132 ALA B C 1
ATOM 2865 O O . ALA B 1 132 ? -6.547 -2.555 13.148 1 98.75 132 ALA B O 1
ATOM 2866 N N . GLU B 1 133 ? -7.531 -3.465 11.367 1 98.5 133 GLU B N 1
ATOM 2867 C CA . GLU B 1 133 ? -8.344 -4.363 12.172 1 98.5 133 GLU B CA 1
ATOM 2868 C C . GLU B 1 133 ? -7.633 -5.688 12.422 1 98.5 133 GLU B C 1
ATOM 2870 O O . GLU B 1 133 ? -7.566 -6.539 11.531 1 98.5 133 GLU B O 1
ATOM 2875 N N . LYS B 1 134 ? -7.238 -5.863 13.625 1 97.75 134 LYS B N 1
ATOM 2876 C CA . LYS B 1 134 ? -6.605 -7.133 13.969 1 97.75 134 LYS B CA 1
ATOM 2877 C C . LYS B 1 134 ? -7.609 -8.281 13.906 1 97.75 134 LYS B C 1
ATOM 2879 O O . LYS B 1 134 ? -7.234 -9.422 13.617 1 97.75 134 LYS B O 1
ATOM 2884 N N . SER B 1 135 ? -8.758 -7.965 14.25 1 97.44 135 SER B N 1
ATOM 2885 C CA . SER B 1 135 ? -9.891 -8.883 14.188 1 97.44 135 SER B CA 1
ATOM 2886 C C . SER B 1 135 ? -11.172 -8.164 13.781 1 97.44 135 SER B C 1
ATOM 2888 O O . SER B 1 135 ? -11.273 -6.941 13.93 1 97.44 135 SER B O 1
ATOM 2890 N N . THR B 1 136 ? -12.023 -8.891 13.164 1 94.81 136 THR B N 1
ATOM 2891 C CA . THR B 1 136 ? -13.297 -8.336 12.727 1 94.81 136 THR B CA 1
ATOM 2892 C C . THR B 1 136 ? -14.445 -8.867 13.586 1 94.81 136 THR B C 1
ATOM 2894 O O . THR B 1 136 ? -14.523 -10.062 13.859 1 94.81 136 THR B O 1
ATOM 2897 N N . ALA B 1 137 ? -15.258 -7.969 14 1 91.31 137 ALA B N 1
ATOM 2898 C CA . ALA B 1 137 ? -16.438 -8.367 14.766 1 91.31 137 ALA B CA 1
ATOM 2899 C C . ALA B 1 137 ? -17.469 -9.031 13.859 1 91.31 137 ALA B C 1
ATOM 2901 O O . ALA B 1 137 ? -17.797 -8.516 12.781 1 91.31 137 ALA B O 1
ATOM 2902 N N . LEU B 1 138 ? -17.969 -10.148 14.305 1 89.44 138 LEU B N 1
ATOM 2903 C CA . LEU B 1 138 ? -19.016 -10.875 13.594 1 89.44 138 LEU B CA 1
ATOM 2904 C C . LEU B 1 138 ? -20.391 -10.523 14.141 1 89.44 138 LEU B C 1
ATOM 2906 O O . LEU B 1 138 ? -20.5 -9.906 15.203 1 89.44 138 LEU B O 1
ATOM 2910 N N . PRO B 1 139 ? -21.391 -10.867 13.414 1 89.56 139 PRO B N 1
ATOM 2911 C CA . PRO B 1 139 ? -22.75 -10.508 13.836 1 89.56 139 PRO B CA 1
ATOM 2912 C C . PRO B 1 139 ? -23.094 -11.047 15.227 1 89.56 139 PRO B C 1
ATOM 2914 O O . PRO B 1 139 ? -23.875 -10.43 15.961 1 89.56 139 PRO B O 1
ATOM 2917 N N . ASP B 1 140 ? -22.531 -12.164 15.641 1 91.88 140 ASP B N 1
ATOM 2918 C CA . ASP B 1 140 ? -22.844 -12.758 16.938 1 91.88 140 ASP B CA 1
ATOM 2919 C C . ASP B 1 140 ? -21.984 -12.141 18.047 1 91.88 140 ASP B C 1
ATOM 2921 O O . ASP B 1 140 ? -22.047 -12.57 19.203 1 91.88 140 ASP B O 1
ATOM 2925 N N . GLY B 1 141 ? -21.172 -11.219 17.672 1 88.81 141 GLY B N 1
ATOM 2926 C CA . GLY B 1 141 ? -20.375 -10.508 18.641 1 88.81 141 GLY B CA 1
ATOM 2927 C C . GLY B 1 141 ? -18.969 -11.07 18.797 1 88.81 141 GLY B C 1
ATOM 2928 O O . GLY B 1 141 ? -18.109 -10.453 19.422 1 88.81 141 GLY B O 1
ATOM 2929 N N . SER B 1 142 ? -18.766 -12.219 18.266 1 91.56 142 SER B N 1
ATOM 2930 C CA . SER B 1 142 ? -17.422 -12.805 18.344 1 91.56 142 SER B CA 1
ATOM 2931 C C . SER B 1 142 ? -16.469 -12.109 17.375 1 91.56 142 SER B C 1
ATOM 2933 O O . SER B 1 142 ? -16.891 -11.367 16.5 1 91.56 142 SER B O 1
ATOM 2935 N N . LEU B 1 143 ? -15.156 -12.312 17.641 1 92.81 143 LEU B N 1
ATOM 2936 C CA . LEU B 1 143 ? -14.125 -11.695 16.812 1 92.81 143 LEU B CA 1
ATOM 2937 C C . LEU B 1 143 ? -13.43 -12.75 15.938 1 92.81 143 LEU B C 1
ATOM 2939 O O . LEU B 1 143 ? -13.023 -13.797 16.438 1 92.81 143 LEU B O 1
ATOM 2943 N N . ARG B 1 144 ? -13.422 -12.477 14.727 1 93.5 144 ARG B N 1
ATOM 2944 C CA . ARG B 1 144 ? -12.648 -13.297 13.805 1 93.5 144 ARG B CA 1
ATOM 2945 C C . ARG B 1 144 ? -11.258 -12.711 13.578 1 93.5 144 ARG B C 1
ATOM 2947 O O . ARG B 1 144 ? -11.133 -11.562 13.141 1 93.5 144 ARG B O 1
ATOM 2954 N N . LYS B 1 145 ? -10.297 -13.516 13.797 1 94.25 145 LYS B N 1
ATOM 2955 C CA . LYS B 1 145 ? -8.922 -13.055 13.594 1 94.25 145 LYS B CA 1
ATOM 2956 C C . LYS B 1 145 ? -8.656 -12.758 12.117 1 94.25 145 LYS B C 1
ATOM 2958 O O . LYS B 1 145 ? -9.094 -13.508 11.242 1 94.25 145 LYS B O 1
ATOM 2963 N N . ASN B 1 146 ? -7.988 -11.656 11.844 1 96.5 146 ASN B N 1
ATOM 2964 C CA . ASN B 1 146 ? -7.547 -11.328 10.492 1 96.5 146 ASN B CA 1
ATOM 2965 C C . ASN B 1 146 ? -6.07 -11.656 10.289 1 96.5 146 ASN B C 1
ATOM 2967 O O . ASN B 1 146 ? -5.277 -11.57 11.234 1 96.5 146 ASN B O 1
ATOM 2971 N N . TYR B 1 147 ? -5.785 -12.023 9.062 1 91.56 147 TYR B N 1
ATOM 2972 C CA . TYR B 1 147 ? -4.426 -12.445 8.742 1 91.56 147 TYR B CA 1
ATOM 2973 C C . TYR B 1 147 ? -3.775 -11.484 7.75 1 91.56 147 TYR B C 1
ATOM 2975 O O . TYR B 1 147 ? -4.457 -10.906 6.898 1 91.56 147 TYR B O 1
ATOM 2983 N N . TYR B 1 148 ? -2.406 -11.344 7.957 1 95.75 148 TYR B N 1
ATOM 2984 C CA . TYR B 1 148 ? -1.619 -10.477 7.09 1 95.75 148 TYR B CA 1
ATOM 2985 C C . TYR B 1 148 ? -2.191 -9.062 7.066 1 95.75 148 TYR B C 1
ATOM 2987 O O . TYR B 1 148 ? -2.377 -8.477 5.996 1 95.75 148 TYR B O 1
ATOM 2995 N N . VAL B 1 149 ? -2.5 -8.602 8.25 1 98.19 149 VAL B N 1
ATOM 2996 C CA . VAL B 1 149 ? -3.191 -7.332 8.422 1 98.19 149 VAL B CA 1
ATOM 2997 C C . VAL B 1 149 ? -2.299 -6.188 7.945 1 98.19 149 VAL B C 1
ATOM 2999 O O . VAL B 1 149 ? -2.736 -5.332 7.176 1 98.19 149 VAL B O 1
ATOM 3002 N N . ASN B 1 150 ? -1.007 -6.211 8.281 1 98.12 150 ASN B N 1
ATOM 3003 C CA . ASN B 1 150 ? -0.103 -5.129 7.902 1 98.12 150 ASN B CA 1
ATOM 3004 C C . ASN B 1 150 ? 0.065 -5.043 6.387 1 98.12 150 ASN B C 1
ATOM 3006 O O . ASN B 1 150 ? -0.005 -3.955 5.812 1 98.12 150 ASN B O 1
ATOM 3010 N N . GLU B 1 151 ? 0.274 -6.223 5.793 1 98.5 151 GLU B N 1
ATOM 3011 C CA . GLU B 1 151 ? 0.4 -6.262 4.34 1 98.5 151 GLU B CA 1
ATOM 3012 C C . GLU B 1 151 ? -0.86 -5.73 3.662 1 98.5 151 GLU B C 1
ATOM 3014 O O . GLU B 1 151 ? -0.781 -4.887 2.77 1 98.5 151 GLU B O 1
ATOM 3019 N N . SER B 1 152 ? -2.01 -6.188 4.145 1 98.81 152 SER B N 1
ATOM 3020 C CA . SER B 1 152 ? -3.295 -5.828 3.559 1 98.81 152 SER B CA 1
ATOM 3021 C C . SER B 1 152 ? -3.562 -4.332 3.691 1 98.81 152 SER B C 1
ATOM 3023 O O . SER B 1 152 ? -3.887 -3.664 2.705 1 98.81 152 SER B O 1
ATOM 3025 N N . VAL B 1 153 ? -3.402 -3.812 4.871 1 98.94 153 VAL B N 1
ATOM 3026 C CA . VAL B 1 153 ? -3.725 -2.42 5.16 1 98.94 153 VAL B CA 1
ATOM 3027 C C . VAL B 1 153 ? -2.721 -1.501 4.469 1 98.94 153 VAL B C 1
ATOM 3029 O O . VAL B 1 153 ? -3.088 -0.438 3.961 1 98.94 153 VAL B O 1
ATOM 3032 N N . GLY B 1 154 ? -1.452 -1.913 4.438 1 98.88 154 GLY B N 1
ATOM 3033 C CA . GLY B 1 154 ? -0.452 -1.132 3.727 1 98.88 154 GLY B CA 1
ATOM 3034 C C . GLY B 1 154 ? -0.763 -0.965 2.25 1 98.88 154 GLY B C 1
ATOM 3035 O O . GLY B 1 154 ? -0.679 0.141 1.714 1 98.88 154 GLY B O 1
ATOM 3036 N N . ILE B 1 155 ? -1.138 -2.057 1.603 1 98.94 155 ILE B N 1
ATOM 3037 C CA . ILE B 1 155 ? -1.501 -2.014 0.191 1 98.94 155 ILE B CA 1
ATOM 3038 C C . ILE B 1 155 ? -2.705 -1.095 -0.004 1 98.94 155 ILE B C 1
ATOM 3040 O O . ILE B 1 155 ? -2.725 -0.271 -0.921 1 98.94 155 ILE B O 1
ATOM 3044 N N . ALA B 1 156 ? -3.688 -1.176 0.877 1 98.94 156 ALA B N 1
ATOM 3045 C CA . ALA B 1 156 ? -4.875 -0.327 0.81 1 98.94 156 ALA B CA 1
ATOM 3046 C C . ALA B 1 156 ? -4.5 1.148 0.909 1 98.94 156 ALA B C 1
ATOM 3048 O O . ALA B 1 156 ? -5.039 1.982 0.176 1 98.94 156 ALA B O 1
ATOM 3049 N N . CYS B 1 157 ? -3.588 1.455 1.761 1 98.94 157 CYS B N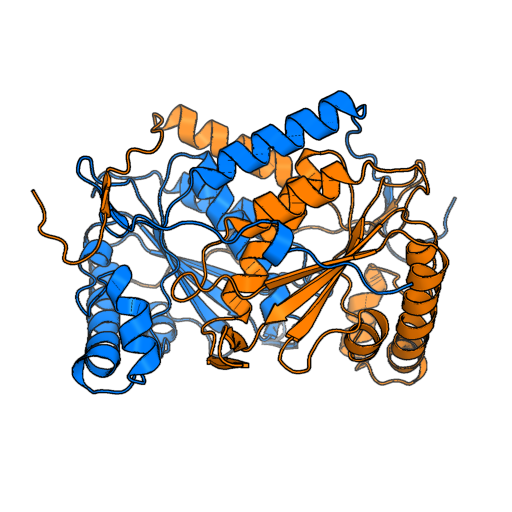 1
ATOM 3050 C CA . CYS B 1 157 ? -3.146 2.836 1.928 1 98.94 157 CYS B CA 1
ATOM 3051 C C . CYS B 1 157 ? -2.441 3.338 0.673 1 98.94 157 CYS B C 1
ATOM 3053 O O . CYS B 1 157 ? -2.541 4.516 0.33 1 98.94 157 CYS B O 1
ATOM 3055 N N . GLY B 1 158 ? -1.702 2.432 0.014 1 98.94 158 GLY B N 1
ATOM 3056 C CA . GLY B 1 158 ? -1.114 2.814 -1.26 1 98.94 158 GLY B CA 1
ATOM 3057 C C . GLY B 1 158 ? -2.146 3.215 -2.297 1 98.94 158 GLY B C 1
ATOM 3058 O O . GLY B 1 158 ? -1.966 4.203 -3.012 1 98.94 158 GLY B O 1
ATOM 3059 N N . LEU B 1 159 ? -3.205 2.494 -2.396 1 98.94 159 LEU B N 1
ATOM 3060 C CA . LEU B 1 159 ? -4.289 2.805 -3.324 1 98.94 159 LEU B CA 1
ATOM 3061 C C . LEU B 1 159 ? -5 4.09 -2.916 1 98.94 159 LEU B C 1
ATOM 3063 O O . LEU B 1 159 ? -5.355 4.902 -3.771 1 98.94 159 LEU B O 1
ATOM 3067 N N . PHE B 1 160 ? -5.203 4.273 -1.588 1 99 160 PHE B N 1
ATOM 3068 C CA . PHE B 1 160 ? -5.812 5.484 -1.047 1 99 160 PHE B CA 1
ATOM 3069 C C . PHE B 1 160 ? -5.031 6.719 -1.471 1 99 160 PHE B C 1
ATOM 3071 O O . PHE B 1 160 ? -5.598 7.656 -2.041 1 99 160 PHE B O 1
ATOM 3078 N N . ILE B 1 161 ? -3.727 6.688 -1.291 1 98.94 161 ILE B N 1
ATOM 3079 C CA . ILE B 1 161 ? -2.834 7.797 -1.601 1 98.94 161 ILE B CA 1
ATOM 3080 C C . ILE B 1 161 ? -2.85 8.07 -3.104 1 98.94 161 ILE B C 1
ATOM 3082 O O . ILE B 1 161 ? -2.902 9.227 -3.529 1 98.94 161 ILE B O 1
ATOM 3086 N N . THR B 1 162 ? -2.846 7.031 -3.879 1 98.94 162 THR B N 1
ATOM 3087 C CA . THR B 1 162 ? -2.83 7.18 -5.328 1 98.94 162 THR B CA 1
ATOM 3088 C C . THR B 1 162 ? -4.137 7.789 -5.828 1 98.94 162 THR B C 1
ATOM 3090 O O . THR B 1 162 ? -4.137 8.609 -6.742 1 98.94 162 THR B O 1
ATOM 3093 N N . ALA B 1 163 ? -5.234 7.387 -5.223 1 98.94 163 ALA B N 1
ATOM 3094 C CA . ALA B 1 163 ? -6.531 7.957 -5.582 1 98.94 163 ALA B CA 1
ATOM 3095 C C . ALA B 1 163 ? -6.578 9.453 -5.281 1 98.94 163 ALA B C 1
ATOM 3097 O O . ALA B 1 163 ? -7.059 10.242 -6.098 1 98.94 163 ALA B O 1
ATOM 3098 N N . LEU B 1 164 ? -6.105 9.844 -4.086 1 98.94 164 LEU B N 1
ATOM 3099 C CA . LEU B 1 164 ? -6.031 11.258 -3.754 1 98.94 164 LEU B CA 1
ATOM 3100 C C . LEU B 1 164 ? -5.203 12.016 -4.785 1 98.94 164 LEU B C 1
ATOM 3102 O O . LEU B 1 164 ? -5.613 13.078 -5.262 1 98.94 164 LEU B O 1
ATOM 3106 N N . HIS B 1 165 ? -4.09 11.461 -5.152 1 98.88 165 HIS B N 1
ATOM 3107 C CA . HIS B 1 165 ? -3.199 12.07 -6.133 1 98.88 165 HIS B CA 1
ATOM 3108 C C . HIS B 1 165 ? -3.885 12.219 -7.488 1 98.88 165 HIS B C 1
ATOM 3110 O O . HIS B 1 165 ? -3.74 13.25 -8.148 1 98.88 165 HIS B O 1
ATOM 3116 N N . ALA B 1 166 ? -4.641 11.219 -7.883 1 98.88 166 ALA B N 1
ATOM 3117 C CA . ALA B 1 166 ? -5.363 11.258 -9.148 1 98.88 166 ALA B CA 1
ATOM 3118 C C . ALA B 1 166 ? -6.371 12.398 -9.172 1 98.88 166 ALA B C 1
ATOM 3120 O O . ALA B 1 166 ? -6.645 12.977 -10.234 1 98.88 166 ALA B O 1
ATOM 3121 N N . MET B 1 167 ? -6.828 12.75 -8.039 1 98.88 167 MET B N 1
ATOM 3122 C CA . MET B 1 167 ? -7.855 13.781 -7.945 1 98.88 167 MET B CA 1
ATOM 3123 C C . MET B 1 167 ? -7.23 15.156 -7.746 1 98.88 167 MET B C 1
ATOM 3125 O O . MET B 1 167 ? -7.941 16.156 -7.578 1 98.88 167 MET B O 1
ATOM 3129 N N . GLY B 1 168 ? -5.902 15.25 -7.715 1 98.62 168 GLY B N 1
ATOM 3130 C CA . GLY B 1 168 ? -5.195 16.516 -7.559 1 98.62 168 GLY B CA 1
ATOM 3131 C C . GLY B 1 168 ? -5.062 16.953 -6.113 1 98.62 168 GLY B C 1
ATOM 3132 O O . GLY B 1 168 ? -4.809 18.125 -5.832 1 98.62 168 GLY B O 1
ATOM 3133 N N . LEU B 1 169 ? -5.281 16.016 -5.199 1 98.88 169 LEU B N 1
ATOM 3134 C CA . LEU B 1 169 ? -5.195 16.312 -3.775 1 98.88 169 LEU B CA 1
ATOM 3135 C C . LEU B 1 169 ? -3.848 15.883 -3.209 1 98.88 169 LEU B C 1
ATOM 3137 O O . LEU B 1 169 ? -3.184 15.016 -3.775 1 98.88 169 LEU B O 1
ATOM 3141 N N . SER B 1 170 ? -3.439 16.562 -2.176 1 98.81 170 SER B N 1
ATOM 3142 C CA . SER B 1 170 ? -2.193 16.266 -1.475 1 98.81 170 SER B CA 1
ATOM 3143 C C . SER B 1 170 ? -2.463 15.648 -0.107 1 98.81 170 SER B C 1
ATOM 3145 O O . SER B 1 170 ? -3.553 15.805 0.448 1 98.81 170 SER B O 1
ATOM 3147 N N . THR B 1 171 ? -1.491 14.969 0.381 1 98.88 171 THR B N 1
ATOM 3148 C CA . THR B 1 171 ? -1.569 14.328 1.687 1 98.88 171 THR B CA 1
ATOM 3149 C C . THR B 1 171 ? -0.174 14.086 2.254 1 98.88 171 THR B C 1
ATOM 3151 O O . THR B 1 171 ? 0.817 14.578 1.712 1 98.88 171 THR B O 1
ATOM 3154 N N . LEU B 1 172 ? -0.166 13.531 3.451 1 98.31 172 LEU B N 1
ATOM 3155 C CA . LEU B 1 172 ? 1.011 13.141 4.219 1 98.31 172 LEU B CA 1
ATOM 3156 C C . LEU B 1 172 ? 0.755 11.844 4.984 1 98.31 172 LEU B C 1
ATOM 3158 O O . LEU B 1 172 ? -0.329 11.648 5.539 1 98.31 172 LEU B O 1
ATOM 3162 N N . THR B 1 173 ? 1.715 10.906 4.898 1 98.38 173 THR B N 1
ATOM 3163 C CA . THR B 1 173 ? 1.671 9.781 5.828 1 98.38 173 THR B CA 1
ATOM 3164 C C . THR B 1 173 ? 2.225 10.195 7.191 1 98.38 173 THR B C 1
ATOM 3166 O O . THR B 1 173 ? 3.441 10.242 7.383 1 98.38 173 THR B O 1
ATOM 3169 N N . HIS B 1 174 ? 1.353 10.484 8.102 1 97.25 174 HIS B N 1
ATOM 3170 C CA . HIS B 1 174 ? 1.733 10.953 9.43 1 97.25 174 HIS B CA 1
ATOM 3171 C C . HIS B 1 174 ? 1.485 9.883 10.492 1 97.25 174 HIS B C 1
ATOM 3173 O O . HIS B 1 174 ? 0.36 9.406 10.641 1 97.25 174 HIS B O 1
ATOM 3179 N N . THR B 1 175 ? 2.496 9.469 11.164 1 93.56 175 THR B N 1
ATOM 3180 C CA . THR B 1 175 ? 2.418 8.414 12.164 1 93.56 175 THR B CA 1
ATOM 3181 C C . THR B 1 175 ? 2.912 8.914 13.516 1 93.56 175 THR B C 1
ATOM 3183 O O . THR B 1 175 ? 3.973 8.5 13.992 1 93.56 175 THR B O 1
ATOM 3186 N N . PRO B 1 176 ? 2.102 9.711 14.109 1 89.62 176 PRO B N 1
ATOM 3187 C CA . PRO B 1 176 ? 2.502 10.141 15.453 1 89.62 176 PRO B CA 1
ATOM 3188 C C . PRO B 1 176 ? 2.621 8.969 16.438 1 89.62 176 PRO B C 1
ATOM 3190 O O . PRO B 1 176 ? 1.744 8.102 16.469 1 89.62 176 PRO B O 1
ATOM 3193 N N . ASN B 1 177 ? 3.76 8.742 17 1 85.12 177 ASN B N 1
ATOM 3194 C CA . ASN B 1 177 ? 3.998 7.594 17.859 1 85.12 177 ASN B CA 1
ATOM 3195 C C . ASN B 1 177 ? 4.273 8.031 19.297 1 85.12 177 ASN B C 1
ATOM 3197 O O . ASN B 1 177 ? 5.203 8.797 19.562 1 85.12 177 ASN B O 1
ATOM 3201 N N . PRO B 1 178 ? 3.414 7.422 20.297 1 91.44 178 PRO B N 1
ATOM 3202 C CA . PRO B 1 178 ? 2.309 6.477 20.125 1 91.44 178 PRO B CA 1
ATOM 3203 C C . PRO B 1 178 ? 1.06 7.137 19.531 1 91.44 178 PRO B C 1
ATOM 3205 O O . PRO B 1 178 ? 0.985 8.367 19.453 1 91.44 178 PRO B O 1
ATOM 3208 N N . MET B 1 179 ? 0.142 6.281 19.062 1 94.75 179 MET B N 1
ATOM 3209 C CA . MET B 1 179 ? -1.023 6.785 18.344 1 94.75 179 MET B CA 1
ATOM 3210 C C . MET B 1 179 ? -2.312 6.414 19.062 1 94.75 179 MET B C 1
ATOM 3212 O O . MET B 1 179 ? -3.402 6.523 18.5 1 94.75 179 MET B O 1
ATOM 3216 N N . ALA B 1 180 ? -2.205 6.086 20.328 1 94.56 180 ALA B N 1
ATOM 3217 C CA . ALA B 1 180 ? -3.365 5.629 21.094 1 94.56 180 ALA B CA 1
ATOM 3218 C C . ALA B 1 180 ? -4.422 6.727 21.203 1 94.56 180 ALA B C 1
ATOM 3220 O O . ALA B 1 180 ? -5.617 6.438 21.297 1 94.56 180 ALA B O 1
ATOM 3221 N N . PHE B 1 181 ? -3.949 7.992 21.234 1 97.19 181 PHE B N 1
ATOM 3222 C CA . PHE B 1 181 ? -4.891 9.102 21.312 1 97.19 181 PHE B CA 1
ATOM 3223 C C . PHE B 1 181 ? -5.867 9.078 20.141 1 97.19 181 PHE B C 1
ATOM 3225 O O . PHE B 1 181 ? -7.012 9.516 20.281 1 97.19 181 PHE B O 1
ATOM 3232 N N . LEU B 1 182 ? -5.508 8.523 18.969 1 98.31 182 LEU B N 1
ATOM 3233 C CA . LEU B 1 182 ? -6.395 8.43 17.812 1 98.31 182 LEU B CA 1
ATOM 3234 C C . LEU B 1 182 ? -7.527 7.441 18.062 1 98.31 182 LEU B C 1
ATOM 3236 O O . LEU B 1 182 ? -8.656 7.656 17.625 1 98.31 182 LEU B O 1
ATOM 3240 N N . THR B 1 183 ? -7.18 6.316 18.734 1 98.06 183 THR B N 1
ATOM 3241 C CA . THR B 1 183 ? -8.203 5.352 19.109 1 98.06 183 THR B CA 1
ATOM 3242 C C . THR B 1 183 ? -9.281 6.004 19.969 1 98.06 183 THR B C 1
ATOM 3244 O O . THR B 1 183 ? -10.477 5.801 19.75 1 98.06 183 THR B O 1
ATOM 3247 N N . ARG B 1 184 ? -8.812 6.828 20.859 1 97.44 184 ARG B N 1
ATOM 3248 C CA . ARG B 1 184 ? -9.719 7.496 21.781 1 97.44 184 ARG B CA 1
ATOM 3249 C C . ARG B 1 184 ? -10.555 8.555 21.078 1 97.44 184 ARG B C 1
ATOM 3251 O O . ARG B 1 184 ? -11.781 8.547 21.156 1 97.44 184 ARG B O 1
ATOM 3258 N N . ILE B 1 185 ? -9.93 9.406 20.328 1 98.12 185 ILE B N 1
ATOM 3259 C CA . ILE B 1 185 ? -10.602 10.539 19.688 1 98.12 185 ILE B CA 1
ATOM 3260 C C . ILE B 1 185 ? -11.586 10.031 18.641 1 98.12 185 ILE B C 1
ATOM 3262 O O . ILE B 1 185 ? -12.688 10.562 18.516 1 98.12 185 ILE B O 1
ATOM 3266 N N . CYS B 1 186 ? -11.211 8.953 17.938 1 98.19 186 CYS B N 1
ATOM 3267 C CA . CYS B 1 186 ? -12.055 8.43 16.875 1 98.19 186 CYS B CA 1
ATOM 3268 C C . CYS B 1 186 ? -13.047 7.406 17.422 1 98.19 186 CYS B C 1
ATOM 3270 O O . CYS B 1 186 ? -13.875 6.875 16.672 1 98.19 186 CYS B O 1
ATOM 3272 N N . ALA B 1 187 ? -12.953 7.066 18.672 1 97.62 187 ALA B N 1
ATOM 3273 C CA . ALA B 1 187 ? -13.852 6.137 19.344 1 97.62 187 ALA B CA 1
ATOM 3274 C C . ALA B 1 187 ? -13.867 4.781 18.656 1 97.62 187 ALA B C 1
ATOM 3276 O O . ALA B 1 187 ? -14.938 4.258 18.328 1 97.62 187 ALA B O 1
ATOM 3277 N N . ARG B 1 188 ? -12.719 4.289 18.422 1 97.31 188 ARG B N 1
ATOM 3278 C CA . ARG B 1 188 ? -12.609 2.99 17.766 1 97.31 188 ARG B CA 1
ATOM 3279 C C . ARG B 1 188 ? -12.445 1.87 18.781 1 97.31 188 ARG B C 1
ATOM 3281 O O . ARG B 1 188 ? -11.891 2.088 19.875 1 97.31 188 ARG B O 1
ATOM 3288 N N . PRO B 1 189 ? -12.914 0.685 18.453 1 95.94 189 PRO B N 1
ATOM 3289 C CA . PRO B 1 189 ? -12.766 -0.443 19.375 1 95.94 189 PRO B CA 1
ATOM 3290 C C . PRO B 1 189 ? -11.32 -0.938 19.484 1 95.94 189 PRO B C 1
ATOM 3292 O O . PRO B 1 189 ? -10.492 -0.609 18.625 1 95.94 189 PRO B O 1
ATOM 3295 N N . GLY B 1 190 ? -11.023 -1.749 20.5 1 95.25 190 GLY B N 1
ATOM 3296 C CA . GLY B 1 190 ? -9.68 -2.191 20.844 1 95.25 190 GLY B CA 1
ATOM 3297 C C . GLY B 1 190 ? -9.062 -3.084 19.797 1 95.25 190 GLY B C 1
ATOM 3298 O O . GLY B 1 190 ? -7.836 -3.223 19.734 1 95.25 190 GLY B O 1
ATOM 3299 N N . ASN B 1 191 ? -9.891 -3.703 18.953 1 96.56 191 ASN B N 1
ATOM 3300 C CA . ASN B 1 191 ? -9.375 -4.59 17.922 1 96.56 191 ASN B CA 1
ATOM 3301 C C . ASN B 1 191 ? -8.906 -3.807 16.688 1 96.56 191 ASN B C 1
ATOM 3303 O O . ASN B 1 191 ? -8.414 -4.391 15.727 1 96.56 191 ASN B O 1
ATOM 3307 N N . GLU B 1 192 ? -9.109 -2.496 16.703 1 97.5 192 GLU B N 1
ATOM 3308 C CA . GLU B 1 192 ? -8.641 -1.619 15.633 1 97.5 192 GLU B CA 1
ATOM 3309 C C . GLU B 1 192 ? -7.473 -0.754 16.094 1 97.5 192 GLU B C 1
ATOM 3311 O O . GLU B 1 192 ? -7.598 -0.006 17.078 1 97.5 192 GLU B O 1
ATOM 3316 N N . ARG B 1 193 ? -6.395 -0.899 15.438 1 97.69 193 ARG B N 1
ATOM 3317 C CA . ARG B 1 193 ? -5.195 -0.137 15.773 1 97.69 193 ARG B CA 1
ATOM 3318 C C . ARG B 1 193 ? -4.953 0.974 14.758 1 97.69 193 ARG B C 1
ATOM 3320 O O . ARG B 1 193 ? -5.031 0.745 13.547 1 97.69 193 ARG B O 1
ATOM 3327 N N . PRO B 1 194 ? -4.688 2.207 15.312 1 98.38 194 PRO B N 1
ATOM 3328 C CA . PRO B 1 194 ? -4.316 3.229 14.328 1 98.38 194 PRO B CA 1
ATOM 3329 C C . PRO B 1 194 ? -3.107 2.826 13.492 1 98.38 194 PRO B C 1
ATOM 3331 O O . PRO B 1 194 ? -2.127 2.299 14.023 1 98.38 194 PRO B O 1
ATOM 3334 N N . TYR B 1 195 ? -3.191 3.016 12.211 1 98.56 195 TYR B N 1
ATOM 3335 C CA . TYR B 1 195 ? -2.152 2.615 11.273 1 98.56 195 TYR B CA 1
ATOM 3336 C C . TYR B 1 195 ? -1.432 3.834 10.703 1 98.56 195 TYR B C 1
ATOM 3338 O O . TYR B 1 195 ? -0.233 4.016 10.938 1 98.56 195 TYR B O 1
ATOM 3346 N N . ILE B 1 196 ? -2.182 4.77 10.039 1 98.75 196 ILE B N 1
ATOM 3347 C CA . ILE B 1 196 ? -1.63 6.008 9.508 1 98.75 196 ILE B CA 1
ATOM 3348 C C . ILE B 1 196 ? -2.68 7.113 9.586 1 98.75 196 ILE B C 1
ATOM 3350 O O . ILE B 1 196 ? -3.863 6.875 9.336 1 98.75 196 ILE B O 1
ATOM 3354 N N . LEU B 1 197 ? -2.238 8.32 9.969 1 98.81 197 LEU B N 1
ATOM 3355 C CA . LEU B 1 197 ? -3.037 9.531 9.883 1 98.81 197 LEU B CA 1
ATOM 3356 C C . LEU B 1 197 ? -2.721 10.297 8.602 1 98.81 197 LEU B C 1
ATOM 3358 O O . LEU B 1 197 ? -1.553 10.547 8.289 1 98.81 197 LEU B O 1
ATOM 3362 N N . PHE B 1 198 ? -3.811 10.703 7.816 1 98.94 198 PHE B N 1
ATOM 3363 C CA . PHE B 1 198 ? -3.66 11.398 6.547 1 98.94 198 PHE B CA 1
ATOM 3364 C C . PHE B 1 198 ? -4.348 12.758 6.59 1 98.94 198 PHE B C 1
ATOM 3366 O O . PHE B 1 198 ? -5.574 12.844 6.5 1 98.94 198 PHE B O 1
ATOM 3373 N N . PRO B 1 199 ? -3.588 13.867 6.73 1 98.94 199 PRO B N 1
ATOM 3374 C CA . PRO B 1 199 ? -4.199 15.133 6.324 1 98.94 199 PRO B CA 1
ATOM 3375 C C . PRO B 1 199 ? -4.449 15.211 4.82 1 98.94 199 PRO B C 1
ATOM 3377 O O . PRO B 1 199 ? -3.584 14.828 4.027 1 98.94 199 PRO B O 1
ATOM 3380 N N . VAL B 1 200 ? -5.629 15.625 4.426 1 98.94 200 VAL B N 1
ATOM 3381 C CA . VAL B 1 200 ? -5.996 15.625 3.012 1 98.94 200 VAL B CA 1
ATOM 3382 C C . VAL B 1 200 ? -6.508 17 2.609 1 98.94 200 VAL B C 1
ATOM 3384 O O . VAL B 1 200 ? -7.426 17.547 3.236 1 98.94 200 VAL B O 1
ATOM 3387 N N . GLY B 1 201 ? -5.938 17.531 1.6 1 98.81 201 GLY B N 1
ATOM 3388 C CA . GLY B 1 201 ? -6.355 18.812 1.043 1 98.81 201 GLY B CA 1
ATOM 3389 C C . GLY B 1 201 ? -5.508 19.25 -0.138 1 98.81 201 GLY B C 1
ATOM 3390 O O . GLY B 1 201 ? -4.824 18.438 -0.756 1 98.81 201 GLY B O 1
ATOM 3391 N N . TYR B 1 202 ? -5.625 20.5 -0.45 1 98.75 202 TYR B N 1
ATOM 3392 C CA . TYR B 1 202 ? -4.773 21.094 -1.474 1 98.75 202 TYR B CA 1
ATOM 3393 C C . TYR B 1 202 ? -3.455 21.562 -0.878 1 98.75 202 TYR B C 1
ATOM 3395 O O . TYR B 1 202 ? -3.418 22.062 0.251 1 98.75 202 TYR B O 1
ATOM 3403 N N . ALA B 1 203 ? -2.385 21.375 -1.693 1 98.56 203 ALA B N 1
ATOM 3404 C CA . ALA B 1 203 ? -1.161 22.094 -1.335 1 98.56 203 ALA B CA 1
ATOM 3405 C C . ALA B 1 203 ? -1.387 23.594 -1.334 1 98.56 203 ALA B C 1
ATOM 3407 O O . ALA B 1 203 ? -2.094 24.125 -2.195 1 98.56 203 ALA B O 1
ATOM 3408 N N . ALA B 1 204 ? -0.825 24.281 -0.393 1 98.12 204 ALA B N 1
ATOM 3409 C CA . ALA B 1 204 ? -0.902 25.734 -0.37 1 98.12 204 ALA B CA 1
ATOM 3410 C C . ALA B 1 204 ? -0.228 26.344 -1.599 1 98.12 204 ALA B C 1
ATOM 3412 O O . ALA B 1 204 ? 0.66 25.719 -2.193 1 98.12 204 ALA B O 1
ATOM 3413 N N . PRO B 1 205 ? -0.65 27.516 -2 1 96.38 205 PRO B N 1
ATOM 3414 C CA . PRO B 1 205 ? -0.025 28.141 -3.166 1 96.38 205 PRO B CA 1
ATOM 3415 C C . PRO B 1 205 ? 1.483 28.312 -3.006 1 96.38 205 PRO B C 1
ATOM 3417 O O . PRO B 1 205 ? 2.221 28.281 -3.996 1 96.38 205 PRO B O 1
ATOM 3420 N N . ASP B 1 206 ? 1.93 28.516 -1.791 1 96.69 206 ASP B N 1
ATOM 3421 C CA . ASP B 1 206 ? 3.352 28.703 -1.528 1 96.69 206 ASP B CA 1
ATOM 3422 C C . ASP B 1 206 ? 3.982 27.438 -0.946 1 96.69 206 ASP B C 1
ATOM 3424 O O . ASP B 1 206 ? 4.941 27.516 -0.176 1 96.69 206 ASP B O 1
ATOM 3428 N N . CYS B 1 207 ? 3.367 26.312 -1.258 1 97.75 207 CYS B N 1
ATOM 3429 C CA . CYS B 1 207 ? 3.84 25.047 -0.712 1 97.75 207 CYS B CA 1
ATOM 3430 C C . CYS B 1 207 ? 5.273 24.766 -1.145 1 97.75 207 CYS B C 1
ATOM 3432 O O . CYS B 1 207 ? 5.629 24.969 -2.307 1 97.75 207 CYS B O 1
ATOM 3434 N N . GLU B 1 208 ? 6.082 24.344 -0.201 1 98.06 208 GLU B N 1
ATOM 3435 C CA . GLU B 1 208 ? 7.426 23.828 -0.442 1 98.06 208 GLU B CA 1
ATOM 3436 C C . GLU B 1 208 ? 7.594 22.438 0.155 1 98.06 208 GLU B C 1
ATOM 3438 O O . GLU B 1 208 ? 6.953 22.094 1.153 1 98.06 208 GLU B O 1
ATOM 3443 N N . VAL B 1 209 ? 8.359 21.609 -0.491 1 97.94 209 VAL B N 1
ATOM 3444 C CA . VAL B 1 209 ? 8.656 20.266 -0.017 1 97.94 209 VAL B CA 1
ATOM 3445 C C . VAL B 1 209 ? 10.164 20.031 -0.016 1 97.94 209 VAL B C 1
ATOM 3447 O O . VAL B 1 209 ? 10.898 20.688 -0.765 1 97.94 209 VAL B O 1
ATOM 3450 N N . PRO B 1 210 ? 10.641 19.172 0.846 1 97.62 210 PRO B N 1
ATOM 3451 C CA . PRO B 1 210 ? 12.07 18.875 0.82 1 97.62 210 PRO B CA 1
ATOM 3452 C C . PRO B 1 210 ? 12.547 18.391 -0.551 1 97.62 210 PRO B C 1
ATOM 3454 O O . PRO B 1 210 ? 11.836 17.656 -1.24 1 97.62 210 PRO B O 1
ATOM 3457 N N . ASP B 1 211 ? 13.758 18.859 -0.926 1 97.38 211 ASP B N 1
ATOM 3458 C CA . ASP B 1 211 ? 14.375 18.422 -2.17 1 97.38 211 ASP B CA 1
ATOM 3459 C C . ASP B 1 211 ? 15.016 17.047 -2.004 1 97.38 211 ASP B C 1
ATOM 3461 O O . ASP B 1 211 ? 16.219 16.938 -1.727 1 97.38 211 ASP B O 1
ATOM 3465 N N . LEU B 1 212 ? 14.25 16.031 -2.201 1 96.31 212 LEU B N 1
ATOM 3466 C CA . LEU B 1 212 ? 14.672 14.656 -1.978 1 96.31 212 LEU B CA 1
ATOM 3467 C C . LEU B 1 212 ? 14.828 13.914 -3.301 1 96.31 212 LEU B C 1
ATOM 3469 O O . LEU B 1 212 ? 14.148 14.227 -4.277 1 96.31 212 LEU B O 1
ATOM 3473 N N . ALA B 1 213 ? 15.703 12.992 -3.277 1 94.88 213 ALA B N 1
ATOM 3474 C CA . ALA B 1 213 ? 15.875 12.109 -4.422 1 94.88 213 ALA B CA 1
ATOM 3475 C C . ALA B 1 213 ? 15.516 10.672 -4.062 1 94.88 213 ALA B C 1
ATOM 3477 O O . ALA B 1 213 ? 15.914 10.172 -3.008 1 94.88 213 ALA B O 1
ATOM 3478 N N . ARG B 1 214 ? 14.734 10.047 -4.855 1 96.19 214 ARG B N 1
ATOM 3479 C CA . ARG B 1 214 ? 14.453 8.633 -4.672 1 96.19 214 ARG B CA 1
ATOM 3480 C C . ARG B 1 214 ? 15.695 7.789 -4.961 1 96.19 214 ARG B C 1
ATOM 3482 O O . ARG B 1 214 ? 16.516 8.156 -5.797 1 96.19 214 ARG B O 1
ATOM 3489 N N . LYS B 1 215 ? 15.797 6.672 -4.285 1 95.94 215 LYS B N 1
ATOM 3490 C CA . LYS B 1 215 ? 16.969 5.836 -4.543 1 95.94 215 LYS B CA 1
ATOM 3491 C C . LYS B 1 215 ? 16.969 5.312 -5.977 1 95.94 215 LYS B C 1
ATOM 3493 O O . LYS B 1 215 ? 15.898 5.074 -6.551 1 95.94 215 LYS B O 1
ATOM 3498 N N . PRO B 1 216 ? 18.188 5.137 -6.543 1 97.31 216 PRO B N 1
ATOM 3499 C CA . PRO B 1 216 ? 18.25 4.566 -7.887 1 97.31 216 PRO B CA 1
ATOM 3500 C C . PRO B 1 216 ? 17.562 3.211 -7.996 1 97.31 216 PRO B C 1
ATOM 3502 O O . PRO B 1 216 ? 17.609 2.412 -7.055 1 97.31 216 PRO B O 1
ATOM 3505 N N . LEU B 1 217 ? 16.953 3.008 -9.117 1 97.94 217 LEU B N 1
ATOM 3506 C CA . LEU B 1 217 ? 16.219 1.773 -9.344 1 97.94 217 LEU B CA 1
ATOM 3507 C C . LEU B 1 217 ? 17.094 0.555 -9.117 1 97.94 217 LEU B C 1
ATOM 3509 O O . LEU B 1 217 ? 16.641 -0.466 -8.602 1 97.94 217 LEU B O 1
ATOM 3513 N N . ALA B 1 218 ? 18.375 0.64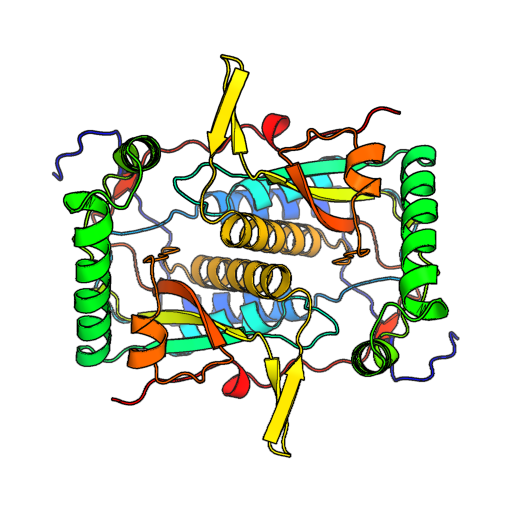1 -9.469 1 97.12 218 ALA B N 1
ATOM 3514 C CA . ALA B 1 218 ? 19.328 -0.455 -9.32 1 97.12 218 ALA B CA 1
ATOM 3515 C C . ALA B 1 218 ? 19.5 -0.836 -7.852 1 97.12 218 ALA B C 1
ATOM 3517 O O . ALA B 1 218 ? 19.891 -1.964 -7.543 1 97.12 218 ALA B O 1
ATOM 3518 N N . GLU B 1 219 ? 19.234 0.112 -6.949 1 96.69 219 GLU B N 1
ATOM 3519 C CA . GLU B 1 219 ? 19.328 -0.166 -5.52 1 96.69 219 GLU B CA 1
ATOM 3520 C C . GLU B 1 219 ? 18.047 -0.792 -4.984 1 96.69 219 GLU B C 1
ATOM 3522 O O . GLU B 1 219 ? 18.031 -1.356 -3.891 1 96.69 219 GLU B O 1
ATOM 3527 N N . ALA B 1 220 ? 16.953 -0.642 -5.742 1 98.19 220 ALA B N 1
ATOM 3528 C CA . ALA B 1 220 ? 15.664 -1.189 -5.316 1 98.19 220 ALA B CA 1
ATOM 3529 C C . ALA B 1 220 ? 15.453 -2.594 -5.879 1 98.19 220 ALA B C 1
ATOM 3531 O O . ALA B 1 220 ? 14.633 -3.355 -5.367 1 98.19 220 ALA B O 1
ATOM 3532 N N . ILE B 1 221 ? 16.188 -2.975 -6.926 1 98.62 221 ILE B N 1
ATOM 3533 C CA . ILE B 1 221 ? 15.984 -4.242 -7.617 1 98.62 221 ILE B CA 1
ATOM 3534 C C . ILE B 1 221 ? 17.172 -5.164 -7.363 1 98.62 221 ILE B C 1
ATOM 3536 O O . ILE B 1 221 ? 18.328 -4.727 -7.395 1 98.62 221 ILE B O 1
ATOM 3540 N N . THR B 1 222 ? 16.812 -6.391 -7.062 1 97.69 222 THR B N 1
ATOM 3541 C CA . THR B 1 222 ? 17.844 -7.418 -6.973 1 97.69 222 THR B CA 1
ATOM 3542 C C . THR B 1 222 ? 17.516 -8.609 -7.863 1 97.69 222 THR B C 1
ATOM 3544 O O . THR B 1 222 ? 16.344 -8.836 -8.188 1 97.69 222 THR B O 1
ATOM 3547 N N . GLU B 1 223 ? 18.531 -9.336 -8.227 1 94.81 223 GLU B N 1
ATOM 3548 C CA . GLU B 1 223 ? 18.406 -10.594 -8.961 1 94.81 223 GLU B CA 1
ATOM 3549 C C . GLU B 1 223 ? 19.141 -11.727 -8.25 1 94.81 223 GLU B C 1
ATOM 3551 O O . GLU B 1 223 ? 20.344 -11.641 -8.023 1 94.81 223 GLU B O 1
ATOM 3556 N N . PRO B 1 224 ? 18.359 -12.703 -7.902 1 91.12 224 PRO B N 1
ATOM 3557 C CA . PRO B 1 224 ? 19.016 -13.82 -7.219 1 91.12 224 PRO B CA 1
ATOM 3558 C C . PRO B 1 224 ? 20.078 -14.5 -8.094 1 91.12 224 PRO B C 1
ATOM 3560 O O . PRO B 1 224 ? 19.969 -14.484 -9.32 1 91.12 224 PRO B O 1
ATOM 3563 N N . PRO B 1 225 ? 21.047 -14.992 -7.375 1 86.12 225 PRO B N 1
ATOM 3564 C CA . PRO B 1 225 ? 22.016 -15.766 -8.148 1 86.12 225 PRO B CA 1
ATOM 3565 C C . PRO B 1 225 ? 21.422 -17.016 -8.773 1 86.12 225 PRO B C 1
ATOM 3567 O O . PRO B 1 225 ? 20.469 -17.594 -8.227 1 86.12 225 PRO B O 1
ATOM 3570 N N . ARG B 1 226 ? 21.828 -17.469 -9.961 1 80.75 226 ARG B N 1
ATOM 3571 C CA . ARG B 1 226 ? 21.344 -18.641 -10.656 1 80.75 226 ARG B CA 1
ATOM 3572 C C . ARG B 1 226 ? 21.969 -19.922 -10.094 1 80.75 226 ARG B C 1
ATOM 3574 O O . ARG B 1 226 ? 23.109 -19.891 -9.625 1 80.75 226 ARG B O 1
#

Secondary structure (DSSP, 8-state):
----SS-EEE-------HHHHHHHHHHHHHHHHT--B---B------HHHHHHHHHHHTTS--GGG---EEEEEE--HHHHHHHHHHHHHHHHHHHTSS-S-HHHHHHHHTTT--S--THHHHSSEEEEEEEESEEE-TTS-EEEPSSHHHHHHHHHHHHHHHHHHTT-EE--B--SS-HHHHHHTT--TTEEEEEEEEEEPBPTT-EEE---PPPHHHHEE----/----SS-EEE-------HHHHHHHHHHHHHHHHT--B---B------HHHHHHHHHHHTTS--GGG---EEEEEE--HHHHHHHHHHHHHHHHHHHTSS-S-HHHHHHHHTTT--S--THHHHSSEEEEEEEESEEE-TTS-EEEPSSHHHHHHHHHHHHHHHHHHTT-EE--B--SS-HHHHHHTT--TTEEEEEEEEEEPBPTT-EEE---PPPHHHHEE----

pLDDT: mean 95.78, std 5.21, range [58.12, 99.0]

Solvent-accessible surface area (backbone atoms only — not comparable to full-atom values): 23834 Å² total; per-residue (Å²): 131,88,86,66,96,44,66,60,39,82,46,80,76,64,75,58,57,70,70,56,20,49,50,38,24,51,50,48,28,57,57,52,60,69,60,64,68,49,72,38,50,23,60,56,82,65,66,70,65,56,55,52,36,16,50,51,30,18,58,48,42,71,33,43,75,67,62,61,40,45,36,34,33,51,42,63,55,67,68,62,33,41,51,50,30,52,53,41,25,54,37,32,36,40,29,74,73,64,56,66,47,52,68,69,56,50,59,52,35,50,60,66,70,69,67,40,77,48,65,42,44,62,36,24,37,29,38,36,35,36,24,35,24,52,33,46,74,42,95,88,67,49,70,43,81,50,49,59,39,60,56,23,39,14,21,14,49,22,34,25,52,48,32,35,46,60,30,38,36,34,34,29,91,40,69,56,68,78,46,65,68,54,33,60,65,45,66,53,58,89,49,41,40,70,66,40,36,28,46,36,28,37,62,18,93,83,16,55,32,60,68,74,78,70,78,58,63,75,73,36,46,44,66,47,76,132,133,87,87,67,96,45,66,61,38,82,46,82,75,65,75,59,57,71,70,56,19,48,49,39,24,51,51,47,29,57,58,51,60,69,60,62,69,49,72,39,52,23,60,56,83,65,66,68,64,56,56,53,35,16,50,51,31,18,59,46,42,70,32,43,75,69,63,61,42,46,36,33,32,52,45,63,55,68,67,61,33,40,52,50,29,53,55,45,26,54,37,31,36,41,30,73,72,64,57,67,47,51,69,68,57,49,58,52,34,50,59,66,69,70,67,40,74,50,64,43,47,65,38,23,37,30,39,36,36,35,25,36,22,52,33,44,76,44,96,87,66,48,71,44,79,50,50,61,41,61,56,22,40,14,21,15,48,21,33,25,54,49,32,35,46,60,29,37,36,37,33,30,90,41,68,58,67,77,44,64,68,54,32,61,64,45,67,51,58,90,48,42,41,72,64,40,37,29,47,36,28,36,61,19,94,83,16,57,32,59,69,75,76,70,77,57,64,76,72,35,47,43,65,45,78,131

Nearest PDB structures (foldseek):
  5ko8-assembly2_B-2  TM=9.780E-01  e=2.944E-27  Haliscomenobacter hydrossis DSM 1100
  5ko8-assembly1_A-3  TM=9.779E-01  e=7.298E-27  Haliscomenobacter hydrossis DSM 1100
  4ttc-assembly2_D  TM=9.721E-01  e=1.258E-26  Homo sapiens
  5krd-assembly2_B  TM=9.473E-01  e=1.909E-24  Haliscomenobacter hydrossis DSM 1100
  5ko7-assembly1_B  TM=9.538E-01  e=9.781E-24  Haliscomenobacter hydrossis DSM 1100

Radius of gyration: 21.54 Å; Cα contacts (8 Å, |Δi|>4): 911; chains: 2; bounding box: 54×64×52 Å